Protein AF-A0A2V9TE14-F1 (afdb_monomer_lite)

Secondary structure (DSSP, 8-state):
-HHHHHHHHHHHHHHHHHHHHHHHHHHHHHHHHHHHHHHHHHHHHHHS-HHHHHHS-HHHHHHHHHHHHHHHHTTSTTS-------S----SS----SSTT-S--EEEEEEEEETTEEEEEEEEHHHHHHHTT-TT--EE-EEEEEESSTTSS-EEEEEPP--S-TT-EEEEEEEEEESSSS-EEEEEEEEEE-TT--EEEEEEEEEESSSSS--PPPEEEEEEETTTEEEEEEEEEE-SSSTT-EEEEEEEEE-SSTTT-EETTEEPPEEEEEEEEESSTTS--PPPEEEEEEE-BTTTB--EEEEEEEEE-TT--EEEEEEEE--SSSSP-EEEEEEEESSTTS--PPPEEEEEE---TTSSEEGGGEE---PPEEEE-TT--EEEE---GGG-EE-TT-SS-EE--------------------PPPP-PPP--

Structure (mmCIF, N/CA/C/O backbone):
data_AF-A0A2V9TE14-F1
#
_entry.id   AF-A0A2V9TE14-F1
#
loop_
_atom_site.group_PDB
_atom_site.id
_atom_site.type_symbol
_atom_site.label_atom_id
_atom_site.label_alt_id
_atom_site.label_comp_id
_atom_site.label_asym_id
_atom_site.label_entity_id
_atom_site.label_seq_id
_atom_site.pdbx_PDB_ins_code
_atom_site.Cartn_x
_atom_site.Cartn_y
_atom_site.Cartn_z
_atom_site.occupancy
_atom_site.B_iso_or_equiv
_atom_site.auth_seq_id
_atom_site.auth_comp_id
_atom_site.auth_asym_id
_atom_site.auth_atom_id
_atom_site.pdbx_PDB_model_num
ATOM 1 N N . MET A 1 1 ? -5.962 31.271 58.351 1.00 43.97 1 MET A N 1
ATOM 2 C CA . MET A 1 1 ? -6.578 30.796 57.087 1.00 43.97 1 MET A CA 1
ATOM 3 C C . MET A 1 1 ? -6.095 31.520 55.819 1.00 43.97 1 MET A C 1
ATOM 5 O O . MET A 1 1 ? -6.274 30.966 54.747 1.00 43.97 1 MET A O 1
ATOM 9 N N . ARG A 1 2 ? -5.430 32.690 55.884 1.00 36.91 2 ARG A N 1
ATOM 10 C CA . ARG A 1 2 ? -4.921 33.396 54.683 1.00 36.91 2 ARG A CA 1
ATOM 11 C C . ARG A 1 2 ? -3.627 32.828 54.061 1.00 36.91 2 ARG A C 1
ATOM 13 O O . ARG A 1 2 ? -3.418 33.025 52.873 1.00 36.91 2 ARG A O 1
ATOM 20 N N . ASN A 1 3 ? -2.819 32.061 54.801 1.00 39.34 3 ASN A N 1
ATOM 21 C CA . ASN A 1 3 ? -1.545 31.522 54.286 1.00 39.34 3 ASN A CA 1
ATOM 22 C C . ASN A 1 3 ? -1.661 30.143 53.605 1.00 39.34 3 ASN A C 1
ATOM 24 O O . ASN A 1 3 ? -0.740 29.738 52.909 1.00 39.34 3 ASN A O 1
ATOM 28 N N . ALA A 1 4 ? -2.789 29.438 53.754 1.00 37.16 4 ALA A N 1
ATOM 29 C CA . ALA A 1 4 ? -3.014 28.142 53.099 1.00 37.16 4 ALA A CA 1
ATOM 30 C C . ALA A 1 4 ? -3.550 28.289 51.660 1.00 37.16 4 ALA A C 1
ATOM 32 O O . ALA A 1 4 ? -3.263 27.456 50.808 1.00 37.16 4 ALA A O 1
ATOM 33 N N . LEU A 1 5 ? -4.273 29.378 51.361 1.00 33.56 5 LEU A N 1
ATOM 34 C CA . LEU A 1 5 ? -4.827 29.638 50.025 1.00 33.56 5 LEU A CA 1
ATOM 35 C C . LEU A 1 5 ? -3.753 30.070 49.007 1.00 33.56 5 LEU A C 1
ATOM 37 O O . LEU A 1 5 ? -3.835 29.711 47.837 1.00 33.56 5 LEU A O 1
ATOM 41 N N . ALA A 1 6 ? -2.720 30.797 49.450 1.00 34.22 6 ALA A N 1
ATOM 42 C CA . ALA A 1 6 ? -1.636 31.267 48.581 1.00 34.22 6 ALA A CA 1
ATOM 43 C C . ALA A 1 6 ? -0.726 30.124 48.084 1.00 34.22 6 ALA A C 1
ATOM 45 O O . ALA A 1 6 ? -0.287 30.149 46.937 1.00 34.22 6 ALA A O 1
ATOM 46 N N . GLY A 1 7 ? -0.494 29.094 48.909 1.00 31.59 7 GLY A N 1
ATOM 47 C CA . GLY A 1 7 ? 0.289 27.912 48.521 1.00 31.59 7 GLY A CA 1
ATOM 48 C C . GLY A 1 7 ? -0.422 27.014 47.503 1.00 31.59 7 GLY A C 1
ATOM 49 O O . GLY A 1 7 ? 0.222 26.456 46.619 1.00 31.59 7 GLY A O 1
ATOM 50 N N . ILE A 1 8 ? -1.755 26.933 47.571 1.00 39.91 8 ILE A N 1
ATOM 51 C CA . ILE A 1 8 ? -2.569 26.155 46.625 1.00 39.91 8 ILE A CA 1
ATOM 52 C C . ILE A 1 8 ? -2.616 26.857 45.258 1.00 39.91 8 ILE A C 1
ATOM 54 O O . ILE A 1 8 ? -2.401 26.216 44.234 1.00 39.91 8 ILE A O 1
ATOM 58 N N . ILE A 1 9 ? -2.798 28.182 45.229 1.00 38.16 9 ILE A N 1
ATOM 59 C CA . ILE A 1 9 ? -2.829 28.966 43.981 1.00 38.16 9 ILE A CA 1
ATOM 60 C C . ILE A 1 9 ? -1.453 28.986 43.288 1.00 38.16 9 ILE A C 1
ATOM 62 O O . ILE A 1 9 ? -1.385 28.829 42.070 1.00 38.16 9 ILE A O 1
ATOM 66 N N . ALA A 1 10 ? -0.354 29.103 44.045 1.00 37.22 10 ALA A N 1
ATOM 67 C CA . ALA A 1 10 ? 1.001 29.020 43.493 1.00 37.22 10 ALA A CA 1
ATOM 68 C C . ALA A 1 10 ? 1.321 27.621 42.933 1.00 37.22 10 ALA A C 1
ATOM 70 O O . ALA A 1 10 ? 1.924 27.520 41.867 1.00 37.22 10 ALA A O 1
ATOM 71 N N . GLY A 1 11 ? 0.862 26.551 43.595 1.00 31.67 11 GLY A N 1
ATOM 72 C CA . GLY A 1 11 ? 0.981 25.179 43.095 1.00 31.67 11 GLY A CA 1
ATOM 73 C C . GLY A 1 11 ? 0.254 24.974 41.763 1.00 31.67 11 GLY A C 1
ATOM 74 O O . GLY A 1 11 ? 0.860 24.496 40.809 1.00 31.67 11 GLY A O 1
ATOM 75 N N . PHE A 1 12 ? -1.007 25.407 41.649 1.00 39.41 12 PHE A N 1
ATOM 76 C CA . PHE A 1 12 ? -1.775 25.302 40.399 1.00 39.41 12 PHE A CA 1
ATOM 77 C C . PHE A 1 12 ? -1.180 26.130 39.249 1.00 39.41 12 PHE A C 1
ATOM 79 O O . PHE A 1 12 ? -1.161 25.656 38.115 1.00 39.41 12 PHE A O 1
ATOM 86 N N . LEU A 1 13 ? -0.648 27.326 39.525 1.00 37.34 13 LEU A N 1
ATOM 87 C CA . LEU A 1 13 ? 0.043 28.144 38.520 1.00 37.34 13 LEU A CA 1
ATOM 88 C C . LEU A 1 13 ? 1.364 27.509 38.062 1.00 37.34 13 LEU A C 1
ATOM 90 O O . LEU A 1 13 ? 1.644 27.514 36.868 1.00 37.34 13 LEU A O 1
ATOM 94 N N . LEU A 1 14 ? 2.145 26.908 38.966 1.00 36.56 14 LEU A N 1
ATOM 95 C CA . LEU A 1 14 ? 3.364 26.178 38.600 1.00 36.56 14 LEU A CA 1
ATOM 96 C C . LEU A 1 14 ? 3.067 24.906 37.797 1.00 36.56 14 LEU A C 1
ATOM 98 O O . LEU A 1 14 ? 3.766 24.648 36.823 1.00 36.56 14 LEU A O 1
ATOM 102 N N . PHE A 1 15 ? 2.024 24.145 38.144 1.00 38.50 15 PHE A N 1
ATOM 103 C CA . PHE A 1 15 ? 1.602 22.974 37.364 1.00 38.50 15 PHE A CA 1
ATOM 104 C C . PHE A 1 15 ? 1.033 23.358 35.996 1.00 38.50 15 PHE A C 1
ATOM 106 O O . PHE A 1 15 ? 1.325 22.686 35.009 1.00 38.50 15 PHE A O 1
ATOM 113 N N . ALA A 1 16 ? 0.277 24.456 35.907 1.00 39.56 16 ALA A N 1
ATOM 114 C CA . ALA A 1 16 ? -0.200 24.973 34.631 1.00 39.56 16 ALA A CA 1
ATOM 115 C C . ALA A 1 16 ? 0.974 25.432 33.756 1.00 39.56 16 ALA A C 1
ATOM 117 O O . ALA A 1 16 ? 1.080 24.996 32.614 1.00 39.56 16 ALA A O 1
ATOM 118 N N . VAL A 1 17 ? 1.902 26.232 34.287 1.00 42.72 17 VAL A N 1
ATOM 119 C CA . VAL A 1 17 ? 3.081 26.700 33.540 1.00 42.72 17 VAL A CA 1
ATOM 120 C C . VAL A 1 17 ? 3.991 25.532 33.147 1.00 42.72 17 VAL A C 1
ATOM 122 O O . VAL A 1 17 ? 4.408 25.464 31.996 1.00 42.72 17 VAL A O 1
ATOM 125 N N . ALA A 1 18 ? 4.237 24.568 34.037 1.00 38.56 18 ALA A N 1
ATOM 126 C CA . ALA A 1 18 ? 5.004 23.363 33.718 1.00 38.56 18 ALA A CA 1
ATOM 127 C C . ALA A 1 18 ? 4.311 22.494 32.655 1.00 38.56 18 ALA A C 1
ATOM 129 O O . ALA A 1 18 ? 4.979 22.003 31.751 1.00 38.56 18 ALA A O 1
ATOM 130 N N . GLY A 1 19 ? 2.981 22.357 32.708 1.00 44.44 19 GLY A N 1
ATOM 131 C CA . GLY A 1 19 ? 2.198 21.650 31.693 1.00 44.44 19 GLY A CA 1
ATOM 132 C C . GLY A 1 19 ? 2.246 22.329 30.321 1.00 44.44 19 GLY A C 1
ATOM 133 O O . GLY A 1 19 ? 2.422 21.654 29.312 1.00 44.44 19 GLY A O 1
ATOM 134 N N . HIS A 1 20 ? 2.177 23.663 30.267 1.00 51.47 20 HIS A N 1
ATOM 135 C CA . HIS A 1 20 ? 2.296 24.420 29.013 1.00 51.47 20 HIS A CA 1
ATOM 136 C C . HIS A 1 20 ? 3.729 24.393 28.456 1.00 51.47 20 HIS A C 1
ATOM 138 O O . HIS A 1 20 ? 3.915 24.311 27.244 1.00 51.47 20 HIS A O 1
ATOM 144 N N . LEU A 1 21 ? 4.744 24.416 29.327 1.00 52.22 21 LEU A N 1
ATOM 145 C CA . LEU A 1 21 ? 6.147 24.265 28.933 1.00 52.22 21 LEU A CA 1
ATOM 146 C C . LEU A 1 21 ? 6.445 22.848 28.420 1.00 52.22 21 LEU A C 1
ATOM 148 O O . LEU A 1 21 ? 7.132 22.714 27.411 1.00 52.22 21 LEU A O 1
ATOM 152 N N . ALA A 1 22 ? 5.894 21.809 29.057 1.00 54.41 22 ALA A N 1
ATOM 153 C CA . ALA A 1 22 ? 6.039 20.419 28.625 1.00 54.41 22 ALA A CA 1
ATOM 154 C C . ALA A 1 22 ? 5.353 20.165 27.271 1.00 54.41 22 ALA A C 1
ATOM 156 O O . ALA A 1 22 ? 5.969 19.595 26.375 1.00 54.41 22 ALA A O 1
ATOM 157 N N . LEU A 1 23 ? 4.127 20.671 27.076 1.00 58.22 23 LEU A N 1
ATOM 158 C CA . LEU A 1 23 ? 3.434 20.619 25.781 1.00 58.22 23 LEU A CA 1
ATOM 159 C C . LEU A 1 23 ? 4.199 21.380 24.684 1.00 58.22 23 LEU A C 1
ATOM 161 O O . LEU A 1 23 ? 4.276 20.916 23.548 1.00 58.22 23 LEU A O 1
ATOM 165 N N . GLY A 1 24 ? 4.802 22.525 25.020 1.00 59.66 24 GLY A N 1
ATOM 166 C CA . GLY A 1 24 ? 5.641 23.291 24.095 1.00 59.66 24 GLY A CA 1
ATOM 167 C C . GLY A 1 24 ? 6.922 22.555 23.686 1.00 59.66 24 GLY A C 1
ATOM 168 O O . GLY A 1 24 ? 7.303 22.594 22.515 1.00 59.66 24 GLY A O 1
ATOM 169 N N . GLN A 1 25 ? 7.566 21.850 24.621 1.00 62.44 25 GLN A N 1
ATOM 170 C CA . GLN A 1 25 ? 8.758 21.042 24.348 1.00 62.44 25 GLN A CA 1
ATOM 171 C C . GLN A 1 25 ? 8.443 19.835 23.455 1.00 62.44 25 GLN A C 1
ATOM 173 O O . GLN A 1 25 ? 9.158 19.612 22.477 1.00 62.44 25 GLN A O 1
ATOM 178 N N . ASP A 1 26 ? 7.357 19.112 23.731 1.00 69.25 26 ASP A N 1
ATOM 179 C CA . ASP A 1 26 ? 6.931 17.958 22.929 1.00 69.25 26 ASP A CA 1
ATOM 180 C C . ASP A 1 26 ? 6.532 18.369 21.504 1.00 69.25 26 ASP A C 1
ATOM 182 O O . ASP A 1 26 ? 6.951 17.749 20.524 1.00 69.25 26 ASP A O 1
ATOM 186 N N . ALA A 1 27 ? 5.793 19.477 21.363 1.00 71.50 27 ALA A N 1
ATOM 187 C CA . ALA A 1 27 ? 5.427 20.021 20.057 1.00 71.50 27 ALA A CA 1
ATOM 188 C C . ALA A 1 27 ? 6.661 20.448 19.245 1.00 71.50 27 ALA A C 1
ATOM 190 O O . ALA A 1 27 ? 6.724 20.214 18.035 1.00 71.50 27 ALA A O 1
ATOM 191 N N . GLN A 1 28 ? 7.667 21.040 19.898 1.00 76.19 28 GLN A N 1
ATOM 192 C CA . GLN A 1 28 ? 8.920 21.416 19.247 1.00 76.19 28 GLN A CA 1
ATOM 193 C C . GLN A 1 28 ? 9.726 20.185 18.806 1.00 76.19 28 GLN A C 1
ATOM 195 O O . GLN A 1 28 ? 10.248 20.174 17.689 1.00 76.19 28 GLN A O 1
ATOM 200 N N . GLN A 1 29 ? 9.795 19.144 19.643 1.00 77.19 29 GLN A N 1
ATOM 201 C CA . GLN A 1 29 ? 10.453 17.881 19.300 1.00 77.19 29 GLN A CA 1
ATOM 202 C C . GLN A 1 29 ? 9.769 17.205 18.109 1.00 77.19 29 GLN A C 1
ATOM 204 O O . GLN A 1 29 ? 10.439 16.899 17.121 1.00 77.19 29 GLN A O 1
ATOM 209 N N . LYS A 1 30 ? 8.435 17.074 18.149 1.00 80.69 30 LYS A N 1
ATOM 210 C CA . LYS A 1 30 ? 7.619 16.546 17.044 1.00 80.69 30 LYS A CA 1
ATOM 211 C C . LYS A 1 30 ? 7.857 17.339 15.755 1.00 80.69 30 LYS A C 1
ATOM 213 O O . LYS A 1 30 ? 8.158 16.762 14.711 1.00 80.69 30 LYS A O 1
ATOM 218 N N . ARG A 1 31 ? 7.830 18.675 15.825 1.00 82.00 31 ARG A N 1
ATOM 219 C CA . ARG A 1 31 ? 8.099 19.549 14.672 1.00 82.00 31 ARG A CA 1
ATOM 220 C C . ARG A 1 31 ? 9.490 19.325 14.084 1.00 82.00 31 ARG A C 1
ATOM 222 O O . ARG A 1 31 ? 9.621 19.218 12.864 1.00 82.00 31 ARG A O 1
ATOM 229 N N . GLN A 1 32 ? 10.531 19.277 14.913 1.00 82.12 32 GLN A N 1
ATOM 230 C CA . GLN A 1 32 ? 11.911 19.108 14.447 1.00 82.12 32 GLN A CA 1
ATOM 231 C C . GLN A 1 32 ? 12.130 17.735 13.793 1.00 82.12 32 GLN A C 1
ATOM 233 O O . GLN A 1 32 ? 12.749 17.651 12.726 1.00 82.12 32 GLN A O 1
ATOM 238 N N . ALA A 1 33 ? 11.570 16.689 14.403 1.00 78.19 33 ALA A N 1
ATOM 239 C CA . ALA A 1 33 ? 11.529 15.335 13.867 1.00 78.19 33 ALA A CA 1
ATOM 240 C C . ALA A 1 33 ? 10.935 15.301 12.449 1.00 78.19 33 ALA A C 1
ATOM 242 O O . ALA A 1 33 ? 11.602 14.902 11.490 1.00 78.19 33 ALA A O 1
ATOM 243 N N . ILE A 1 34 ? 9.713 15.816 12.297 1.00 83.25 34 ILE A N 1
ATOM 244 C CA . ILE A 1 34 ? 8.997 15.821 11.017 1.00 83.25 34 ILE A CA 1
ATOM 245 C C . ILE A 1 34 ? 9.708 16.706 9.981 1.00 83.25 34 ILE A C 1
ATOM 247 O O . ILE A 1 34 ? 9.810 16.327 8.816 1.00 83.25 34 ILE A O 1
ATOM 251 N N . THR A 1 35 ? 10.277 17.845 10.395 1.00 86.69 35 THR A N 1
ATOM 252 C CA . THR A 1 35 ? 11.024 18.747 9.495 1.00 86.69 35 THR A CA 1
ATOM 253 C C . THR A 1 35 ? 12.179 18.039 8.803 1.00 86.69 35 THR A C 1
ATOM 255 O O . THR A 1 35 ? 12.324 18.121 7.584 1.00 86.69 35 THR A O 1
ATOM 258 N N . THR A 1 36 ? 12.999 17.331 9.581 1.00 81.31 36 THR A N 1
ATOM 259 C CA . THR A 1 36 ? 14.173 16.623 9.054 1.00 81.31 36 THR A CA 1
ATOM 260 C C . THR A 1 36 ? 13.747 15.551 8.055 1.00 81.31 36 THR A C 1
ATOM 262 O O . THR A 1 36 ? 14.332 15.418 6.979 1.00 81.31 36 THR A O 1
ATOM 265 N N . ARG A 1 37 ? 12.672 14.829 8.383 1.00 81.69 37 ARG A N 1
ATOM 266 C CA . ARG A 1 37 ? 12.098 13.786 7.536 1.00 81.69 37 ARG A CA 1
ATOM 267 C C . ARG A 1 37 ? 11.602 14.333 6.198 1.00 81.69 37 ARG A C 1
ATOM 269 O O . ARG A 1 37 ? 11.972 13.820 5.144 1.00 81.69 37 ARG A O 1
ATOM 276 N N . LEU A 1 38 ? 10.773 15.371 6.236 1.00 88.81 38 LEU A N 1
ATOM 277 C CA . LEU A 1 38 ? 10.131 15.918 5.045 1.00 88.81 38 LEU A CA 1
ATOM 278 C C . LEU A 1 38 ? 11.142 16.534 4.069 1.00 88.81 38 LEU A C 1
ATOM 280 O O . LEU A 1 38 ? 10.963 16.423 2.859 1.00 88.81 38 LEU A O 1
ATOM 284 N N . ALA A 1 39 ? 12.259 17.077 4.560 1.00 86.81 39 ALA A N 1
ATOM 285 C CA . ALA A 1 39 ? 13.354 17.521 3.696 1.00 86.81 39 ALA A CA 1
ATOM 286 C C . ALA A 1 39 ? 13.983 16.364 2.887 1.00 86.81 39 ALA A C 1
ATOM 288 O O . ALA A 1 39 ? 14.303 16.516 1.701 1.00 86.81 39 ALA A O 1
ATOM 289 N N . LEU A 1 40 ? 14.136 15.189 3.505 1.00 83.25 40 LEU A N 1
ATOM 290 C CA . LEU A 1 40 ? 14.655 13.995 2.833 1.00 83.25 40 LEU A CA 1
ATOM 291 C C . LEU A 1 40 ? 13.634 13.409 1.853 1.00 83.25 40 LEU A C 1
ATOM 293 O O . LEU A 1 40 ? 14.006 13.094 0.723 1.00 83.25 40 LEU A O 1
ATOM 297 N N . ALA A 1 41 ? 12.359 13.342 2.247 1.00 87.44 41 ALA A N 1
ATOM 298 C CA . ALA A 1 41 ? 11.271 12.914 1.368 1.00 87.44 41 ALA A CA 1
ATOM 299 C C . ALA A 1 41 ? 11.188 13.795 0.114 1.00 87.44 41 ALA A C 1
ATOM 301 O O . ALA A 1 41 ? 11.182 13.288 -1.008 1.00 87.44 41 ALA A O 1
ATOM 302 N N . LYS A 1 42 ? 11.246 15.123 0.286 1.00 89.44 42 LYS A N 1
ATOM 303 C CA . LYS A 1 42 ? 11.303 16.069 -0.832 1.00 89.44 42 LYS A CA 1
ATOM 304 C C . LYS A 1 42 ? 12.471 15.770 -1.777 1.00 89.44 42 LYS A C 1
ATOM 306 O O . LYS A 1 42 ? 12.281 15.718 -2.989 1.00 89.44 42 LYS A O 1
ATOM 311 N N . THR A 1 43 ? 13.659 15.518 -1.229 1.00 86.69 43 THR A N 1
ATOM 312 C CA . THR A 1 43 ? 14.850 15.189 -2.029 1.00 86.69 43 THR A CA 1
ATOM 313 C C . THR A 1 43 ? 14.663 13.906 -2.844 1.00 86.69 43 THR A C 1
ATOM 315 O O . THR A 1 43 ? 15.119 13.835 -3.986 1.00 86.69 43 THR A O 1
ATOM 318 N N . PHE A 1 44 ? 14.008 12.889 -2.277 1.00 86.94 44 PHE A N 1
ATOM 319 C CA . PHE A 1 44 ? 13.678 11.663 -3.001 1.00 86.94 44 PHE A CA 1
ATOM 320 C C . PHE A 1 44 ? 12.691 11.942 -4.145 1.00 86.94 44 PHE A C 1
ATOM 322 O O . PHE A 1 44 ? 12.984 11.612 -5.298 1.00 86.94 44 PHE A O 1
ATOM 329 N N . PHE A 1 45 ? 11.569 12.615 -3.860 1.00 89.69 45 PHE A N 1
ATOM 330 C CA . PHE A 1 45 ? 10.555 12.925 -4.873 1.00 89.69 45 PHE A CA 1
ATOM 331 C C . PHE A 1 45 ? 11.111 13.777 -6.015 1.00 89.69 45 PHE A C 1
ATOM 333 O O . PHE A 1 45 ? 10.797 13.511 -7.174 1.00 89.69 45 PHE A O 1
ATOM 340 N N . ASP A 1 46 ? 11.986 14.742 -5.719 1.00 88.69 46 ASP A N 1
ATOM 341 C CA . ASP A 1 46 ? 12.623 15.594 -6.728 1.00 88.69 46 ASP A CA 1
ATOM 342 C C . ASP A 1 46 ? 13.473 14.787 -7.730 1.00 88.69 46 ASP A C 1
ATOM 344 O O . ASP A 1 46 ? 13.565 15.171 -8.899 1.00 88.69 46 ASP A O 1
ATOM 348 N N . ARG A 1 47 ? 14.045 13.649 -7.304 1.00 85.56 47 ARG A N 1
ATOM 349 C CA . ARG A 1 47 ? 14.833 12.734 -8.154 1.00 85.56 47 ARG A CA 1
ATOM 350 C C . ARG A 1 47 ? 13.982 11.728 -8.919 1.00 85.56 47 ARG A C 1
ATOM 352 O O . ARG A 1 47 ? 14.435 11.218 -9.941 1.00 85.56 47 ARG A O 1
ATOM 359 N N . MET A 1 48 ? 12.778 11.429 -8.4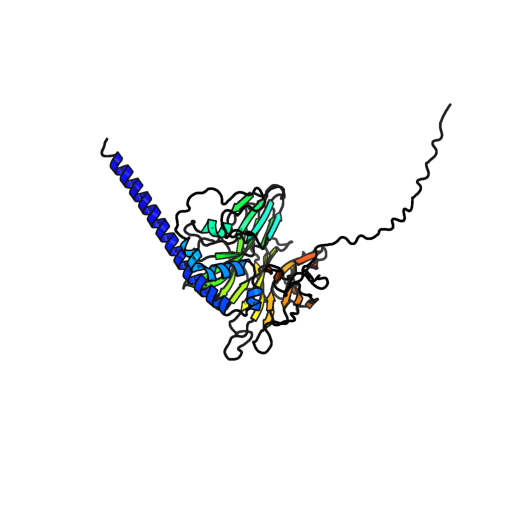35 1.00 86.06 48 MET A N 1
ATOM 360 C CA . MET A 1 48 ? 11.869 10.517 -9.120 1.00 86.06 48 MET A CA 1
ATOM 361 C C . MET A 1 48 ? 11.494 11.094 -10.494 1.00 86.06 48 MET A C 1
ATOM 363 O O . MET A 1 48 ? 11.144 12.282 -10.573 1.00 86.06 48 MET A O 1
ATOM 367 N N . PRO A 1 49 ? 11.525 10.287 -11.571 1.00 83.38 49 PRO A N 1
ATOM 368 C CA . PRO A 1 49 ? 11.099 10.737 -12.886 1.00 83.38 49 PRO A CA 1
ATOM 369 C C . PRO A 1 49 ? 9.680 11.326 -12.860 1.00 83.38 49 PRO A C 1
ATOM 371 O O . PRO A 1 49 ? 8.815 10.762 -12.186 1.00 83.38 49 PRO A O 1
ATOM 374 N N . PRO A 1 50 ? 9.391 12.411 -13.607 1.00 83.06 50 PRO A N 1
ATOM 375 C CA . PRO A 1 50 ? 8.111 13.119 -13.509 1.00 83.06 50 PRO A CA 1
ATOM 376 C C . PRO A 1 50 ? 6.869 12.232 -13.662 1.00 83.06 50 PRO A C 1
ATOM 378 O O . PRO A 1 50 ? 5.881 12.441 -12.968 1.00 83.06 50 PRO A O 1
ATOM 381 N N . LEU A 1 51 ? 6.921 11.222 -14.531 1.00 77.81 51 LEU A N 1
ATOM 382 C CA . LEU A 1 51 ? 5.790 10.321 -14.764 1.00 77.81 51 LEU A CA 1
ATOM 383 C C . LEU A 1 51 ? 5.606 9.285 -13.662 1.00 77.81 51 LEU A C 1
ATOM 385 O O . LEU A 1 51 ? 4.481 9.059 -13.237 1.00 77.81 51 LEU A O 1
ATOM 389 N N . GLN A 1 52 ? 6.695 8.721 -13.137 1.00 81.06 52 GLN A N 1
ATOM 390 C CA . GLN A 1 52 ? 6.619 7.872 -11.943 1.00 81.06 52 GLN A CA 1
ATOM 391 C C . GLN A 1 52 ? 6.107 8.679 -10.744 1.00 81.06 52 GLN A C 1
ATOM 393 O O . GLN A 1 52 ? 5.294 8.191 -9.971 1.00 81.06 52 GLN A O 1
ATOM 398 N N . ARG A 1 53 ? 6.493 9.958 -10.647 1.00 86.44 53 ARG A N 1
ATOM 399 C CA . ARG A 1 53 ? 5.979 10.867 -9.620 1.00 86.44 53 ARG A CA 1
ATOM 400 C C . ARG A 1 53 ? 4.491 11.148 -9.782 1.00 86.44 53 ARG A C 1
ATOM 402 O O . ARG A 1 53 ? 3.801 11.229 -8.776 1.00 86.44 53 ARG A O 1
ATOM 409 N N . LYS A 1 54 ? 3.985 11.290 -11.013 1.00 82.44 54 LYS A N 1
ATOM 410 C CA . LYS A 1 54 ? 2.538 11.379 -11.272 1.00 82.44 54 LYS A CA 1
ATOM 411 C C . LYS A 1 54 ? 1.811 10.093 -10.874 1.00 82.44 54 LYS A C 1
ATOM 413 O O . LYS A 1 54 ? 0.702 10.187 -10.366 1.00 82.44 54 LYS A O 1
ATOM 418 N N . ALA A 1 55 ? 2.450 8.935 -11.059 1.00 82.88 55 ALA A N 1
ATOM 419 C CA . ALA A 1 55 ? 1.893 7.614 -10.768 1.00 82.88 55 ALA A CA 1
ATOM 420 C C . ALA A 1 55 ? 1.636 7.338 -9.274 1.00 82.88 55 ALA A C 1
ATOM 422 O O . ALA A 1 55 ? 0.857 6.457 -8.922 1.00 82.88 55 ALA A O 1
ATOM 423 N N . LEU A 1 56 ? 2.268 8.098 -8.380 1.00 89.00 56 LEU A N 1
ATOM 424 C CA . LEU A 1 56 ? 2.112 7.923 -6.938 1.00 89.00 56 LEU A CA 1
ATOM 425 C C . LEU A 1 56 ? 0.645 8.009 -6.476 1.00 89.00 56 LEU A C 1
ATOM 427 O O . LEU A 1 56 ? -0.161 8.790 -7.005 1.00 89.00 56 LEU A O 1
ATOM 431 N N . SER A 1 57 ? 0.318 7.211 -5.458 1.00 89.50 57 SER A N 1
ATOM 432 C CA . SER A 1 57 ? -0.974 7.226 -4.759 1.00 89.50 57 SER A CA 1
ATOM 433 C C . SER A 1 57 ? -1.383 8.592 -4.204 1.00 89.50 57 SER A C 1
ATOM 435 O O . SER A 1 57 ? -0.548 9.484 -4.094 1.00 89.50 57 SER A O 1
ATOM 437 N N . ALA A 1 58 ? -2.657 8.794 -3.831 1.00 86.31 58 ALA A N 1
ATOM 438 C CA . ALA A 1 58 ? -3.023 10.059 -3.192 1.00 86.31 58 ALA A CA 1
ATOM 439 C C . ALA A 1 58 ? -2.389 10.160 -1.807 1.00 86.31 58 ALA A C 1
ATOM 441 O O . ALA A 1 58 ? -1.980 11.265 -1.460 1.00 86.31 58 ALA A O 1
ATOM 442 N N . GLY A 1 59 ? -2.206 9.056 -1.074 1.00 87.75 59 GLY A N 1
ATOM 443 C CA . GLY A 1 59 ? -1.437 9.072 0.169 1.00 87.75 59 GLY A CA 1
ATOM 444 C C . GLY A 1 59 ? -0.006 9.577 -0.041 1.00 87.75 59 GLY A C 1
ATOM 445 O O . GLY A 1 59 ? 0.443 10.541 0.587 1.00 87.75 59 GLY A O 1
ATOM 446 N N . ALA A 1 60 ? 0.697 9.019 -1.026 1.00 90.94 60 ALA A N 1
ATOM 447 C CA . ALA A 1 60 ? 2.046 9.447 -1.386 1.00 90.94 60 ALA A CA 1
ATOM 448 C C . ALA A 1 60 ? 2.101 10.885 -1.932 1.00 90.94 60 ALA A C 1
ATOM 450 O O . ALA A 1 60 ? 3.022 11.636 -1.599 1.00 90.94 60 ALA A O 1
ATOM 451 N N . GLN A 1 61 ? 1.116 11.309 -2.733 1.00 87.81 61 GLN A N 1
ATOM 452 C CA . GLN A 1 61 ? 1.016 12.698 -3.199 1.00 87.81 61 GLN A CA 1
ATOM 453 C C . GLN A 1 61 ? 0.742 13.658 -2.037 1.00 87.81 61 GLN A C 1
ATOM 455 O O . GLN A 1 61 ? 1.323 14.739 -2.008 1.00 87.81 61 GLN A O 1
ATOM 460 N N . ASN A 1 62 ? -0.081 13.277 -1.057 1.00 85.06 62 ASN A N 1
ATOM 461 C CA . ASN A 1 62 ? -0.327 14.068 0.150 1.00 85.06 62 ASN A CA 1
ATOM 462 C C . ASN A 1 62 ? 0.952 14.216 0.972 1.00 85.06 62 ASN A C 1
ATOM 464 O O . ASN A 1 62 ? 1.308 15.330 1.356 1.00 85.06 62 ASN A O 1
ATOM 468 N N . PHE A 1 63 ? 1.694 13.124 1.170 1.00 89.50 63 PHE A N 1
ATOM 469 C CA . PHE A 1 63 ? 2.985 13.156 1.851 1.00 89.50 63 PHE A CA 1
ATOM 470 C C . PHE A 1 63 ? 4.008 14.034 1.114 1.00 89.50 63 PHE A C 1
ATOM 472 O O . PHE A 1 63 ? 4.696 14.852 1.732 1.00 89.50 63 PHE A O 1
ATOM 479 N N . ARG A 1 64 ? 4.063 13.941 -0.219 1.00 90.19 64 ARG A N 1
ATOM 480 C CA . ARG A 1 64 ? 4.884 14.823 -1.057 1.00 90.19 64 ARG A CA 1
ATOM 481 C C . ARG A 1 64 ? 4.466 16.288 -0.920 1.00 90.19 64 ARG A C 1
ATOM 483 O O . ARG A 1 64 ? 5.323 17.140 -0.701 1.00 90.19 64 ARG A O 1
ATOM 490 N N . ASN A 1 65 ? 3.175 16.587 -1.033 1.00 86.75 65 ASN A N 1
ATOM 491 C CA . ASN A 1 65 ? 2.648 17.945 -0.910 1.00 86.75 65 ASN A CA 1
ATOM 492 C C . ASN A 1 65 ? 2.946 18.520 0.480 1.00 86.75 65 ASN A C 1
ATOM 494 O O . ASN A 1 65 ? 3.361 19.673 0.592 1.00 86.75 65 ASN A O 1
ATOM 498 N N . LEU A 1 66 ? 2.814 17.711 1.534 1.00 85.81 66 LEU A N 1
ATOM 499 C CA . LEU A 1 66 ? 3.224 18.090 2.881 1.00 85.81 66 LEU A CA 1
ATOM 500 C C . LEU A 1 66 ? 4.721 18.416 2.927 1.00 85.81 66 LEU A C 1
ATOM 502 O O . LEU A 1 66 ? 5.100 19.428 3.510 1.00 85.81 66 LEU A O 1
ATOM 506 N N . ALA A 1 67 ? 5.567 17.598 2.297 1.00 89.38 67 ALA A N 1
ATOM 507 C CA . ALA A 1 67 ? 7.007 17.824 2.263 1.00 89.38 67 ALA A CA 1
ATOM 508 C C . ALA A 1 67 ? 7.393 19.117 1.531 1.00 89.38 67 ALA A C 1
ATOM 510 O O . ALA A 1 67 ? 8.280 19.846 1.977 1.00 89.38 67 ALA A O 1
ATOM 511 N N . GLU A 1 68 ? 6.710 19.424 0.429 1.00 89.25 68 GLU A N 1
ATOM 512 C CA . GLU A 1 68 ? 6.922 20.641 -0.359 1.00 89.25 68 GLU A CA 1
ATOM 513 C C . GLU A 1 68 ? 6.472 21.908 0.381 1.00 89.25 68 GLU A C 1
ATOM 515 O O . GLU A 1 68 ? 7.122 22.944 0.255 1.00 89.25 68 GLU A O 1
ATOM 520 N N . ASN A 1 69 ? 5.422 21.811 1.201 1.00 85.56 69 ASN A N 1
ATOM 521 C CA . ASN A 1 69 ? 4.799 22.955 1.875 1.00 85.56 69 ASN A CA 1
ATOM 522 C C . ASN A 1 69 ? 5.057 22.982 3.395 1.00 85.56 69 ASN A C 1
ATOM 524 O O . ASN A 1 69 ? 4.443 23.757 4.133 1.00 85.56 69 ASN A O 1
ATOM 528 N N . TRP A 1 70 ? 5.985 22.158 3.894 1.00 86.25 70 TRP A N 1
ATOM 529 C CA . TRP A 1 70 ? 6.208 21.978 5.331 1.00 86.25 70 TRP A CA 1
ATOM 530 C C . TRP A 1 70 ? 6.611 23.259 6.064 1.00 86.25 70 TRP A C 1
ATOM 532 O O . TRP A 1 70 ? 6.275 23.435 7.234 1.00 86.25 70 TRP A O 1
ATOM 542 N N . ALA A 1 71 ? 7.321 24.169 5.393 1.00 83.38 71 ALA A N 1
ATOM 543 C CA . ALA A 1 71 ? 7.718 25.441 5.992 1.00 83.38 71 ALA A CA 1
ATOM 544 C C . ALA A 1 71 ? 6.503 26.244 6.493 1.00 83.38 71 ALA A C 1
ATOM 546 O O . ALA A 1 71 ? 6.587 26.877 7.543 1.00 83.38 71 ALA A O 1
ATOM 547 N N . GLU A 1 72 ? 5.377 26.166 5.781 1.00 79.94 72 GLU A N 1
ATOM 548 C CA . GLU A 1 72 ? 4.124 26.834 6.134 1.00 79.94 72 GLU A CA 1
ATOM 549 C C . GLU A 1 72 ? 3.296 25.988 7.106 1.00 79.94 72 GLU A C 1
ATOM 551 O O . GLU A 1 72 ? 2.934 26.459 8.187 1.00 79.94 72 GLU A O 1
ATOM 556 N N . VAL A 1 73 ? 3.069 24.713 6.772 1.00 78.00 73 VAL A N 1
ATOM 557 C CA . VAL A 1 73 ? 2.241 23.793 7.575 1.00 78.00 73 VAL A CA 1
ATOM 558 C C . VAL A 1 73 ? 2.846 23.561 8.960 1.00 78.00 73 VAL A C 1
ATOM 560 O O . VAL A 1 73 ? 2.154 23.617 9.976 1.00 78.00 73 VAL A O 1
ATOM 563 N N . GLY A 1 74 ? 4.161 23.371 9.035 1.00 73.19 74 GLY A N 1
ATOM 564 C CA . GLY A 1 74 ? 4.876 23.108 10.276 1.00 73.19 74 GLY A CA 1
ATOM 565 C C . GLY A 1 74 ? 4.859 24.280 11.260 1.00 73.19 74 GLY A C 1
ATOM 566 O O . GLY A 1 74 ? 5.182 24.073 12.426 1.00 73.19 74 GLY A O 1
ATOM 567 N N . MET A 1 75 ? 4.494 25.502 10.845 1.00 71.62 75 MET A N 1
ATOM 568 C CA . MET A 1 75 ? 4.267 26.624 11.773 1.00 71.62 75 MET A CA 1
ATOM 569 C C . MET A 1 75 ? 2.952 26.504 12.555 1.00 71.62 75 MET A C 1
ATOM 571 O O . MET A 1 75 ? 2.769 27.207 13.549 1.00 71.62 75 MET A O 1
ATOM 575 N N . LEU A 1 76 ? 2.032 25.639 12.120 1.00 67.88 76 LEU A N 1
ATOM 576 C CA . LEU A 1 76 ? 0.781 25.377 12.832 1.00 67.88 76 LEU A CA 1
ATOM 577 C C . LEU A 1 76 ? 1.001 24.490 14.069 1.00 67.88 76 LEU A C 1
ATOM 579 O O . LEU A 1 76 ? 0.237 24.589 15.028 1.00 67.88 76 LEU A O 1
ATOM 583 N N . LEU A 1 77 ? 2.069 23.682 14.088 1.00 68.44 77 LEU A N 1
ATOM 584 C CA . LEU A 1 77 ? 2.449 22.872 15.247 1.00 68.44 77 LEU A CA 1
ATOM 585 C C . LEU A 1 77 ? 2.779 23.754 16.461 1.00 68.44 77 LEU A C 1
ATOM 587 O O . LEU A 1 77 ? 3.653 24.618 16.397 1.00 68.44 77 LEU A O 1
ATOM 591 N N . GLY A 1 78 ? 2.099 23.501 17.583 1.00 54.84 78 GLY A N 1
ATOM 592 C CA . GLY A 1 78 ? 2.310 24.214 18.848 1.00 54.84 78 GLY A CA 1
ATOM 593 C C . GLY A 1 78 ? 1.499 25.504 19.013 1.00 54.84 78 GLY A C 1
ATOM 594 O O . GLY A 1 78 ? 1.601 26.149 20.057 1.00 54.84 78 GLY A O 1
ATOM 595 N N . ARG A 1 79 ? 0.659 25.885 18.036 1.00 56.69 79 ARG A N 1
ATOM 596 C CA . ARG A 1 79 ? -0.369 26.909 18.276 1.00 56.69 79 ARG A CA 1
ATOM 597 C C . ARG A 1 79 ? -1.474 26.271 19.128 1.00 56.69 79 ARG A C 1
ATOM 599 O O . ARG A 1 79 ? -1.938 25.191 18.762 1.00 56.69 79 ARG A O 1
ATOM 606 N N . PRO A 1 80 ? -1.907 26.888 20.246 1.00 45.16 80 PRO A N 1
ATOM 607 C CA . PRO A 1 80 ? -3.077 26.400 20.961 1.00 45.16 80 PRO A CA 1
ATOM 608 C C . PRO A 1 80 ? -4.238 26.396 19.973 1.00 45.16 80 PRO A C 1
ATOM 610 O O . PRO A 1 80 ? -4.510 27.420 19.342 1.00 45.16 80 PRO A O 1
ATOM 613 N N . ALA A 1 81 ? -4.881 25.241 19.802 1.00 45.78 81 ALA A N 1
ATOM 614 C CA . ALA A 1 81 ? -6.109 25.164 19.037 1.00 45.78 81 ALA A CA 1
ATOM 615 C C . ALA A 1 81 ? -7.076 26.170 19.669 1.00 45.78 81 ALA A C 1
ATOM 617 O O . ALA A 1 81 ? -7.500 25.993 20.813 1.00 45.78 81 ALA A O 1
ATOM 618 N N . SER A 1 82 ? -7.380 27.275 18.980 1.00 38.59 82 SER A N 1
ATOM 619 C CA . SER A 1 82 ? -8.536 28.075 19.358 1.00 38.59 82 SER A CA 1
ATOM 620 C C . SER A 1 82 ? -9.722 27.144 19.202 1.00 38.59 82 SER A C 1
ATOM 622 O O . SER A 1 82 ? -10.096 26.798 18.085 1.00 38.59 82 SER A O 1
ATOM 624 N N . ALA A 1 83 ? -10.221 26.675 20.344 1.00 36.56 83 ALA A N 1
ATOM 625 C CA . ALA A 1 83 ? -11.348 25.780 20.460 1.00 36.56 83 ALA A CA 1
ATOM 626 C C . ALA A 1 83 ? -12.547 26.393 19.732 1.00 36.56 83 ALA A C 1
ATOM 628 O O . ALA A 1 83 ? -13.302 27.192 20.279 1.00 36.56 83 ALA A O 1
ATOM 629 N N . THR A 1 84 ? -12.706 26.012 18.474 1.00 32.12 84 THR A N 1
ATOM 630 C CA . THR A 1 84 ? -14.011 25.925 17.849 1.00 32.12 84 THR A CA 1
ATOM 631 C C . THR A 1 84 ? -14.237 24.435 17.679 1.00 32.12 84 THR A C 1
ATOM 633 O O . THR A 1 84 ? -13.559 23.764 16.908 1.00 32.12 84 THR A O 1
ATOM 636 N N . ASN A 1 85 ? -15.116 23.907 18.526 1.00 32.22 85 ASN A N 1
ATOM 637 C CA . ASN A 1 85 ? -15.642 22.550 18.455 1.00 32.22 85 ASN A CA 1
ATOM 638 C C . ASN A 1 85 ? -16.458 22.400 17.160 1.00 32.22 85 ASN A C 1
ATOM 640 O O . ASN A 1 85 ? -17.685 22.439 17.199 1.00 32.22 85 ASN A O 1
ATOM 644 N N . ALA A 1 86 ? -15.780 22.327 16.018 1.00 31.41 86 ALA A N 1
ATOM 645 C CA . ALA A 1 86 ? -16.385 22.119 14.708 1.00 31.41 86 ALA A CA 1
ATOM 646 C C . ALA A 1 86 ? -15.333 21.590 13.719 1.00 31.41 86 ALA A C 1
ATOM 648 O O . ALA A 1 86 ? -15.064 22.221 12.704 1.00 31.41 86 ALA A O 1
ATOM 649 N N . PHE A 1 87 ? -14.701 20.462 14.039 1.00 35.75 87 PHE A N 1
ATOM 650 C CA . PHE A 1 87 ? -13.918 19.701 13.054 1.00 35.75 87 PHE A CA 1
ATOM 651 C C . PHE A 1 87 ? -14.280 18.214 13.026 1.00 35.75 87 PHE A C 1
ATOM 653 O O . PHE A 1 87 ? -13.581 17.422 12.416 1.00 35.75 87 PHE A O 1
ATOM 660 N N . SER A 1 88 ? -15.383 17.830 13.669 1.00 35.69 88 SER A N 1
ATOM 661 C CA . SER A 1 88 ? -15.774 16.427 13.774 1.00 35.69 88 SER A CA 1
ATOM 662 C C . SER A 1 88 ? -17.256 16.329 14.137 1.00 35.69 88 SER A C 1
ATOM 664 O O . SER A 1 88 ? -17.606 16.498 15.301 1.00 35.69 88 SER A O 1
ATOM 666 N N . ASP A 1 89 ? -18.126 16.120 13.141 1.00 32.72 89 ASP A N 1
ATOM 667 C CA . ASP A 1 89 ? -19.270 15.190 13.235 1.00 32.72 89 ASP A CA 1
ATOM 668 C C . ASP A 1 89 ? -19.937 14.991 11.849 1.00 32.72 89 ASP A C 1
ATOM 670 O O . ASP A 1 89 ? -20.347 15.970 11.214 1.00 32.72 89 ASP A O 1
ATOM 674 N N . PRO A 1 90 ? -20.091 13.745 11.364 1.00 34.94 90 PRO A N 1
ATOM 675 C CA . PRO A 1 90 ? -20.830 13.430 10.149 1.00 34.94 90 PRO A CA 1
ATOM 676 C C . PRO A 1 90 ? -22.353 13.460 10.347 1.00 34.94 90 PRO A C 1
ATOM 678 O O . PRO A 1 90 ? -22.984 12.503 10.792 1.00 34.94 90 PRO A O 1
ATOM 681 N N . LEU A 1 91 ? -22.977 14.498 9.801 1.00 35.16 91 LEU A N 1
ATOM 682 C CA . LEU A 1 91 ? -24.237 14.339 9.076 1.00 35.16 91 LEU A CA 1
ATOM 683 C C . LEU A 1 91 ? -23.957 14.761 7.627 1.00 35.16 91 LEU A C 1
ATOM 685 O O . LEU A 1 91 ? -24.119 15.925 7.283 1.00 35.16 91 LEU A O 1
ATOM 689 N N . LEU A 1 92 ? -23.443 13.834 6.806 1.00 37.88 92 LEU A N 1
ATOM 690 C CA . LEU A 1 92 ? -23.077 14.049 5.388 1.00 37.88 92 LEU A CA 1
ATOM 691 C C . LEU A 1 92 ? -24.122 14.918 4.643 1.00 37.88 92 LEU A C 1
ATOM 693 O O . LEU A 1 92 ? -25.317 14.657 4.817 1.00 37.88 92 LEU A O 1
ATOM 697 N N . PRO A 1 93 ? -23.736 15.885 3.778 1.00 42.25 93 PRO A N 1
ATOM 698 C CA . PRO A 1 93 ? -22.542 15.898 2.924 1.00 42.25 93 PRO A CA 1
ATOM 699 C C . PRO A 1 93 ? -21.577 17.078 3.167 1.00 42.25 93 PRO A C 1
ATOM 701 O O . PRO A 1 93 ? -22.010 18.217 3.279 1.00 42.25 93 PRO A O 1
ATOM 704 N N . ASP A 1 94 ? -20.273 16.787 3.136 1.00 46.19 94 ASP A N 1
ATOM 705 C CA . ASP A 1 94 ? -19.189 17.668 2.652 1.00 46.19 94 ASP A CA 1
ATOM 706 C C . ASP A 1 94 ? -19.282 19.159 3.062 1.00 46.19 94 ASP A C 1
ATOM 708 O O . ASP A 1 94 ? -19.437 20.048 2.223 1.00 46.19 94 ASP A O 1
ATOM 712 N N . THR A 1 95 ? -19.184 19.444 4.366 1.00 41.66 95 THR A N 1
ATOM 713 C CA . THR A 1 95 ? -19.028 20.817 4.889 1.00 41.66 95 THR A CA 1
ATOM 714 C C . THR A 1 95 ? -17.695 21.038 5.599 1.00 41.66 95 THR A C 1
ATOM 716 O O . THR A 1 95 ? -17.626 21.828 6.541 1.00 41.66 95 THR A O 1
ATOM 719 N N . ASP A 1 96 ? -16.606 20.438 5.110 1.00 45.69 96 ASP A N 1
ATOM 720 C CA . ASP A 1 96 ? -15.226 20.781 5.510 1.00 45.69 96 ASP A CA 1
ATOM 721 C C . ASP A 1 96 ? -14.787 22.162 4.974 1.00 45.69 96 ASP A C 1
ATOM 723 O O . ASP A 1 96 ? -13.657 22.388 4.542 1.00 45.69 96 ASP A O 1
ATOM 727 N N . SER A 1 97 ? -15.711 23.124 4.986 1.00 42.19 97 SER A N 1
ATOM 728 C CA . SER A 1 97 ? -15.605 24.442 4.375 1.00 42.19 97 SER A CA 1
ATOM 729 C C . SER A 1 97 ? -15.628 25.553 5.425 1.00 42.19 97 SER A C 1
ATOM 731 O O . SER A 1 97 ? -16.450 26.470 5.367 1.00 42.19 97 SER A O 1
ATOM 733 N N . SER A 1 98 ? -14.709 25.507 6.387 1.00 43.00 98 SER A N 1
ATOM 734 C CA . SER A 1 98 ? -14.309 26.720 7.120 1.00 43.00 98 SER A CA 1
ATOM 735 C C . SER A 1 98 ? -12.892 27.185 6.769 1.00 43.00 98 SER A C 1
ATOM 737 O O . SER A 1 98 ? -12.507 28.301 7.115 1.00 43.00 98 SER A O 1
ATOM 739 N N . SER A 1 99 ? -12.138 26.381 6.011 1.00 41.44 99 SER A N 1
ATOM 740 C CA . SER A 1 99 ? -10.832 26.752 5.473 1.00 41.44 99 SER A CA 1
ATOM 741 C C . SER A 1 99 ? -10.907 26.934 3.962 1.00 41.44 99 SER A C 1
ATOM 743 O O . SER A 1 99 ? -11.435 26.084 3.252 1.00 41.44 99 SER A O 1
ATOM 745 N N . VAL A 1 100 ? -10.292 28.000 3.446 1.00 37.69 100 VAL A N 1
ATOM 746 C CA . VAL A 1 100 ? -10.044 28.188 2.002 1.00 37.69 100 VAL A CA 1
ATOM 747 C C . VAL A 1 100 ? -9.097 27.126 1.411 1.00 37.69 100 VAL A C 1
ATOM 749 O O . VAL A 1 100 ? -8.843 27.134 0.211 1.00 37.69 100 VAL A O 1
ATOM 752 N N . LEU A 1 101 ? -8.582 26.218 2.250 1.00 38.84 101 LEU A N 1
ATOM 753 C CA . LEU A 1 101 ? -7.815 25.027 1.878 1.00 38.84 101 LEU A CA 1
ATOM 754 C C . LEU A 1 101 ? -8.669 23.738 1.848 1.00 38.84 101 LEU A C 1
ATOM 756 O O . LEU A 1 101 ? -8.138 22.683 1.520 1.00 38.84 101 LEU A O 1
ATOM 760 N N . GLY A 1 102 ? -9.957 23.796 2.214 1.00 37.31 102 GLY A N 1
ATOM 761 C CA . GLY A 1 102 ? -10.846 22.635 2.320 1.00 37.31 102 GLY A CA 1
ATOM 762 C C . GLY A 1 102 ? -11.558 22.310 1.005 1.00 37.31 102 GLY A C 1
ATOM 763 O O . GLY A 1 102 ? -12.473 23.016 0.587 1.00 37.31 102 GLY A O 1
ATOM 764 N N . GLY A 1 103 ? -11.140 21.227 0.355 1.00 41.69 103 GLY A N 1
ATOM 765 C CA . GLY A 1 103 ? -11.858 20.558 -0.727 1.00 41.69 103 GLY A CA 1
ATOM 766 C C . GLY A 1 103 ? -11.574 19.061 -0.645 1.00 41.69 103 GLY A C 1
ATOM 767 O O . GLY A 1 103 ? -10.473 18.704 -0.246 1.00 41.69 103 GLY A O 1
ATOM 768 N N . ARG A 1 104 ? -12.559 18.207 -0.981 1.00 51.41 104 ARG A N 1
ATOM 769 C CA . ARG A 1 104 ? -12.461 16.727 -1.028 1.00 51.41 104 ARG A CA 1
ATOM 770 C C . ARG A 1 104 ? -11.467 16.172 0.007 1.00 51.41 104 ARG A C 1
ATOM 772 O O . ARG A 1 104 ? -10.387 15.715 -0.353 1.00 51.41 104 ARG A O 1
ATOM 779 N N . VAL A 1 105 ? -11.845 16.215 1.282 1.00 57.19 105 VAL A N 1
ATOM 780 C CA . VAL A 1 105 ? -10.989 15.781 2.404 1.00 57.19 105 VAL A CA 1
ATOM 781 C C . VAL A 1 105 ? -10.695 14.277 2.416 1.00 57.19 105 VAL A C 1
ATOM 783 O O . VAL A 1 105 ? -9.756 13.861 3.089 1.00 57.19 105 VAL A O 1
ATOM 786 N N . HIS A 1 106 ? -11.458 13.489 1.643 1.00 71.81 106 HIS A N 1
ATOM 787 C CA . HIS A 1 106 ? -11.358 12.037 1.580 1.00 71.81 106 HIS A CA 1
ATOM 788 C C . HIS A 1 106 ? -10.971 11.515 0.192 1.00 71.81 106 HIS A C 1
ATOM 790 O O . HIS A 1 106 ? -11.543 11.917 -0.828 1.00 71.81 106 HIS A O 1
ATOM 796 N N . SER A 1 107 ? -10.038 10.565 0.141 1.00 82.31 107 SER A N 1
ATOM 797 C CA . SER A 1 107 ? -9.711 9.807 -1.076 1.00 82.31 107 SER A CA 1
ATOM 798 C C . SER A 1 107 ? -9.261 8.384 -0.746 1.00 82.31 107 SER A C 1
ATOM 800 O O . SER A 1 107 ? -8.961 8.094 0.404 1.00 82.31 107 SER A O 1
ATOM 802 N N . GLU A 1 108 ? -9.235 7.505 -1.755 1.00 85.50 108 GLU A N 1
ATOM 803 C CA . GLU A 1 108 ? -8.703 6.133 -1.643 1.00 85.50 108 GLU A CA 1
ATOM 804 C C . GLU A 1 108 ? -9.259 5.375 -0.433 1.00 85.50 108 GLU A C 1
ATOM 806 O O . GLU A 1 108 ? -8.549 5.036 0.506 1.00 85.50 108 GLU A O 1
ATOM 811 N N . SER A 1 109 ? -10.573 5.151 -0.454 1.00 89.62 109 SER A N 1
ATOM 812 C CA . SER A 1 109 ? -11.268 4.475 0.633 1.00 89.62 109 SER A CA 1
ATOM 813 C C . SER A 1 109 ? -11.140 2.952 0.557 1.00 89.62 109 SER A C 1
ATOM 815 O O . SER A 1 109 ? -11.422 2.364 -0.492 1.00 89.62 109 SER A O 1
ATOM 817 N N . GLY A 1 110 ? -10.850 2.318 1.688 1.00 92.75 110 GLY A N 1
ATOM 818 C CA . GLY A 1 110 ? -10.978 0.882 1.916 1.00 92.75 110 GLY A CA 1
ATOM 819 C C . GLY A 1 110 ? -12.273 0.558 2.661 1.00 92.75 110 GLY A C 1
ATOM 820 O O . GLY A 1 110 ? -12.816 1.380 3.395 1.00 92.75 110 GLY A O 1
ATOM 821 N N . THR A 1 111 ? -12.833 -0.638 2.470 1.00 95.62 111 THR A N 1
ATOM 822 C CA . THR A 1 111 ? -14.022 -1.067 3.223 1.00 95.62 111 THR A CA 1
ATOM 823 C C . THR A 1 111 ? -13.970 -2.552 3.529 1.00 95.62 111 THR A C 1
ATOM 825 O O . THR A 1 111 ? -13.757 -3.373 2.641 1.00 95.62 111 THR A O 1
ATOM 828 N N . ALA A 1 112 ? -14.248 -2.896 4.784 1.00 97.31 112 ALA A N 1
ATOM 829 C CA . ALA A 1 112 ? -14.418 -4.266 5.237 1.00 97.31 112 ALA A CA 1
ATOM 830 C C . ALA A 1 112 ? -15.765 -4.434 5.937 1.00 97.31 112 ALA A C 1
ATOM 832 O O . ALA A 1 112 ? -16.174 -3.592 6.737 1.00 97.31 112 ALA A O 1
ATOM 833 N N . TRP A 1 113 ? -16.437 -5.554 5.678 1.00 97.25 113 TRP A N 1
ATOM 834 C CA . TRP A 1 113 ? -17.731 -5.880 6.269 1.00 97.25 113 TRP A CA 1
ATOM 835 C C . TRP A 1 113 ? -17.702 -7.287 6.857 1.00 97.25 113 TRP A C 1
ATOM 837 O O . TRP A 1 113 ? -17.613 -8.267 6.119 1.00 97.25 113 TRP A O 1
ATOM 847 N N . CYS A 1 114 ? -17.876 -7.399 8.179 1.00 97.50 114 CYS A N 1
ATOM 848 C CA . CYS A 1 114 ? -18.045 -8.685 8.856 1.00 97.50 114 CYS A CA 1
ATOM 849 C C . CYS A 1 114 ? -19.171 -8.643 9.902 1.00 97.50 114 CYS A C 1
ATOM 851 O O . CYS A 1 114 ? -19.117 -7.905 10.888 1.00 97.50 114 CYS A O 1
ATOM 853 N N . GLY A 1 115 ? -20.182 -9.500 9.729 1.00 96.06 115 GLY A N 1
ATOM 854 C CA . GLY A 1 115 ? -21.363 -9.529 10.597 1.00 96.06 115 GLY A CA 1
ATOM 855 C C . GLY A 1 115 ? -22.191 -8.249 10.461 1.00 96.06 115 GLY A C 1
ATOM 856 O O . GLY A 1 115 ? -22.521 -7.842 9.349 1.00 96.06 115 GLY A O 1
ATOM 857 N N . SER A 1 116 ? -22.526 -7.610 11.584 1.00 96.38 116 SER A N 1
ATOM 858 C CA . SER A 1 116 ? -23.184 -6.295 11.596 1.00 96.38 116 SER A CA 1
ATOM 859 C C . SER A 1 116 ? -22.201 -5.121 11.542 1.00 96.38 116 SER A C 1
ATOM 861 O O . SER A 1 116 ? -22.643 -3.976 11.449 1.00 96.38 116 SER A O 1
ATOM 863 N N . ASN A 1 117 ? -20.892 -5.390 11.619 1.00 98.12 117 ASN A N 1
ATOM 864 C CA . ASN A 1 117 ? -19.862 -4.363 11.662 1.00 98.12 117 ASN A CA 1
ATOM 865 C C . ASN A 1 117 ? -19.317 -4.073 10.260 1.00 98.12 117 ASN A C 1
ATOM 867 O O . ASN A 1 117 ? -18.965 -4.995 9.518 1.00 98.12 117 ASN A O 1
ATOM 871 N N . VAL A 1 118 ? -19.201 -2.788 9.935 1.00 97.81 118 VAL A N 1
ATOM 872 C CA . VAL A 1 118 ? -18.543 -2.291 8.719 1.00 97.81 118 VAL A CA 1
ATOM 873 C C . VAL A 1 118 ? -17.497 -1.270 9.137 1.00 97.81 118 VAL A C 1
ATOM 875 O O . VAL A 1 118 ? -17.803 -0.389 9.939 1.00 97.81 118 VAL A O 1
ATOM 878 N N . VAL A 1 119 ? -16.283 -1.385 8.608 1.00 97.56 119 VAL A N 1
ATOM 879 C CA . VAL A 1 119 ? -15.212 -0.397 8.783 1.00 97.56 119 VAL A CA 1
ATOM 880 C C . VAL A 1 119 ? -14.864 0.176 7.424 1.00 97.56 119 VAL A C 1
ATOM 882 O O . VAL A 1 119 ? -14.678 -0.581 6.470 1.00 97.56 119 VAL A O 1
ATOM 885 N N . VAL A 1 120 ? -14.774 1.499 7.361 1.00 96.38 120 VAL A N 1
ATOM 886 C CA . VAL A 1 120 ? -14.309 2.247 6.196 1.00 96.38 120 VAL A CA 1
ATOM 887 C C . VAL A 1 120 ? -13.090 3.046 6.629 1.00 96.38 120 VAL A C 1
ATOM 889 O O . VAL A 1 120 ? -13.195 3.796 7.593 1.00 96.38 120 VAL A O 1
ATOM 892 N N . GLY A 1 121 ? -11.962 2.882 5.949 1.00 94.12 121 GLY A N 1
ATOM 893 C CA . GLY A 1 121 ? -10.791 3.750 6.075 1.00 94.12 121 GLY A CA 1
ATOM 894 C C . GLY A 1 121 ? -10.677 4.640 4.842 1.00 94.12 121 GLY A C 1
ATOM 895 O O . GLY A 1 121 ? -11.114 4.242 3.762 1.00 94.12 121 GLY A O 1
ATOM 896 N N . ALA A 1 122 ? -10.116 5.837 4.974 1.00 92.94 122 ALA A N 1
ATOM 897 C CA . ALA A 1 122 ? -9.788 6.697 3.834 1.00 92.94 122 ALA A CA 1
ATOM 898 C C . ALA A 1 122 ? -8.563 7.565 4.135 1.00 92.94 122 ALA A C 1
ATOM 900 O O . ALA A 1 122 ? -8.258 7.832 5.300 1.00 92.94 122 ALA A O 1
ATOM 901 N N . ASN A 1 123 ? -7.902 8.051 3.080 1.00 90.50 123 ASN A N 1
ATOM 902 C CA . ASN A 1 123 ? -7.040 9.218 3.223 1.00 90.50 123 ASN A CA 1
ATOM 903 C C . ASN A 1 123 ? -7.908 10.353 3.756 1.00 90.50 123 ASN A C 1
ATOM 905 O O . ASN A 1 123 ? -8.866 10.714 3.082 1.00 90.50 123 ASN A O 1
ATOM 909 N N . ASP A 1 124 ? -7.575 10.904 4.910 1.00 85.56 124 ASP A N 1
ATOM 910 C CA . ASP A 1 124 ? -8.287 11.972 5.587 1.00 85.56 124 ASP A CA 1
ATOM 911 C C . ASP A 1 124 ? -7.297 13.047 6.053 1.00 85.56 124 ASP A C 1
ATOM 913 O O . ASP A 1 124 ? -6.477 12.859 6.956 1.00 85.56 124 ASP A O 1
ATOM 917 N N . SER A 1 125 ? -7.372 14.214 5.417 1.00 76.88 125 SER A N 1
ATOM 918 C CA . SER A 1 125 ? -6.568 15.371 5.824 1.00 76.88 125 SER A CA 1
ATOM 919 C C . SER A 1 125 ? -6.990 15.963 7.179 1.00 76.88 125 SER A C 1
ATOM 921 O O . SER A 1 125 ? -6.171 16.615 7.828 1.00 76.88 125 SER A O 1
ATOM 923 N N . GLY A 1 126 ? -8.227 15.718 7.629 1.00 75.75 126 GLY A N 1
ATOM 924 C CA . GLY A 1 126 ? -8.715 16.090 8.957 1.00 75.75 126 GLY A CA 1
ATOM 925 C C . GLY A 1 126 ? -7.967 15.339 10.055 1.00 75.75 126 GLY A C 1
ATOM 926 O O . GLY A 1 126 ? -7.400 15.970 10.948 1.00 75.75 126 GLY A O 1
ATOM 927 N N . SER A 1 127 ? -7.826 14.019 9.910 1.00 85.31 127 SER A N 1
ATOM 928 C CA . SER A 1 127 ? -7.014 13.157 10.784 1.00 85.31 127 SER A CA 1
ATOM 929 C C . SER A 1 127 ? -5.586 13.675 10.985 1.00 85.31 127 SER A C 1
ATOM 931 O O . SER A 1 127 ? -5.040 13.627 12.094 1.00 85.31 127 SER A O 1
ATOM 933 N N . PHE A 1 128 ? -4.983 14.265 9.948 1.00 82.94 128 PHE A N 1
ATOM 934 C CA . PHE A 1 128 ? -3.656 14.865 10.080 1.00 82.94 128 PHE A CA 1
ATOM 935 C C . PHE A 1 128 ? -3.680 16.019 11.079 1.00 82.94 128 PHE A C 1
ATOM 937 O O . PHE A 1 128 ? -2.842 16.072 11.979 1.00 82.94 128 PHE A O 1
ATOM 944 N N . ILE A 1 129 ? -4.669 16.906 10.966 1.00 78.44 129 ILE A N 1
ATOM 945 C CA . ILE A 1 129 ? -4.859 18.035 11.878 1.00 78.44 129 ILE A CA 1
ATOM 946 C C . ILE A 1 129 ? -5.171 17.553 13.300 1.00 78.44 129 ILE A C 1
ATOM 948 O O . ILE A 1 129 ? -4.599 18.084 14.254 1.00 78.44 129 ILE A O 1
ATOM 952 N N . GLU A 1 130 ? -6.002 16.520 13.452 1.00 80.69 130 GLU A N 1
ATOM 953 C CA . GLU A 1 130 ? -6.348 15.934 14.754 1.00 80.69 130 GLU A CA 1
ATOM 954 C C . GLU A 1 130 ? -5.137 15.346 15.488 1.00 80.69 130 GLU A C 1
ATOM 956 O O . GLU A 1 130 ? -5.064 15.412 16.716 1.00 80.69 130 GLU A O 1
ATOM 961 N N . THR A 1 131 ? -4.148 14.823 14.754 1.00 84.12 131 THR A N 1
ATOM 962 C CA . THR A 1 131 ? -2.910 14.295 15.351 1.00 84.12 131 THR A CA 1
ATOM 963 C C . THR A 1 131 ? -1.884 15.373 15.718 1.00 84.12 131 THR A C 1
ATOM 965 O O . THR A 1 131 ? -0.988 15.104 16.526 1.00 84.12 131 THR A O 1
ATOM 968 N N . LEU A 1 132 ? -1.983 16.603 15.192 1.00 78.31 132 LEU A N 1
ATOM 969 C CA . LEU A 1 132 ? -1.041 17.694 15.499 1.00 78.31 132 LEU A CA 1
ATOM 970 C C . LEU A 1 132 ? -0.938 18.027 17.001 1.00 78.31 132 LEU A C 1
ATOM 972 O O . LEU A 1 132 ? 0.194 18.109 17.487 1.00 78.31 132 LEU A O 1
ATOM 976 N N . PRO A 1 133 ? -2.042 18.216 17.756 1.00 75.88 133 PRO A N 1
ATOM 977 C CA . PRO A 1 133 ? -1.972 18.568 19.176 1.00 75.88 133 PRO A CA 1
ATOM 978 C C . PRO A 1 133 ? -1.656 17.384 20.104 1.00 75.88 133 PRO A C 1
ATOM 980 O O . PRO A 1 133 ? -1.451 17.600 21.297 1.00 75.88 133 PRO A O 1
ATOM 983 N N . VAL A 1 134 ? -1.631 16.144 19.601 1.00 82.12 134 VAL A N 1
ATOM 984 C CA . VAL A 1 134 ? -1.439 14.949 20.436 1.00 82.12 134 VAL A CA 1
ATOM 985 C C . VAL A 1 134 ? 0.055 14.667 20.633 1.00 82.12 134 VAL A C 1
ATOM 987 O O . VAL A 1 134 ? 0.796 14.391 19.681 1.00 82.12 134 VAL A O 1
ATOM 990 N N . SER A 1 135 ? 0.491 14.739 21.891 1.00 82.94 135 SER A N 1
ATOM 991 C CA . SER A 1 135 ? 1.862 14.467 22.336 1.00 82.94 135 SER A CA 1
ATOM 992 C C . SER A 1 135 ? 2.192 12.971 22.315 1.00 82.94 135 SER A C 1
ATOM 994 O O . SER A 1 135 ? 1.318 12.133 22.539 1.00 82.94 135 SER A O 1
ATOM 996 N N . GLY A 1 136 ? 3.463 12.627 22.090 1.00 84.88 136 GLY A N 1
ATOM 997 C CA . GLY A 1 136 ? 3.945 11.240 22.150 1.00 84.88 136 GLY A CA 1
ATOM 998 C C . GLY A 1 136 ? 3.466 10.290 21.039 1.00 84.88 136 GLY A C 1
ATOM 999 O O . GLY A 1 136 ? 3.695 9.087 21.150 1.00 84.88 136 GLY A O 1
ATOM 1000 N N . ILE A 1 137 ? 2.821 10.792 19.979 1.00 89.88 137 ILE A N 1
ATOM 1001 C CA . ILE A 1 137 ? 2.416 9.996 18.806 1.00 89.88 137 ILE A CA 1
ATOM 1002 C C . ILE A 1 137 ? 2.913 10.611 17.493 1.00 89.88 137 ILE A C 1
ATOM 1004 O O . ILE A 1 137 ? 3.252 11.799 17.438 1.00 89.88 137 ILE A O 1
ATOM 1008 N N . GLY A 1 138 ? 2.917 9.802 16.432 1.00 91.00 138 GLY A N 1
ATOM 1009 C CA . GLY A 1 138 ? 3.159 10.250 15.059 1.00 91.00 138 GLY A CA 1
ATOM 1010 C C . GLY A 1 138 ? 2.042 11.135 14.482 1.00 91.00 138 GLY A C 1
ATOM 1011 O O . GLY A 1 138 ? 1.248 11.744 15.205 1.00 91.00 138 GLY A O 1
ATOM 1012 N N . LEU A 1 139 ? 1.991 11.212 13.156 1.00 90.56 139 LEU A N 1
ATOM 1013 C CA . LEU A 1 139 ? 0.930 11.864 12.387 1.00 90.56 139 LEU A CA 1
ATOM 1014 C C . LEU A 1 139 ? 0.179 10.835 11.547 1.00 90.56 139 LEU A C 1
ATOM 1016 O O . LEU A 1 139 ? 0.766 9.837 11.131 1.00 90.56 139 LEU A O 1
ATOM 1020 N N . SER A 1 140 ? -1.096 11.087 11.275 1.00 93.06 140 SER A N 1
ATOM 1021 C CA . SER A 1 140 ? -1.904 10.197 10.445 1.00 93.06 140 SER A CA 1
ATOM 1022 C C . SER A 1 140 ? -2.702 10.969 9.412 1.00 93.06 140 SER A C 1
ATOM 1024 O O . SER A 1 140 ? -3.473 11.844 9.774 1.00 93.06 140 SER A O 1
ATOM 1026 N N . PHE A 1 141 ? -2.538 10.618 8.142 1.00 91.56 141 PHE A N 1
ATOM 1027 C CA . PHE A 1 141 ? -3.448 10.976 7.057 1.00 91.56 141 PHE A CA 1
ATOM 1028 C C . PHE A 1 141 ? -4.534 9.920 6.850 1.00 91.56 141 PHE A C 1
ATOM 1030 O O . PHE A 1 141 ? -5.204 9.951 5.827 1.00 91.56 141 PHE A O 1
ATOM 1037 N N . ASN A 1 142 ? -4.709 8.978 7.774 1.00 93.69 142 ASN A N 1
ATOM 1038 C CA . ASN A 1 142 ? -5.757 7.972 7.688 1.00 93.69 142 ASN A CA 1
ATOM 1039 C C . ASN A 1 142 ? -6.820 8.280 8.732 1.00 93.69 142 ASN A C 1
ATOM 1041 O O . ASN A 1 142 ? -6.500 8.354 9.922 1.00 93.69 142 ASN A O 1
ATOM 1045 N N . GLY A 1 143 ? -8.065 8.382 8.282 1.00 91.62 143 GLY A N 1
ATOM 1046 C CA . GLY A 1 143 ? -9.256 8.418 9.124 1.00 91.62 143 GLY A CA 1
ATOM 1047 C C . GLY A 1 143 ? -10.057 7.134 8.959 1.00 91.62 143 GLY A C 1
ATOM 1048 O O . GLY A 1 143 ? -9.920 6.438 7.944 1.00 91.62 143 GLY A O 1
ATOM 1049 N N . PHE A 1 144 ? -10.890 6.802 9.946 1.00 94.12 144 PHE A N 1
ATOM 1050 C CA . PHE A 1 144 ? -11.770 5.641 9.836 1.00 94.12 144 PHE A CA 1
ATOM 1051 C C . PHE A 1 144 ? -13.154 5.854 10.448 1.00 94.12 144 PHE A C 1
ATOM 1053 O O . PHE A 1 144 ? -13.345 6.537 11.451 1.00 94.12 144 PHE A O 1
ATOM 1060 N N . TRP A 1 145 ? -14.136 5.182 9.853 1.00 93.75 145 TRP A N 1
ATOM 1061 C CA . TRP A 1 145 ? -15.532 5.186 10.269 1.00 93.75 145 TRP A CA 1
ATOM 1062 C C . TRP A 1 145 ? -16.005 3.767 10.520 1.00 93.75 145 TRP A C 1
ATOM 1064 O O . TRP A 1 145 ? -15.581 2.807 9.869 1.00 93.75 145 TRP A O 1
ATOM 1074 N N . ARG A 1 146 ? -16.947 3.636 11.451 1.00 94.50 146 ARG A N 1
ATOM 1075 C CA . ARG A 1 146 ? -17.502 2.344 11.839 1.00 94.50 146 ARG A CA 1
ATOM 1076 C C . ARG A 1 146 ? -19.021 2.361 11.825 1.00 94.50 146 ARG A C 1
ATOM 1078 O O . ARG A 1 146 ? -19.647 3.213 12.446 1.00 94.50 146 ARG A O 1
ATOM 1085 N N . SER A 1 147 ? -19.611 1.348 11.208 1.00 93.88 147 SER A N 1
ATOM 1086 C CA . SER A 1 147 ? -21.010 0.980 11.398 1.00 93.88 147 SER A CA 1
ATOM 1087 C C . SER A 1 147 ? -21.115 -0.259 12.281 1.00 93.88 147 SER A C 1
ATOM 1089 O O . SER A 1 147 ? -20.314 -1.181 12.152 1.00 93.88 147 SER A O 1
ATOM 1091 N N . THR A 1 148 ? -22.127 -0.302 13.148 1.00 96.38 148 THR A N 1
ATOM 1092 C CA . THR A 1 148 ? -22.525 -1.490 13.932 1.00 96.38 148 THR A CA 1
ATOM 1093 C C . THR A 1 148 ? -23.888 -2.045 13.520 1.00 96.38 148 THR A C 1
ATOM 1095 O O . THR A 1 148 ? -24.361 -3.028 14.094 1.00 96.38 148 THR A O 1
ATOM 1098 N N . ASN A 1 149 ? -24.529 -1.411 12.536 1.00 93.12 149 ASN A N 1
ATOM 1099 C CA . ASN A 1 149 ? -25.880 -1.696 12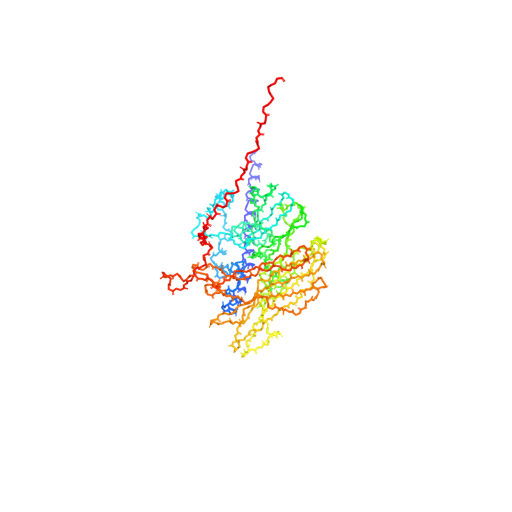.066 1.00 93.12 149 ASN A CA 1
ATOM 1100 C C . ASN A 1 149 ? -25.896 -1.981 10.556 1.00 93.12 149 ASN A C 1
ATOM 1102 O O . ASN A 1 149 ? -26.758 -1.486 9.826 1.00 93.12 149 ASN A O 1
ATOM 1106 N N . ALA A 1 150 ? -24.936 -2.796 10.103 1.00 92.69 150 ALA A N 1
ATOM 1107 C CA . ALA A 1 150 ? -24.860 -3.293 8.730 1.00 92.69 150 ALA A CA 1
ATOM 1108 C C . ALA A 1 150 ? -24.803 -2.169 7.676 1.00 92.69 150 ALA A C 1
ATOM 1110 O O . ALA A 1 150 ? -25.451 -2.244 6.636 1.00 92.69 150 ALA A O 1
ATOM 1111 N N . GLY A 1 151 ? -24.053 -1.101 7.968 1.00 88.00 151 GLY A N 1
ATOM 1112 C CA . GLY A 1 151 ? -23.849 0.024 7.054 1.00 88.00 151 GLY A CA 1
ATOM 1113 C C . GLY A 1 151 ? -25.010 1.019 6.991 1.00 88.00 151 GLY A C 1
ATOM 1114 O O . GLY A 1 151 ? -24.969 1.925 6.165 1.00 88.00 151 GLY A O 1
ATOM 1115 N N . THR A 1 152 ? -26.033 0.887 7.847 1.00 89.19 152 THR A N 1
ATOM 1116 C CA . THR A 1 152 ? -27.174 1.825 7.865 1.00 89.19 152 THR A CA 1
ATOM 1117 C C . THR A 1 152 ? -26.750 3.223 8.326 1.00 89.19 152 THR A C 1
ATOM 1119 O O . THR A 1 152 ? -27.235 4.223 7.806 1.00 89.19 152 THR A O 1
ATOM 1122 N N . SER A 1 153 ? -25.839 3.302 9.297 1.00 83.56 153 SER A N 1
ATOM 1123 C CA . SER A 1 153 ? -25.207 4.547 9.736 1.00 83.56 153 SER A CA 1
ATOM 1124 C C . SER A 1 153 ? -23.760 4.301 10.152 1.00 83.56 153 SER A C 1
ATOM 1126 O O . SER A 1 153 ? -23.413 3.199 10.589 1.00 83.56 153 SER A O 1
ATOM 1128 N N . PHE A 1 154 ? -22.938 5.343 10.063 1.00 87.50 154 PHE A N 1
ATOM 1129 C CA . PHE A 1 154 ? -21.523 5.309 10.417 1.00 87.50 154 PHE A CA 1
ATOM 1130 C C . PHE A 1 154 ? -21.224 6.335 11.507 1.00 87.50 154 PHE A C 1
ATOM 1132 O O . PHE A 1 154 ? -21.774 7.432 11.498 1.00 87.50 154 PHE A O 1
ATOM 1139 N N . SER A 1 155 ? -20.354 5.961 12.438 1.00 85.88 155 SER A N 1
ATOM 1140 C CA . SER A 1 155 ? -19.741 6.868 13.402 1.00 85.88 155 SER A CA 1
ATOM 1141 C C . SER A 1 155 ? -18.307 7.136 12.982 1.00 85.88 155 SER A C 1
ATOM 1143 O O . SER A 1 155 ? -17.572 6.189 12.690 1.00 85.88 155 SER A O 1
ATOM 1145 N N . ASP A 1 156 ? -17.926 8.407 12.988 1.00 84.94 156 ASP A N 1
ATOM 1146 C CA . ASP A 1 156 ? -16.534 8.822 12.865 1.00 84.94 156 ASP A CA 1
ATOM 1147 C C . ASP A 1 156 ? -15.732 8.363 14.083 1.00 84.94 156 ASP A C 1
ATOM 1149 O O . ASP A 1 156 ? -16.208 8.428 15.224 1.00 84.94 156 ASP A O 1
ATOM 1153 N N . LYS A 1 157 ? -14.543 7.824 13.833 1.00 91.00 157 LYS A N 1
ATOM 1154 C CA . LYS A 1 157 ? -13.622 7.352 14.865 1.00 91.00 157 LYS A CA 1
ATOM 1155 C C . LYS A 1 157 ? -12.342 8.189 14.920 1.00 91.00 157 LYS A C 1
ATOM 1157 O O . LYS A 1 157 ? -11.507 7.901 15.778 1.00 91.00 157 LYS A O 1
ATOM 1162 N N . GLY A 1 158 ? -12.242 9.225 14.086 1.00 87.25 158 GLY A N 1
ATOM 1163 C CA . GLY A 1 158 ? -11.089 10.098 13.935 1.00 87.25 158 GLY A CA 1
ATOM 1164 C C . GLY A 1 158 ? -9.937 9.390 13.233 1.00 87.25 158 GLY A C 1
ATOM 1165 O O . GLY A 1 158 ? -10.123 8.486 12.410 1.00 87.25 158 GLY A O 1
ATOM 1166 N N . PHE A 1 159 ? -8.725 9.779 13.610 1.00 91.44 159 PHE A N 1
ATOM 1167 C CA . PHE A 1 159 ? -7.503 9.253 13.019 1.00 91.44 159 PHE A CA 1
ATOM 1168 C C . PHE A 1 159 ? -7.192 7.787 13.372 1.00 91.44 159 PHE A C 1
ATOM 1170 O O . PHE A 1 159 ? -7.302 7.337 14.517 1.00 91.44 159 PHE A O 1
ATOM 1177 N N . MET A 1 160 ? -6.670 7.050 12.390 1.00 96.06 160 MET A N 1
ATOM 1178 C CA . MET A 1 160 ? -5.991 5.770 12.602 1.00 96.06 160 MET A CA 1
ATOM 1179 C C . MET A 1 160 ? -4.729 5.990 13.457 1.00 96.06 160 MET A C 1
ATOM 1181 O O . MET A 1 160 ? -3.929 6.870 13.121 1.00 96.06 160 MET A O 1
ATOM 1185 N N . PRO A 1 161 ? -4.495 5.223 14.542 1.00 96.50 161 PRO A N 1
ATOM 1186 C CA . PRO A 1 161 ? -3.341 5.439 15.412 1.00 96.50 161 PRO A CA 1
ATOM 1187 C C . PRO A 1 161 ? -2.003 5.276 14.670 1.00 96.50 161 PRO A C 1
ATOM 1189 O O . PRO A 1 161 ? -1.696 4.176 14.214 1.00 96.50 161 PRO A O 1
ATOM 1192 N N . PRO A 1 162 ? -1.143 6.313 14.608 1.00 95.31 162 PRO A N 1
ATOM 1193 C CA . PRO A 1 162 ? 0.142 6.238 13.902 1.00 95.31 162 PRO A CA 1
ATOM 1194 C C . PRO A 1 162 ? 1.261 5.576 14.722 1.00 95.31 162 PRO A C 1
ATOM 1196 O O . PRO A 1 162 ? 2.409 5.489 14.281 1.00 95.31 162 PRO A O 1
ATOM 1199 N N . GLY A 1 163 ? 0.950 5.104 15.930 1.00 94.19 163 GLY A N 1
ATOM 1200 C CA . GLY A 1 163 ? 1.918 4.570 16.882 1.00 94.19 163 GLY A CA 1
ATOM 1201 C C . GLY A 1 163 ? 2.577 5.638 17.758 1.00 94.19 163 GLY A C 1
ATOM 1202 O O . GLY A 1 163 ? 2.372 6.840 17.597 1.00 94.19 163 GLY A O 1
ATOM 1203 N N . THR A 1 164 ? 3.384 5.173 18.711 1.00 91.06 164 THR A N 1
ATOM 1204 C CA . THR A 1 164 ? 4.035 6.004 19.743 1.00 91.06 164 THR A CA 1
ATOM 1205 C C . THR A 1 164 ? 5.374 6.598 19.305 1.00 91.06 164 THR A C 1
ATOM 1207 O O . THR A 1 164 ? 6.037 7.286 20.075 1.00 91.06 164 THR A O 1
ATOM 1210 N N . ASN A 1 165 ? 5.826 6.299 18.087 1.00 88.25 165 ASN A N 1
ATOM 1211 C CA . ASN A 1 165 ? 7.008 6.934 17.526 1.00 88.25 165 ASN A CA 1
ATOM 1212 C C . ASN A 1 165 ? 6.586 8.258 16.884 1.00 88.25 165 ASN A C 1
ATOM 1214 O O . ASN A 1 165 ? 5.882 8.269 15.878 1.00 88.25 165 ASN A O 1
ATOM 1218 N N . VAL A 1 166 ? 7.041 9.374 17.453 1.00 86.31 166 VAL A N 1
ATOM 1219 C CA . VAL A 1 166 ? 6.733 10.730 16.964 1.00 86.31 166 VAL A CA 1
ATOM 1220 C C . VAL A 1 166 ? 7.222 10.996 15.535 1.00 86.31 166 VAL A C 1
ATOM 1222 O O . VAL A 1 166 ? 6.752 11.936 14.899 1.00 86.31 166 VAL A O 1
ATOM 1225 N N . ASN A 1 167 ? 8.136 10.167 15.016 1.00 86.75 167 ASN A N 1
ATOM 1226 C CA . ASN A 1 167 ? 8.636 10.247 13.642 1.00 86.75 167 ASN A CA 1
ATOM 1227 C C . ASN A 1 167 ? 7.731 9.535 12.623 1.00 86.75 167 ASN A C 1
ATOM 1229 O O . ASN A 1 167 ? 7.987 9.645 11.419 1.00 86.75 167 ASN A O 1
ATOM 1233 N N . ASN A 1 168 ? 6.724 8.788 13.086 1.00 92.12 168 ASN A N 1
ATOM 1234 C CA . ASN A 1 168 ? 5.810 8.062 12.214 1.00 92.12 168 ASN A CA 1
ATOM 1235 C C . ASN A 1 168 ? 4.851 9.018 11.508 1.00 92.12 168 ASN A C 1
ATOM 1237 O O . ASN A 1 168 ? 4.296 9.930 12.124 1.00 92.12 168 ASN A O 1
ATOM 1241 N N . ILE A 1 169 ? 4.611 8.753 10.230 1.00 93.06 169 ILE A N 1
ATOM 1242 C CA . ILE A 1 169 ? 3.561 9.372 9.432 1.00 93.06 169 ILE A CA 1
ATOM 1243 C C . ILE A 1 169 ? 2.829 8.244 8.701 1.00 93.06 169 ILE A C 1
ATOM 1245 O O . ILE A 1 169 ? 3.385 7.642 7.784 1.00 93.06 169 ILE A O 1
ATOM 1249 N N . LEU A 1 170 ? 1.596 7.934 9.109 1.00 95.44 170 LEU A N 1
ATOM 1250 C CA . LEU A 1 170 ? 0.698 7.143 8.262 1.00 95.44 170 LEU A CA 1
ATOM 1251 C C . LEU A 1 170 ? 0.284 8.043 7.105 1.00 95.44 170 LEU A C 1
ATOM 1253 O O . LEU A 1 170 ? -0.337 9.081 7.324 1.00 95.44 170 LEU A O 1
ATOM 1257 N N . SER A 1 171 ? 0.741 7.710 5.903 1.00 93.00 171 SER A N 1
ATOM 1258 C CA . SER A 1 171 ? 0.676 8.622 4.760 1.00 93.00 171 SER A CA 1
ATOM 1259 C C . SER A 1 171 ? -0.576 8.440 3.911 1.00 93.00 171 SER A C 1
ATOM 1261 O O . SER A 1 171 ? -0.895 9.346 3.146 1.00 93.00 171 SER A O 1
ATOM 1263 N N . GLY A 1 172 ? -1.287 7.320 4.048 1.00 93.19 172 GLY A N 1
ATOM 1264 C CA . GLY A 1 172 ? -2.499 7.049 3.284 1.00 93.19 172 GLY A CA 1
ATOM 1265 C C . GLY A 1 172 ? -2.618 5.616 2.778 1.00 93.19 172 GLY A C 1
ATOM 1266 O O . GLY A 1 172 ? -1.935 4.702 3.244 1.00 93.19 172 GLY A O 1
ATOM 1267 N N . ASP A 1 173 ? -3.485 5.489 1.780 1.00 93.19 173 ASP A N 1
ATOM 1268 C CA . ASP A 1 173 ? -3.889 4.301 1.032 1.00 93.19 173 ASP A CA 1
ATOM 1269 C C . ASP A 1 173 ? -4.494 3.183 1.890 1.00 93.19 173 ASP A C 1
ATOM 1271 O O . ASP A 1 173 ? -4.117 2.019 1.746 1.00 93.19 173 ASP A O 1
ATOM 1275 N N . PRO A 1 174 ? -5.459 3.482 2.779 1.00 96.19 174 PRO A N 1
ATOM 1276 C CA . PRO A 1 174 ? -6.006 2.455 3.639 1.00 96.19 174 PRO A CA 1
ATOM 1277 C C . PRO A 1 174 ? -6.730 1.364 2.848 1.00 96.19 174 PRO A C 1
ATOM 1279 O O . PRO A 1 174 ? -7.691 1.624 2.120 1.00 96.19 174 PRO A O 1
ATOM 1282 N N . VAL A 1 175 ? -6.327 0.109 3.061 1.00 97.69 175 VAL A N 1
ATOM 1283 C CA . VAL A 1 175 ? -7.071 -1.065 2.584 1.00 97.69 175 VAL A CA 1
ATOM 1284 C C . VAL A 1 175 ? -7.563 -1.864 3.776 1.00 97.69 175 VAL A C 1
ATOM 1286 O O . VAL A 1 175 ? -6.785 -2.429 4.545 1.00 97.69 175 VAL A O 1
ATOM 1289 N N . ASN A 1 176 ? -8.884 -1.931 3.937 1.00 98.00 176 ASN A N 1
ATOM 1290 C CA . ASN A 1 176 ? -9.502 -2.643 5.047 1.00 98.00 176 ASN A CA 1
ATOM 1291 C C . ASN A 1 176 ? -9.880 -4.073 4.652 1.00 98.00 176 ASN A C 1
ATOM 1293 O O . ASN A 1 176 ? -10.535 -4.298 3.636 1.00 98.00 176 ASN A O 1
ATOM 1297 N N . VAL A 1 177 ? -9.557 -5.039 5.514 1.00 98.06 177 VAL A N 1
ATOM 1298 C CA . VAL A 1 177 ? -10.092 -6.410 5.442 1.00 98.06 177 VAL A CA 1
ATOM 1299 C C . VAL A 1 177 ? -10.586 -6.851 6.814 1.00 98.06 177 VAL A C 1
ATOM 1301 O O . VAL A 1 177 ? -10.144 -6.347 7.845 1.00 98.06 177 VAL A O 1
ATOM 1304 N N . CYS A 1 178 ? -11.497 -7.816 6.859 1.00 98.19 178 CYS A N 1
ATOM 1305 C CA . CYS A 1 178 ? -11.940 -8.423 8.109 1.00 98.19 178 CYS A CA 1
ATOM 1306 C C . CYS A 1 178 ? -11.996 -9.938 7.969 1.00 98.19 178 CYS A C 1
ATOM 1308 O O . CYS A 1 178 ? -12.200 -10.471 6.880 1.00 98.19 178 CYS A O 1
ATOM 1310 N N . THR A 1 179 ? -11.789 -10.633 9.083 1.00 98.06 179 THR A N 1
ATOM 1311 C CA . THR A 1 179 ? -11.762 -12.104 9.111 1.00 98.06 179 THR A CA 1
ATOM 1312 C C . THR A 1 179 ? -12.884 -12.696 9.956 1.00 98.06 179 THR A C 1
ATOM 1314 O O . THR A 1 179 ? -13.206 -13.873 9.832 1.00 98.06 179 THR A O 1
ATOM 1317 N N . ASN A 1 180 ? -13.500 -11.882 10.813 1.00 97.75 180 ASN A N 1
ATOM 1318 C CA . ASN A 1 180 ? -14.728 -12.172 11.548 1.00 97.75 180 ASN A CA 1
ATOM 1319 C C . ASN A 1 180 ? -15.320 -10.852 12.074 1.00 97.75 180 ASN A C 1
ATOM 1321 O O . ASN A 1 180 ? -14.735 -9.786 11.895 1.00 97.75 180 ASN A O 1
ATOM 1325 N N . SER A 1 181 ? -16.468 -10.907 12.756 1.00 97.38 181 SER A N 1
ATOM 1326 C CA . SER A 1 181 ? -17.170 -9.713 13.253 1.00 97.38 181 SER A CA 1
ATOM 1327 C C . SER A 1 181 ? -16.399 -8.886 14.289 1.00 97.38 181 SER A C 1
ATOM 1329 O O . SER A 1 181 ? -16.820 -7.770 14.586 1.00 97.38 181 SER A O 1
ATOM 1331 N N . LEU A 1 182 ? -15.308 -9.409 14.858 1.00 97.88 182 LEU A N 1
ATOM 1332 C CA . LEU A 1 182 ? -14.461 -8.718 15.835 1.00 97.88 182 LEU A CA 1
ATOM 1333 C C . LEU A 1 182 ? -13.104 -8.296 15.263 1.00 97.88 182 LEU A C 1
ATOM 1335 O O . LEU A 1 182 ? -12.506 -7.348 15.761 1.00 97.88 182 LEU A O 1
ATOM 1339 N N . THR A 1 183 ? -12.604 -8.988 14.240 1.00 98.62 183 THR A N 1
ATOM 1340 C CA . THR A 1 183 ? -11.229 -8.820 13.760 1.00 98.62 183 THR A CA 1
ATOM 1341 C C . THR A 1 183 ? -11.205 -8.096 12.424 1.00 98.62 183 THR A C 1
ATOM 1343 O O . THR A 1 183 ? -11.609 -8.652 11.401 1.00 98.62 183 THR A O 1
ATOM 1346 N N . PHE A 1 184 ? -10.687 -6.870 12.455 1.00 98.75 184 PHE A N 1
ATOM 1347 C CA . PHE A 1 184 ? -10.496 -6.011 11.290 1.00 98.75 184 PHE A CA 1
ATOM 1348 C C . PHE A 1 184 ? -9.025 -5.622 11.177 1.00 98.75 184 PHE A C 1
ATOM 1350 O O . PHE A 1 184 ? -8.307 -5.554 12.175 1.00 98.75 184 PHE A O 1
ATOM 1357 N N . TYR A 1 185 ? -8.599 -5.354 9.956 1.00 98.75 185 TYR A N 1
ATOM 1358 C CA . TYR A 1 185 ? -7.264 -4.906 9.611 1.00 98.75 185 TYR A CA 1
ATOM 1359 C C . TYR A 1 185 ? -7.378 -3.716 8.675 1.00 98.75 185 TYR A C 1
ATOM 1361 O O . TYR A 1 185 ? -8.290 -3.672 7.851 1.00 98.75 185 TYR A O 1
ATOM 1369 N N . GLU A 1 186 ? -6.436 -2.796 8.783 1.00 98.62 186 GLU A N 1
ATOM 1370 C CA . GLU A 1 186 ? -6.201 -1.735 7.812 1.00 98.62 186 GLU A CA 1
ATOM 1371 C C . GLU A 1 186 ? -4.723 -1.763 7.457 1.00 98.62 186 GLU A C 1
ATOM 1373 O O . GLU A 1 186 ? -3.896 -1.717 8.365 1.00 98.62 186 GLU A O 1
ATOM 1378 N N . SER A 1 187 ? -4.384 -1.888 6.179 1.00 98.38 187 SER A N 1
ATOM 1379 C CA . SER A 1 187 ? -3.021 -1.627 5.719 1.00 98.38 187 SER A CA 1
ATOM 1380 C C . SER A 1 187 ? -2.861 -0.155 5.361 1.00 98.38 187 SER A C 1
ATOM 1382 O O . SER A 1 187 ? -3.858 0.514 5.126 1.00 98.38 187 SER A O 1
ATOM 1384 N N . SER A 1 188 ? -1.637 0.363 5.405 1.00 97.69 188 SER A N 1
ATOM 1385 C CA . SER A 1 188 ? -1.346 1.766 5.112 1.00 97.69 188 SER A CA 1
ATOM 1386 C C . SER A 1 188 ? 0.115 1.943 4.735 1.00 97.69 188 SER A C 1
ATOM 1388 O O . SER A 1 188 ? 0.996 1.261 5.283 1.00 97.69 188 SER A O 1
ATOM 1390 N N . LEU A 1 189 ? 0.383 2.967 3.926 1.00 97.69 189 LEU A N 1
ATOM 1391 C CA . LEU A 1 189 ? 1.720 3.533 3.776 1.00 97.69 189 LEU A CA 1
ATOM 1392 C C . LEU A 1 189 ? 2.167 4.104 5.122 1.00 97.69 189 LEU A C 1
ATOM 1394 O O . LEU A 1 189 ? 1.459 4.921 5.722 1.00 97.69 189 LEU A O 1
ATOM 1398 N N . LEU A 1 190 ? 3.331 3.675 5.598 1.00 96.62 190 LEU A N 1
ATOM 1399 C CA . LEU A 1 190 ? 3.945 4.167 6.820 1.00 96.62 190 LEU A CA 1
ATOM 1400 C C . LEU A 1 190 ? 5.314 4.738 6.501 1.00 96.62 190 LEU A C 1
ATOM 1402 O O . LEU A 1 190 ? 6.157 4.149 5.840 1.00 96.62 190 LEU A O 1
ATOM 1406 N N . GLU A 1 191 ? 5.545 5.905 7.055 1.00 93.75 191 GLU A N 1
ATOM 1407 C CA . GLU A 1 191 ? 6.765 6.639 6.878 1.00 93.75 191 GLU A CA 1
ATOM 1408 C C . GLU A 1 191 ? 7.386 6.788 8.280 1.00 93.75 191 GLU A C 1
ATOM 1410 O O . GLU A 1 191 ? 6.850 7.510 9.117 1.00 93.75 191 GLU A O 1
ATOM 1415 N N . SER A 1 192 ? 8.537 6.141 8.553 1.00 92.38 192 SER A N 1
ATOM 1416 C CA . SER A 1 192 ? 9.265 6.209 9.846 1.00 92.38 192 SER A CA 1
ATOM 1417 C C . SER A 1 192 ? 10.776 6.523 9.704 1.00 92.38 192 SER A C 1
ATOM 1419 O O . SER A 1 192 ? 11.218 6.993 8.651 1.00 92.38 192 SER A O 1
ATOM 1421 N N . THR A 1 193 ? 11.557 6.405 10.781 1.00 89.31 193 THR A N 1
ATOM 1422 C CA . THR A 1 193 ? 13.019 6.587 10.767 1.00 89.31 193 THR A CA 1
ATOM 1423 C C . THR A 1 193 ? 13.702 5.470 11.539 1.00 89.31 193 THR A C 1
ATOM 1425 O O . THR A 1 193 ? 13.174 5.018 12.556 1.00 89.31 193 THR A O 1
ATOM 1428 N N . ASP A 1 194 ? 14.910 5.092 11.125 1.00 88.56 194 ASP A N 1
ATOM 1429 C CA . ASP A 1 194 ? 15.743 4.176 11.906 1.00 88.56 194 ASP A CA 1
ATOM 1430 C C . ASP A 1 194 ? 16.317 4.845 13.176 1.00 88.56 194 ASP A C 1
ATOM 1432 O O . ASP A 1 194 ? 16.099 6.030 13.451 1.00 88.56 194 ASP A O 1
ATOM 1436 N N . SER A 1 195 ? 17.083 4.082 13.963 1.00 86.25 195 SER A N 1
ATOM 1437 C CA . SER A 1 195 ? 17.665 4.541 15.232 1.00 86.25 195 SER A CA 1
ATOM 1438 C C . SER A 1 195 ? 18.702 5.662 15.098 1.00 86.25 195 SER A C 1
ATOM 1440 O O . SER A 1 195 ? 19.062 6.268 16.105 1.00 86.25 195 SER A O 1
ATOM 1442 N N . VAL A 1 196 ? 19.219 5.919 13.893 1.00 85.62 196 VAL A N 1
ATOM 1443 C CA . VAL A 1 196 ? 20.187 6.994 13.616 1.00 85.62 196 VAL A CA 1
ATOM 1444 C C . VAL A 1 196 ? 19.579 8.117 12.765 1.00 85.62 196 VAL A C 1
ATOM 1446 O O . VAL A 1 196 ? 20.291 9.033 12.355 1.00 85.62 196 VAL A O 1
ATOM 1449 N N . GLY A 1 197 ? 18.263 8.076 12.526 1.00 82.25 197 GLY A N 1
ATOM 1450 C CA . GLY A 1 197 ? 17.510 9.117 11.832 1.00 82.25 197 GLY A CA 1
ATOM 1451 C C . GLY A 1 197 ? 17.499 9.004 10.305 1.00 82.25 197 GLY A C 1
ATOM 1452 O O . GLY A 1 197 ? 17.133 9.973 9.637 1.00 82.25 197 GLY A O 1
ATOM 1453 N N . ASN A 1 198 ? 17.885 7.865 9.716 1.00 87.38 198 ASN A N 1
ATOM 1454 C CA . ASN A 1 198 ? 17.662 7.664 8.283 1.00 87.38 198 ASN A CA 1
ATOM 1455 C C . ASN A 1 198 ? 16.169 7.464 8.000 1.00 87.38 198 ASN A C 1
ATOM 1457 O O . ASN A 1 198 ? 15.485 6.803 8.782 1.00 87.38 198 ASN A O 1
ATOM 1461 N N . PRO A 1 199 ? 15.663 7.995 6.875 1.00 90.94 199 PRO A N 1
ATOM 1462 C CA . PRO A 1 199 ? 14.267 7.849 6.508 1.00 90.94 199 PRO A CA 1
ATOM 1463 C C . PRO A 1 199 ? 13.996 6.405 6.088 1.00 90.94 199 PRO A C 1
ATOM 1465 O O . PRO A 1 199 ? 14.766 5.809 5.329 1.00 90.94 199 PRO A O 1
ATOM 1468 N N . LEU A 1 200 ? 12.879 5.873 6.563 1.00 94.00 200 LEU A N 1
ATOM 1469 C CA . LEU A 1 200 ? 12.330 4.585 6.169 1.00 94.00 200 LEU A CA 1
ATOM 1470 C C . LEU A 1 200 ? 10.983 4.817 5.490 1.00 94.00 200 LEU A C 1
ATOM 1472 O O . LEU A 1 200 ? 10.182 5.611 5.988 1.00 94.00 200 LEU A O 1
ATOM 1476 N N . THR A 1 201 ? 10.773 4.105 4.386 1.00 96.00 201 THR A N 1
ATOM 1477 C CA . THR A 1 201 ? 9.473 3.950 3.723 1.00 96.00 201 THR A CA 1
ATOM 1478 C C . THR A 1 201 ? 8.992 2.522 3.962 1.00 96.00 201 THR A C 1
ATOM 1480 O O . THR A 1 201 ? 9.767 1.562 3.850 1.00 96.00 201 THR A O 1
ATOM 1483 N N . GLU A 1 202 ? 7.751 2.378 4.398 1.00 97.94 202 GLU A N 1
ATOM 1484 C CA . GLU A 1 202 ? 7.226 1.140 4.958 1.00 97.94 202 GLU A CA 1
ATOM 1485 C C . GLU A 1 202 ? 5.786 0.908 4.504 1.00 97.94 202 GLU A C 1
ATOM 1487 O O . GLU A 1 202 ? 5.026 1.837 4.246 1.00 97.94 202 GLU A O 1
ATOM 1492 N N . ILE A 1 203 ? 5.395 -0.360 4.461 1.00 98.69 203 ILE A N 1
ATOM 1493 C CA . ILE A 1 203 ? 3.987 -0.753 4.458 1.00 98.69 203 ILE A CA 1
ATOM 1494 C C . ILE A 1 203 ? 3.680 -1.271 5.854 1.00 98.69 203 ILE A C 1
ATOM 1496 O O . ILE A 1 203 ? 4.490 -1.998 6.436 1.00 98.69 203 ILE A O 1
ATOM 1500 N N . SER A 1 204 ? 2.526 -0.917 6.404 1.00 98.56 204 SER A N 1
ATOM 1501 C CA . SER A 1 204 ? 2.114 -1.334 7.743 1.00 98.56 204 SER A CA 1
ATOM 1502 C C . SER A 1 204 ? 0.695 -1.879 7.753 1.00 98.56 204 SER A C 1
ATOM 1504 O O . SER A 1 204 ? -0.058 -1.664 6.809 1.00 98.56 204 SER A O 1
ATOM 1506 N N . ILE A 1 205 ? 0.340 -2.590 8.823 1.00 98.44 205 ILE A N 1
ATOM 1507 C CA . ILE A 1 205 ? -1.045 -2.923 9.147 1.00 98.44 205 ILE A CA 1
ATOM 1508 C C . ILE A 1 205 ? -1.389 -2.555 10.588 1.00 98.44 205 ILE A C 1
ATOM 1510 O O . ILE A 1 205 ? -0.632 -2.841 11.515 1.00 98.44 205 ILE A O 1
ATOM 1514 N N . SER A 1 206 ? -2.580 -2.014 10.788 1.00 98.50 206 SER A N 1
ATOM 1515 C CA . SER A 1 206 ? -3.203 -1.810 12.091 1.00 98.50 206 SER A CA 1
ATOM 1516 C C . SER A 1 206 ? -4.317 -2.834 12.279 1.00 98.50 206 SER A C 1
ATOM 1518 O O . SER A 1 206 ? -5.074 -3.135 11.355 1.00 98.50 206 SER A O 1
ATOM 1520 N N . LYS A 1 207 ? -4.431 -3.399 13.485 1.00 98.69 207 LYS A N 1
ATOM 1521 C CA . LYS A 1 207 ? -5.393 -4.468 13.799 1.00 98.69 207 LYS A CA 1
ATOM 1522 C C . LYS A 1 207 ? -6.399 -4.025 14.853 1.00 98.69 207 LYS A C 1
ATOM 1524 O O . LYS A 1 207 ? -6.015 -3.505 15.897 1.00 98.69 207 LYS A O 1
ATOM 1529 N N . SER A 1 208 ? -7.665 -4.337 14.617 1.00 98.69 208 SER A N 1
ATOM 1530 C CA . SER A 1 208 ? -8.751 -4.258 15.589 1.00 98.69 208 SER A CA 1
ATOM 1531 C C . SER A 1 208 ? -9.156 -5.657 16.057 1.00 98.69 208 SER A C 1
ATOM 1533 O O . SER A 1 208 ? -9.117 -6.624 15.291 1.00 98.69 208 SER A O 1
ATOM 1535 N N . THR A 1 209 ? -9.552 -5.762 17.326 1.00 98.38 209 THR A N 1
ATOM 1536 C CA . THR A 1 209 ? -10.098 -6.992 17.936 1.00 98.38 209 THR A CA 1
ATOM 1537 C C . THR A 1 209 ? -11.460 -6.771 18.606 1.00 98.38 209 THR A C 1
ATOM 1539 O O . THR A 1 209 ? -11.990 -7.670 19.254 1.00 98.38 209 THR A O 1
ATOM 1542 N N . ASP A 1 210 ? -12.046 -5.586 18.423 1.00 98.31 210 ASP A N 1
ATOM 1543 C CA . ASP A 1 210 ? -13.304 -5.138 19.029 1.00 98.31 210 ASP A CA 1
ATOM 1544 C C . ASP A 1 210 ? -14.359 -4.744 17.972 1.00 98.31 210 ASP A C 1
ATOM 1546 O O . ASP A 1 210 ? -15.283 -3.963 18.219 1.00 98.31 210 ASP A O 1
ATOM 1550 N N . GLY A 1 211 ? -14.230 -5.310 16.770 1.00 97.75 211 GLY A N 1
ATOM 1551 C CA . GLY A 1 211 ? -15.157 -5.112 15.661 1.00 97.75 211 GLY A CA 1
ATOM 1552 C C . GLY A 1 211 ? -15.000 -3.764 14.966 1.00 97.75 211 GLY A C 1
ATOM 1553 O O . GLY A 1 211 ? -16.002 -3.227 14.492 1.00 97.75 211 GLY A O 1
ATOM 1554 N N . GLY A 1 212 ? -13.785 -3.207 14.951 1.00 97.56 212 GLY A N 1
ATOM 1555 C CA . GLY A 1 212 ? -13.469 -1.923 14.327 1.00 97.56 212 GLY A CA 1
ATOM 1556 C C . GLY A 1 212 ? -13.725 -0.709 15.217 1.00 97.56 212 GLY A C 1
ATOM 1557 O O . GLY A 1 212 ? -13.835 0.400 14.704 1.00 97.56 212 GLY A O 1
ATOM 1558 N N . SER A 1 213 ? -13.896 -0.895 16.531 1.00 96.75 213 SER A N 1
ATOM 1559 C CA . SER A 1 213 ? -14.110 0.223 17.458 1.00 96.75 213 SER A CA 1
ATOM 1560 C C . SER A 1 213 ? -12.801 0.922 17.817 1.00 96.75 213 SER A C 1
ATOM 1562 O O . SER A 1 213 ? -12.794 2.144 17.964 1.00 96.75 213 SER A O 1
ATOM 1564 N N . THR A 1 214 ? -11.711 0.171 17.934 1.00 97.75 214 THR A N 1
ATOM 1565 C CA . THR A 1 214 ? -10.351 0.687 18.098 1.00 97.75 214 THR A CA 1
ATOM 1566 C C . THR A 1 214 ? -9.365 -0.158 17.298 1.00 97.75 214 THR A C 1
ATOM 1568 O O . THR A 1 214 ? -9.618 -1.332 17.009 1.00 97.75 214 THR A O 1
ATOM 1571 N N . PHE A 1 215 ? -8.232 0.444 16.944 1.00 98.56 215 PHE A N 1
ATOM 1572 C CA . PHE A 1 215 ? -7.111 -0.219 16.289 1.00 98.56 215 PHE A CA 1
ATOM 1573 C C . PHE A 1 215 ? -5.851 -0.083 17.148 1.00 98.56 215 PHE A C 1
ATOM 1575 O O . PHE A 1 215 ? -5.660 0.915 17.840 1.00 98.56 215 PHE A O 1
ATOM 1582 N N . GLY A 1 216 ? -5.006 -1.112 17.132 1.00 97.88 216 GLY A N 1
ATOM 1583 C CA . GLY A 1 216 ? -3.676 -1.061 17.735 1.00 97.88 216 GLY A CA 1
ATOM 1584 C C . GLY A 1 216 ? -2.676 -0.282 16.879 1.00 97.88 216 GLY A C 1
ATOM 1585 O O . GLY A 1 216 ? -2.967 0.088 15.745 1.00 97.88 216 GLY A O 1
ATOM 1586 N N . ASN A 1 217 ? -1.474 -0.085 17.425 1.00 97.50 217 ASN A N 1
ATOM 1587 C CA . ASN A 1 217 ? -0.357 0.531 16.708 1.00 97.50 217 ASN A CA 1
ATOM 1588 C C . ASN A 1 217 ? -0.002 -0.243 15.422 1.00 97.50 217 ASN A C 1
ATOM 1590 O O . ASN A 1 217 ? -0.148 -1.472 15.400 1.00 97.50 217 ASN A O 1
ATOM 1594 N N . PRO A 1 218 ? 0.532 0.447 14.399 1.00 98.00 218 PRO A N 1
ATOM 1595 C CA . PRO A 1 218 ? 0.903 -0.176 13.140 1.00 98.00 218 PRO A CA 1
ATOM 1596 C C . PRO A 1 218 ? 2.020 -1.205 13.339 1.00 98.00 218 PRO A C 1
ATOM 1598 O O . PRO A 1 218 ? 3.014 -0.956 14.026 1.00 98.00 218 PRO A O 1
ATOM 1601 N N . VAL A 1 219 ? 1.862 -2.362 12.701 1.00 98.38 219 VAL A N 1
ATOM 1602 C CA . VAL A 1 219 ? 2.878 -3.410 12.578 1.00 98.38 219 VAL A CA 1
ATOM 1603 C C . VAL A 1 219 ? 3.450 -3.362 11.168 1.00 98.38 219 VAL A C 1
ATOM 1605 O O . VAL A 1 219 ? 2.709 -3.448 10.190 1.00 98.38 219 VAL A O 1
ATOM 1608 N N . VAL A 1 220 ? 4.772 -3.238 11.061 1.00 98.44 220 VAL A N 1
ATOM 1609 C CA . VAL A 1 220 ? 5.475 -3.146 9.775 1.00 98.44 220 VAL A CA 1
ATOM 1610 C C . VAL A 1 220 ? 5.369 -4.468 9.006 1.00 98.44 220 VAL A C 1
ATOM 1612 O O . VAL A 1 220 ? 5.718 -5.537 9.510 1.00 98.44 220 VAL A O 1
ATOM 1615 N N . VAL A 1 221 ? 4.891 -4.372 7.767 1.00 98.75 221 VAL A N 1
ATOM 1616 C CA . VAL A 1 221 ? 4.773 -5.448 6.773 1.00 98.75 221 VAL A CA 1
ATOM 1617 C C . VAL A 1 221 ? 6.060 -5.583 5.966 1.00 98.75 221 VAL A C 1
ATOM 1619 O O . VAL A 1 221 ? 6.547 -6.688 5.717 1.00 98.75 221 VAL A O 1
ATOM 1622 N N . ALA A 1 222 ? 6.586 -4.443 5.523 1.00 98.56 222 ALA A N 1
ATOM 1623 C CA . ALA A 1 222 ? 7.786 -4.320 4.713 1.00 98.56 222 ALA A CA 1
ATOM 1624 C C . ALA A 1 222 ? 8.424 -2.956 4.974 1.00 98.56 222 ALA A C 1
ATOM 1626 O O . ALA A 1 222 ? 7.716 -1.993 5.253 1.00 98.56 222 ALA A O 1
ATOM 1627 N N . MET A 1 223 ? 9.747 -2.880 4.853 1.00 97.75 223 MET A N 1
ATOM 1628 C CA . MET A 1 223 ? 10.506 -1.649 5.056 1.00 97.75 223 MET A CA 1
ATOM 1629 C C . MET A 1 223 ? 11.649 -1.542 4.051 1.00 97.75 223 MET A C 1
ATOM 1631 O O . MET A 1 223 ? 12.250 -2.554 3.677 1.00 97.75 223 MET A O 1
ATOM 1635 N N . ALA A 1 224 ? 11.972 -0.319 3.644 1.00 97.00 224 ALA A N 1
ATOM 1636 C CA . ALA A 1 224 ? 13.113 -0.024 2.791 1.00 97.00 224 ALA A CA 1
ATOM 1637 C C . ALA A 1 224 ? 13.752 1.329 3.143 1.00 97.00 224 ALA A C 1
ATOM 1639 O O . ALA A 1 224 ? 13.178 2.161 3.848 1.00 97.00 224 ALA A O 1
ATOM 1640 N N . ASN A 1 225 ? 14.972 1.554 2.645 1.00 94.94 225 ASN A N 1
ATOM 1641 C CA . ASN A 1 225 ? 15.676 2.820 2.830 1.00 94.94 225 ASN A CA 1
ATOM 1642 C C . ASN A 1 225 ? 15.008 3.925 1.996 1.00 94.94 225 ASN A C 1
ATOM 1644 O O . ASN A 1 225 ? 15.156 3.947 0.774 1.00 94.94 225 ASN A O 1
ATOM 1648 N N . GLY A 1 226 ? 14.354 4.881 2.659 1.00 92.69 226 GLY A N 1
ATOM 1649 C CA . GLY A 1 226 ? 13.616 5.984 2.031 1.00 92.69 226 GLY A CA 1
ATOM 1650 C C . GLY A 1 226 ? 14.472 6.991 1.254 1.00 92.69 226 GLY A C 1
ATOM 1651 O O . GLY A 1 226 ? 13.943 7.915 0.646 1.00 92.69 226 GLY A O 1
ATOM 1652 N N . ARG A 1 227 ? 15.807 6.856 1.255 1.00 90.56 227 ARG A N 1
ATOM 1653 C CA . ARG A 1 227 ? 16.689 7.657 0.383 1.00 90.56 227 ARG A CA 1
ATOM 1654 C C . ARG A 1 227 ? 16.765 7.115 -1.041 1.00 90.56 227 ARG A C 1
ATOM 1656 O O . ARG A 1 227 ? 17.134 7.861 -1.949 1.00 90.56 227 ARG A O 1
ATOM 1663 N N . THR A 1 228 ? 16.501 5.825 -1.217 1.00 92.31 228 THR A N 1
ATOM 1664 C CA . THR A 1 228 ? 16.676 5.111 -2.489 1.00 92.31 228 THR A CA 1
ATOM 1665 C C . THR A 1 228 ? 15.447 4.315 -2.902 1.00 92.31 228 THR A C 1
ATOM 1667 O O . THR A 1 228 ? 15.354 3.970 -4.072 1.00 92.31 228 THR A O 1
ATOM 1670 N N . HIS A 1 229 ? 14.522 4.052 -1.983 1.00 95.12 229 HIS A N 1
ATOM 1671 C CA . HIS A 1 229 ? 13.263 3.355 -2.216 1.00 95.12 229 HIS A CA 1
ATOM 1672 C C . HIS A 1 229 ? 12.073 4.236 -1.848 1.00 95.12 229 HIS A C 1
ATOM 1674 O O . HIS A 1 229 ? 12.207 5.147 -1.030 1.00 95.12 229 HIS A O 1
ATOM 1680 N N . PHE A 1 230 ? 10.908 3.899 -2.392 1.00 95.31 230 PHE A N 1
ATOM 1681 C CA . PHE A 1 230 ? 9.616 4.377 -1.913 1.00 95.31 230 PHE A CA 1
ATOM 1682 C C . PHE A 1 230 ? 8.569 3.286 -2.108 1.00 95.31 230 PHE A C 1
ATOM 1684 O O . PHE A 1 230 ? 8.374 2.813 -3.231 1.00 95.31 230 PHE A O 1
ATOM 1691 N N . LEU A 1 231 ? 7.962 2.848 -1.005 1.00 97.62 231 LEU A N 1
ATOM 1692 C CA . LEU A 1 231 ? 6.925 1.828 -1.010 1.00 97.62 231 LEU A CA 1
ATOM 1693 C C . LEU A 1 231 ? 5.572 2.518 -1.152 1.00 97.62 231 LEU A C 1
ATOM 1695 O O . LEU A 1 231 ? 5.282 3.472 -0.439 1.00 97.62 231 LEU A O 1
ATOM 1699 N N . ASP A 1 232 ? 4.762 2.056 -2.096 1.00 96.75 232 ASP A N 1
ATOM 1700 C CA . ASP A 1 232 ? 3.506 2.711 -2.445 1.00 96.75 232 ASP A CA 1
ATOM 1701 C C . ASP A 1 232 ? 2.452 1.700 -2.904 1.00 96.75 232 ASP A C 1
ATOM 1703 O O . ASP A 1 232 ? 2.789 0.597 -3.350 1.00 96.75 232 ASP A O 1
ATOM 1707 N N . LYS A 1 233 ? 1.180 2.112 -2.886 1.00 94.81 233 LYS A N 1
ATOM 1708 C CA . LYS A 1 233 ? 0.047 1.368 -3.451 1.00 94.81 233 LYS A CA 1
ATOM 1709 C C . LYS A 1 233 ? -0.072 -0.046 -2.892 1.00 94.81 233 LYS A C 1
ATOM 1711 O O . LYS A 1 233 ? 0.006 -1.027 -3.642 1.00 94.81 233 LYS A O 1
ATOM 1716 N N . ASP A 1 234 ? -0.230 -0.150 -1.578 1.00 97.00 234 ASP A N 1
ATOM 1717 C CA . ASP A 1 234 ? -0.488 -1.433 -0.954 1.00 97.00 234 ASP A CA 1
ATOM 1718 C C . ASP A 1 234 ? -1.906 -1.954 -1.231 1.00 97.00 234 ASP A C 1
ATOM 1720 O O . ASP A 1 234 ? -2.835 -1.225 -1.576 1.00 97.00 234 ASP A O 1
ATOM 1724 N N . TRP A 1 235 ? -2.053 -3.270 -1.121 1.00 98.00 235 TRP A N 1
ATOM 1725 C CA . TRP A 1 235 ? -3.334 -3.958 -1.150 1.00 98.00 235 TRP A CA 1
ATOM 1726 C C . TRP A 1 235 ? -3.270 -5.203 -0.288 1.00 98.00 235 TRP A C 1
ATOM 1728 O O . TRP A 1 235 ? -2.268 -5.918 -0.307 1.00 98.00 235 TRP A O 1
ATOM 1738 N N . MET A 1 236 ? -4.347 -5.499 0.433 1.00 98.12 236 MET A N 1
ATOM 1739 C CA . MET A 1 236 ? -4.382 -6.577 1.413 1.00 98.12 236 MET A CA 1
ATOM 1740 C C . MET A 1 236 ? -5.490 -7.591 1.120 1.00 98.12 236 MET A C 1
ATOM 1742 O O . MET A 1 236 ? -6.598 -7.235 0.729 1.00 98.12 236 MET A O 1
ATOM 1746 N N . ALA A 1 237 ? -5.205 -8.867 1.379 1.00 98.12 237 ALA A N 1
ATOM 1747 C CA . ALA A 1 237 ? -6.198 -9.936 1.415 1.00 98.12 237 ALA A CA 1
ATOM 1748 C C . ALA A 1 237 ? -5.936 -10.894 2.583 1.00 98.12 237 ALA A C 1
ATOM 1750 O O . ALA A 1 237 ? -4.789 -11.200 2.914 1.00 98.12 237 ALA A O 1
ATOM 1751 N N . ALA A 1 238 ? -7.011 -11.410 3.177 1.00 98.12 238 ALA A N 1
ATOM 1752 C CA . ALA A 1 238 ? -6.952 -12.540 4.095 1.00 98.12 238 ALA A CA 1
ATOM 1753 C C . ALA A 1 238 ? -7.224 -13.846 3.341 1.00 98.12 238 ALA A C 1
ATOM 1755 O O . ALA A 1 238 ? -8.040 -13.882 2.419 1.00 98.12 238 ALA A O 1
ATOM 1756 N N . ASP A 1 239 ? -6.560 -14.926 3.743 1.00 98.12 239 ASP A N 1
ATOM 1757 C CA . ASP A 1 239 ? -6.894 -16.263 3.261 1.00 98.12 239 ASP A CA 1
ATOM 1758 C C . ASP A 1 239 ? -8.282 -16.666 3.803 1.00 98.12 239 ASP A C 1
ATOM 1760 O O . ASP A 1 239 ? -8.483 -16.676 5.023 1.00 98.12 239 ASP A O 1
ATOM 1764 N N . PRO A 1 240 ? -9.250 -17.002 2.928 1.00 96.06 240 PRO A N 1
ATOM 1765 C CA . PRO A 1 240 ? -10.622 -17.282 3.347 1.00 96.06 240 PRO A CA 1
ATOM 1766 C C . PRO A 1 240 ? -10.770 -18.589 4.141 1.00 96.06 240 PRO A C 1
ATOM 1768 O O . PRO A 1 240 ? -11.778 -18.780 4.818 1.00 96.06 240 PRO A O 1
ATOM 1771 N N . VAL A 1 241 ? -9.795 -19.498 4.057 1.00 97.50 241 VAL A N 1
ATOM 1772 C CA . VAL A 1 241 ? -9.789 -20.790 4.762 1.00 97.50 241 VAL A CA 1
ATOM 1773 C C . VAL A 1 241 ? -8.925 -20.715 6.018 1.00 97.50 241 VAL A C 1
ATOM 1775 O O . VAL A 1 241 ? -9.274 -21.298 7.044 1.00 97.50 241 VAL A O 1
ATOM 1778 N N . THR A 1 242 ? -7.820 -19.967 5.964 1.00 97.81 242 THR A N 1
ATOM 1779 C CA . THR A 1 242 ? -6.924 -19.740 7.106 1.00 97.81 242 THR A CA 1
ATOM 1780 C C . THR A 1 242 ? -6.917 -18.257 7.479 1.00 97.81 242 THR A C 1
ATOM 1782 O O . THR A 1 242 ? -5.957 -17.564 7.153 1.00 97.81 242 THR A O 1
ATOM 1785 N N . PRO A 1 243 ? -7.922 -17.743 8.211 1.00 95.50 243 PRO A N 1
ATOM 1786 C CA . PRO A 1 243 ? -8.092 -16.305 8.466 1.00 95.50 243 PRO A CA 1
ATOM 1787 C C . PRO A 1 243 ? -6.963 -15.642 9.279 1.00 95.50 243 PRO A C 1
ATOM 1789 O O . PRO A 1 243 ? -6.967 -14.432 9.480 1.00 95.50 243 PRO A O 1
ATOM 1792 N N . THR A 1 244 ? -5.988 -16.406 9.777 1.00 97.94 244 THR A N 1
ATOM 1793 C CA . THR A 1 244 ? -4.750 -15.874 10.368 1.00 97.94 244 THR A CA 1
ATOM 1794 C C . THR A 1 244 ? -3.636 -15.666 9.340 1.00 97.94 244 THR A C 1
ATOM 1796 O O . THR A 1 244 ? -2.571 -15.161 9.690 1.00 97.94 244 THR A O 1
ATOM 1799 N N . THR A 1 245 ? -3.846 -16.060 8.087 1.00 98.75 245 THR A N 1
ATOM 1800 C CA . THR A 1 245 ? -2.911 -15.842 6.988 1.00 98.75 245 THR A CA 1
ATOM 1801 C C . THR A 1 245 ? -3.339 -14.613 6.205 1.00 98.75 245 THR A C 1
ATOM 1803 O O . THR A 1 245 ? -4.457 -14.552 5.696 1.00 98.75 245 THR A O 1
ATOM 1806 N N . LEU A 1 246 ? -2.442 -13.636 6.117 1.00 98.88 246 LEU A N 1
ATOM 1807 C CA . LEU A 1 246 ? -2.666 -12.370 5.426 1.00 98.88 246 LEU A CA 1
ATOM 1808 C C . LEU A 1 246 ? -1.598 -12.176 4.355 1.00 98.88 246 LEU A C 1
ATOM 1810 O O . LEU A 1 246 ? -0.454 -12.606 4.519 1.00 98.88 246 LEU A O 1
ATOM 1814 N N . TYR A 1 247 ? -1.978 -11.488 3.291 1.00 98.81 247 TYR A N 1
ATOM 1815 C CA . TYR A 1 247 ? -1.119 -11.129 2.178 1.00 98.81 247 TYR A CA 1
ATOM 1816 C C . TYR A 1 247 ? -1.231 -9.639 1.930 1.00 98.81 247 TYR A C 1
ATOM 1818 O O . TYR A 1 247 ? -2.343 -9.119 1.879 1.00 98.81 247 TYR A O 1
ATOM 1826 N N . VAL A 1 248 ? -0.092 -8.980 1.747 1.00 98.88 248 VAL A N 1
ATOM 1827 C CA . VAL A 1 248 ? -0.037 -7.569 1.368 1.00 98.88 248 VAL A CA 1
ATOM 1828 C C . VAL A 1 248 ? 0.859 -7.435 0.151 1.00 98.88 248 VAL A C 1
ATOM 1830 O O . VAL A 1 248 ? 2.043 -7.771 0.215 1.00 98.88 248 VAL A O 1
ATOM 1833 N N . THR A 1 249 ? 0.288 -6.991 -0.962 1.00 98.81 249 THR A N 1
ATOM 1834 C CA . THR A 1 249 ? 1.033 -6.584 -2.155 1.00 98.81 249 THR A CA 1
ATOM 1835 C C . THR A 1 249 ? 1.302 -5.095 -2.118 1.00 98.81 249 THR A C 1
ATOM 1837 O O . THR A 1 249 ? 0.509 -4.368 -1.538 1.00 98.81 249 THR A O 1
ATOM 1840 N N . PHE A 1 250 ? 2.390 -4.644 -2.726 1.00 98.75 250 PHE A N 1
ATOM 1841 C CA . PHE A 1 250 ? 2.734 -3.228 -2.838 1.00 98.75 250 PHE A CA 1
ATOM 1842 C C . PHE A 1 250 ? 3.731 -3.011 -3.977 1.00 98.75 250 PHE A C 1
ATOM 1844 O O . PHE A 1 250 ? 4.329 -3.960 -4.498 1.00 98.75 250 PHE A O 1
ATOM 1851 N N . THR A 1 251 ? 3.932 -1.749 -4.342 1.00 98.31 251 THR A N 1
ATOM 1852 C CA . THR A 1 251 ? 4.948 -1.322 -5.305 1.00 98.31 251 THR A CA 1
ATOM 1853 C C . THR A 1 251 ? 6.181 -0.803 -4.574 1.00 98.31 251 THR A C 1
ATOM 1855 O O . THR A 1 251 ? 6.057 -0.043 -3.622 1.00 98.31 251 THR A O 1
ATOM 1858 N N . ASP A 1 252 ? 7.373 -1.188 -5.022 1.00 97.88 252 ASP A N 1
ATOM 1859 C CA . ASP A 1 252 ? 8.650 -0.609 -4.591 1.00 97.88 252 ASP A CA 1
ATOM 1860 C C . ASP A 1 252 ? 9.283 0.151 -5.762 1.00 97.88 252 ASP A C 1
ATOM 1862 O O . ASP A 1 252 ? 9.615 -0.442 -6.796 1.00 97.88 252 ASP A O 1
ATOM 1866 N N . PHE A 1 253 ? 9.417 1.468 -5.598 1.00 95.44 253 PHE A N 1
ATOM 1867 C CA . PHE A 1 253 ? 10.161 2.342 -6.499 1.00 95.44 253 PHE A CA 1
ATOM 1868 C C . PHE A 1 253 ? 11.619 2.439 -6.051 1.00 95.44 253 PHE A C 1
ATOM 1870 O O . PHE A 1 253 ? 11.970 3.249 -5.196 1.00 95.44 253 PHE A O 1
ATOM 1877 N N . ASP A 1 254 ? 12.470 1.629 -6.671 1.00 94.69 254 ASP A N 1
ATOM 1878 C CA . ASP A 1 254 ? 13.882 1.456 -6.356 1.00 94.69 254 ASP A CA 1
ATOM 1879 C C . ASP A 1 254 ? 14.775 2.271 -7.312 1.00 94.69 254 ASP A C 1
ATOM 1881 O O . ASP A 1 254 ? 14.841 2.024 -8.514 1.00 94.69 254 ASP A O 1
ATOM 1885 N N . ASN A 1 255 ? 15.519 3.225 -6.753 1.00 91.56 255 ASN A N 1
ATOM 1886 C CA . ASN A 1 255 ? 16.504 4.062 -7.441 1.00 91.56 255 ASN A CA 1
ATOM 1887 C C . ASN A 1 255 ? 17.946 3.772 -6.977 1.00 91.56 255 ASN A C 1
ATOM 1889 O O . ASN A 1 255 ? 18.817 4.640 -7.053 1.00 91.56 255 ASN A O 1
ATOM 1893 N N . THR A 1 256 ? 18.224 2.567 -6.469 1.00 93.25 256 THR A N 1
ATOM 1894 C CA . THR A 1 256 ? 19.581 2.161 -6.055 1.00 93.25 256 THR A CA 1
ATOM 1895 C C . THR A 1 256 ? 20.509 1.888 -7.238 1.00 93.25 256 THR A C 1
ATOM 1897 O O . THR A 1 256 ? 21.726 2.003 -7.100 1.00 93.25 256 THR A O 1
ATOM 1900 N N . GLY A 1 257 ? 19.955 1.482 -8.387 1.00 93.12 257 GLY A N 1
ATOM 1901 C CA . GLY A 1 257 ? 20.722 0.984 -9.534 1.00 93.12 257 GLY A CA 1
ATOM 1902 C C . GLY A 1 257 ? 21.279 -0.431 -9.337 1.00 93.12 257 GLY A C 1
ATOM 1903 O O . GLY A 1 257 ? 21.969 -0.943 -10.214 1.00 93.12 257 GLY A O 1
ATOM 1904 N N . SER A 1 258 ? 20.970 -1.092 -8.215 1.00 93.94 258 SER A N 1
ATOM 1905 C CA . SER A 1 258 ? 21.477 -2.437 -7.905 1.00 93.94 258 SER A CA 1
ATOM 1906 C C . SER A 1 258 ? 20.926 -3.514 -8.845 1.00 93.94 258 SER A C 1
ATOM 1908 O O . SER A 1 258 ? 21.645 -4.446 -9.198 1.00 93.94 258 SER A O 1
ATOM 1910 N N . VAL A 1 259 ? 19.673 -3.362 -9.286 1.00 94.06 259 VAL A N 1
ATOM 1911 C CA . VAL A 1 259 ? 18.998 -4.292 -10.205 1.00 94.06 259 VAL A CA 1
ATOM 1912 C C . VAL A 1 259 ? 19.119 -3.837 -11.659 1.00 94.06 259 VAL A C 1
ATOM 1914 O O . VAL A 1 259 ? 19.455 -4.632 -12.531 1.00 94.06 259 VAL A O 1
ATOM 1917 N N . CYS A 1 260 ? 18.857 -2.556 -11.930 1.00 94.62 260 CYS A N 1
ATOM 1918 C CA . CYS A 1 260 ? 18.759 -2.026 -13.296 1.00 94.62 260 CYS A CA 1
ATOM 1919 C C . CYS A 1 260 ? 20.033 -1.325 -13.799 1.00 94.62 260 CYS A C 1
ATOM 1921 O O . CYS A 1 260 ? 20.064 -0.828 -14.928 1.00 94.62 260 CYS A O 1
ATOM 1923 N N . GLY A 1 261 ? 21.094 -1.284 -12.991 1.00 95.06 261 GLY A N 1
ATOM 1924 C CA . GLY A 1 261 ? 22.368 -0.661 -13.338 1.00 95.06 261 GLY A CA 1
ATOM 1925 C C . GLY A 1 261 ? 22.322 0.868 -13.350 1.00 95.06 261 GLY A C 1
ATOM 1926 O O . GLY A 1 261 ? 21.481 1.501 -12.713 1.00 95.06 261 GLY A O 1
ATOM 1927 N N . PHE A 1 262 ? 23.258 1.465 -14.088 1.00 93.88 262 PHE A N 1
ATOM 1928 C CA . PHE A 1 262 ? 23.443 2.912 -14.178 1.00 93.88 262 PHE A CA 1
ATOM 1929 C C . PHE A 1 262 ? 23.533 3.343 -15.641 1.00 93.88 262 PHE A C 1
ATOM 1931 O O . PHE A 1 262 ? 24.178 2.677 -16.451 1.00 93.88 262 PHE A O 1
ATOM 1938 N N . THR A 1 263 ? 22.957 4.499 -15.963 1.00 91.31 263 THR A N 1
ATOM 1939 C CA . THR A 1 263 ? 23.131 5.175 -17.254 1.00 91.31 263 THR A CA 1
ATOM 1940 C C . THR A 1 263 ? 23.773 6.531 -17.001 1.00 91.31 263 THR A C 1
ATOM 1942 O O . THR A 1 263 ? 23.229 7.340 -16.257 1.00 91.31 263 THR A O 1
ATOM 1945 N N . LEU A 1 264 ? 24.937 6.790 -17.606 1.00 89.25 264 LEU A N 1
ATOM 1946 C CA . LEU A 1 264 ? 25.671 8.057 -17.441 1.00 89.25 264 LEU A CA 1
ATOM 1947 C C . LEU A 1 264 ? 25.921 8.435 -15.962 1.00 89.25 264 LEU A C 1
ATOM 1949 O O . LEU A 1 264 ? 25.846 9.600 -15.586 1.00 89.25 264 LEU A O 1
ATOM 1953 N N . GLY A 1 265 ? 26.194 7.439 -15.110 1.00 88.50 265 GLY A N 1
ATOM 1954 C CA . GLY A 1 265 ? 26.429 7.636 -13.672 1.00 88.50 265 GLY A CA 1
ATOM 1955 C C . GLY A 1 265 ? 25.166 7.850 -12.828 1.00 88.50 265 GLY A C 1
ATOM 1956 O O . GLY A 1 265 ? 25.273 7.996 -11.614 1.00 88.50 265 GLY A O 1
ATOM 1957 N N . VAL A 1 266 ? 23.978 7.829 -13.438 1.00 87.38 266 VAL A N 1
ATOM 1958 C CA . VAL A 1 266 ? 22.686 7.939 -12.749 1.00 87.38 266 VAL A CA 1
ATOM 1959 C C . VAL A 1 266 ? 22.073 6.541 -12.590 1.00 87.38 266 VAL A C 1
ATOM 1961 O O . VAL A 1 266 ? 22.049 5.796 -13.575 1.00 87.38 266 VAL A O 1
ATOM 1964 N N . PRO A 1 267 ? 21.591 6.154 -11.392 1.00 91.75 267 PRO A N 1
ATOM 1965 C CA . PRO A 1 267 ? 20.872 4.897 -11.203 1.00 91.75 267 PRO A CA 1
ATOM 1966 C C . PRO A 1 267 ? 19.668 4.791 -12.140 1.00 91.75 267 PRO A C 1
ATOM 1968 O O . PRO A 1 267 ? 18.864 5.718 -12.243 1.00 91.75 267 PRO A O 1
ATOM 1971 N N . ASN A 1 268 ? 19.535 3.651 -12.806 1.00 92.00 268 ASN A N 1
ATOM 1972 C CA . ASN A 1 268 ? 18.355 3.343 -13.599 1.00 92.00 268 ASN A CA 1
ATOM 1973 C C . ASN A 1 268 ? 17.191 2.983 -12.660 1.00 92.00 268 ASN A C 1
ATOM 1975 O O . ASN A 1 268 ? 17.370 2.084 -11.831 1.00 92.00 268 ASN A O 1
ATOM 1979 N N . PRO A 1 269 ? 16.022 3.644 -12.771 1.00 91.31 269 PRO A N 1
ATOM 1980 C CA . PRO A 1 269 ? 14.880 3.350 -11.916 1.00 91.31 269 PRO A CA 1
ATOM 1981 C C . PRO A 1 269 ? 14.367 1.931 -12.157 1.00 91.31 269 PRO A C 1
ATOM 1983 O O . PRO A 1 269 ? 14.250 1.472 -13.297 1.00 91.31 269 PRO A O 1
ATOM 1986 N N . ASN A 1 270 ? 14.020 1.263 -11.069 1.00 94.44 270 ASN A N 1
ATOM 1987 C CA . ASN A 1 270 ? 13.427 -0.060 -11.025 1.00 94.44 270 ASN A CA 1
ATOM 1988 C C . ASN A 1 270 ? 12.072 0.048 -10.321 1.00 94.44 270 ASN A C 1
ATOM 1990 O O . ASN A 1 270 ? 11.978 0.581 -9.220 1.00 94.44 270 ASN A O 1
ATOM 1994 N N . SER A 1 271 ? 11.014 -0.447 -10.949 1.00 95.00 271 SER A N 1
ATOM 1995 C CA . SER A 1 271 ? 9.681 -0.498 -10.346 1.00 95.00 271 SER A CA 1
ATOM 1996 C C . SER A 1 271 ? 9.284 -1.957 -10.184 1.00 95.00 271 SER A C 1
ATOM 1998 O O . SER A 1 271 ? 9.393 -2.727 -11.139 1.00 95.00 271 SER A O 1
ATOM 2000 N N . ILE A 1 272 ? 8.894 -2.347 -8.969 1.00 97.75 272 ILE A N 1
ATOM 2001 C CA . ILE A 1 272 ? 8.743 -3.751 -8.571 1.00 97.75 272 ILE A CA 1
ATOM 2002 C C . ILE A 1 272 ? 7.381 -3.955 -7.905 1.00 97.75 272 ILE A C 1
ATOM 2004 O O . ILE A 1 272 ? 7.068 -3.262 -6.943 1.00 97.75 272 ILE A O 1
ATOM 2008 N N . ILE A 1 273 ? 6.619 -4.964 -8.331 1.00 98.69 273 ILE A N 1
ATOM 2009 C CA . ILE A 1 273 ? 5.494 -5.489 -7.547 1.00 98.69 273 ILE A CA 1
ATOM 2010 C C . ILE A 1 273 ? 6.028 -6.529 -6.567 1.00 98.69 273 ILE A C 1
ATOM 2012 O O . ILE A 1 273 ? 6.635 -7.525 -6.979 1.00 98.69 273 ILE A O 1
ATOM 2016 N N . LYS A 1 274 ? 5.782 -6.315 -5.276 1.00 98.75 274 LYS A N 1
ATOM 2017 C CA . LYS A 1 274 ? 6.181 -7.211 -4.188 1.00 98.75 274 LYS A CA 1
ATOM 2018 C C . LYS A 1 274 ? 4.966 -7.706 -3.416 1.00 98.75 274 LYS A C 1
ATOM 2020 O O . LYS A 1 274 ? 3.907 -7.087 -3.442 1.00 98.75 274 LYS A O 1
ATOM 2025 N N . ILE A 1 275 ? 5.136 -8.821 -2.712 1.00 98.81 275 ILE A N 1
ATOM 2026 C CA . ILE A 1 275 ? 4.156 -9.358 -1.767 1.00 98.81 275 ILE A CA 1
ATOM 2027 C C . ILE A 1 275 ? 4.839 -9.812 -0.485 1.00 98.81 275 ILE A C 1
ATOM 2029 O O . ILE A 1 275 ? 5.889 -10.448 -0.529 1.00 98.81 275 ILE A O 1
ATOM 2033 N N . SER A 1 276 ? 4.226 -9.525 0.656 1.00 98.75 276 SER A N 1
ATOM 2034 C CA . SER A 1 276 ? 4.594 -10.097 1.947 1.00 98.75 276 SER A CA 1
ATOM 2035 C C . SER A 1 276 ? 3.440 -10.918 2.516 1.00 98.75 276 SER A C 1
ATOM 2037 O O . SER A 1 276 ? 2.270 -10.685 2.200 1.00 98.75 276 SER A O 1
ATOM 2039 N N . LYS A 1 277 ? 3.778 -11.906 3.345 1.00 98.62 277 LYS A N 1
ATOM 2040 C CA . LYS A 1 277 ? 2.834 -12.840 3.960 1.00 98.62 277 LYS A CA 1
ATOM 2041 C C . LYS A 1 277 ? 3.006 -12.857 5.473 1.00 98.62 277 LYS A C 1
ATOM 2043 O O . LYS A 1 277 ? 4.126 -12.974 5.968 1.00 98.62 277 LYS A O 1
ATOM 2048 N N . SER A 1 278 ? 1.888 -12.849 6.186 1.00 98.81 278 SER A N 1
ATOM 2049 C CA . SER A 1 278 ? 1.801 -13.179 7.607 1.00 98.81 278 SER A CA 1
ATOM 2050 C C . SER A 1 278 ? 1.064 -14.504 7.782 1.00 98.81 278 SER A C 1
ATOM 2052 O O . SER A 1 278 ? 0.132 -14.789 7.036 1.00 98.81 278 SER A O 1
ATOM 2054 N N . THR A 1 279 ? 1.455 -15.311 8.769 1.00 98.31 279 THR A N 1
ATOM 2055 C CA . THR A 1 279 ? 0.753 -16.554 9.161 1.00 98.31 279 THR A CA 1
ATOM 2056 C C . THR A 1 279 ? 0.216 -16.510 10.594 1.00 98.31 279 THR A C 1
ATOM 2058 O O . THR A 1 279 ? -0.353 -17.488 11.077 1.00 98.31 279 THR A O 1
ATOM 2061 N N . ASN A 1 280 ? 0.407 -15.391 11.296 1.00 98.25 280 ASN A N 1
ATOM 2062 C CA . ASN A 1 280 ? 0.048 -15.194 12.703 1.00 98.25 280 ASN A CA 1
ATOM 2063 C C . ASN A 1 280 ? -0.868 -13.975 12.886 1.00 98.25 280 ASN A C 1
ATOM 2065 O O . ASN A 1 280 ? -0.723 -13.189 13.822 1.00 98.25 280 ASN A O 1
ATOM 2069 N N . ALA A 1 281 ? -1.837 -13.838 11.982 1.00 98.06 281 ALA A N 1
ATOM 2070 C CA . ALA A 1 281 ? -2.903 -12.848 12.032 1.00 98.06 281 ALA A CA 1
ATOM 2071 C C . ALA A 1 281 ? -2.378 -11.405 12.083 1.00 98.06 281 ALA A C 1
ATOM 2073 O O . ALA A 1 281 ? -2.951 -10.583 12.812 1.00 98.06 281 ALA A O 1
ATOM 2074 N N . GLY A 1 282 ? -1.297 -11.136 11.339 1.00 98.06 282 GLY A N 1
ATOM 2075 C CA . GLY A 1 282 ? -0.662 -9.827 11.219 1.00 98.06 282 GLY A CA 1
ATOM 2076 C C . GLY A 1 282 ? 0.380 -9.499 12.292 1.00 98.06 282 GLY A C 1
ATOM 2077 O O . GLY A 1 282 ? 0.854 -8.371 12.333 1.00 98.06 282 GLY A O 1
ATOM 2078 N N . GLY A 1 283 ? 0.729 -10.443 13.174 1.00 97.94 283 GLY A N 1
ATOM 2079 C CA . GLY A 1 283 ? 1.700 -10.200 14.249 1.00 97.94 283 GLY A CA 1
ATOM 2080 C C . GLY A 1 283 ? 3.146 -10.059 13.763 1.00 97.94 283 GLY A C 1
ATOM 2081 O O . GLY A 1 283 ? 3.928 -9.322 14.356 1.00 97.94 283 GLY A O 1
ATOM 2082 N N . SER A 1 284 ? 3.507 -10.757 12.685 1.00 98.06 284 SER A N 1
ATOM 2083 C CA . SER A 1 284 ? 4.779 -10.603 11.978 1.00 98.06 284 SER A CA 1
ATOM 2084 C C . SER A 1 284 ? 4.645 -10.994 10.505 1.00 98.06 284 SER A C 1
ATOM 2086 O O . SER A 1 284 ? 3.683 -11.661 10.107 1.00 98.06 284 SER A O 1
ATOM 2088 N N . TRP A 1 285 ? 5.625 -10.578 9.704 1.00 98.62 285 TRP A N 1
ATOM 2089 C CA . TRP A 1 285 ? 5.609 -10.690 8.249 1.00 98.62 285 TRP A CA 1
ATOM 2090 C C . TRP A 1 285 ? 6.907 -11.302 7.721 1.00 98.62 285 TRP A C 1
ATOM 2092 O O . TRP A 1 285 ? 7.982 -11.104 8.287 1.00 98.62 285 TRP A O 1
ATOM 2102 N N . GLY A 1 286 ? 6.791 -12.094 6.656 1.00 98.38 286 GLY A N 1
ATOM 2103 C CA . GLY A 1 286 ? 7.935 -12.658 5.947 1.00 98.38 286 GLY A CA 1
ATOM 2104 C C . GLY A 1 286 ? 8.687 -11.613 5.119 1.00 98.38 286 GLY A C 1
ATOM 2105 O O . GLY A 1 286 ? 8.200 -10.511 4.877 1.00 98.38 286 GLY A O 1
ATOM 2106 N N . VAL A 1 287 ? 9.878 -11.980 4.641 1.00 97.88 287 VAL A N 1
ATOM 2107 C CA . VAL A 1 287 ? 10.618 -11.150 3.680 1.00 97.88 287 VAL A CA 1
ATOM 2108 C C . VAL A 1 287 ? 9.790 -11.017 2.392 1.00 97.88 287 VAL A C 1
ATOM 2110 O O . VAL A 1 287 ? 9.339 -12.046 1.878 1.00 97.88 287 VAL A O 1
ATOM 2113 N N . PRO A 1 288 ? 9.592 -9.797 1.854 1.00 98.56 288 PRO A N 1
ATOM 2114 C CA . PRO A 1 288 ? 8.820 -9.612 0.633 1.00 98.56 288 PRO A CA 1
ATOM 2115 C C . PRO A 1 288 ? 9.398 -10.372 -0.567 1.00 98.56 288 PRO A C 1
ATOM 2117 O O . PRO A 1 288 ? 10.603 -10.346 -0.818 1.00 98.56 288 PRO A O 1
ATOM 2120 N N . VAL A 1 289 ? 8.517 -11.000 -1.341 1.00 98.44 289 VAL A N 1
ATOM 2121 C CA . VAL A 1 289 ? 8.830 -11.708 -2.587 1.00 98.44 289 VAL A CA 1
ATOM 2122 C C . VAL A 1 289 ? 8.506 -10.799 -3.770 1.00 98.44 289 VAL A C 1
ATOM 2124 O O . VAL A 1 289 ? 7.401 -10.264 -3.857 1.00 98.44 289 VAL A O 1
ATOM 2127 N N . SER A 1 290 ? 9.450 -10.631 -4.695 1.00 98.06 290 SER A N 1
ATOM 2128 C CA . SER A 1 290 ? 9.211 -9.913 -5.954 1.00 98.06 290 SER A CA 1
ATOM 2129 C C . SER A 1 290 ? 8.396 -10.775 -6.921 1.00 98.06 290 SER A C 1
ATOM 2131 O O . SER A 1 290 ? 8.747 -11.925 -7.177 1.00 98.06 290 SER A O 1
ATOM 2133 N N . ILE A 1 291 ? 7.327 -10.206 -7.477 1.00 98.31 291 ILE A N 1
ATOM 2134 C CA . ILE A 1 291 ? 6.439 -10.857 -8.453 1.00 98.31 291 ILE A CA 1
ATOM 2135 C C . ILE A 1 291 ? 6.828 -10.456 -9.875 1.00 98.31 291 ILE A C 1
ATOM 2137 O O . ILE A 1 291 ? 6.944 -11.301 -10.761 1.00 98.31 291 ILE A O 1
ATOM 2141 N N . ALA A 1 292 ? 7.031 -9.159 -10.092 1.00 97.31 292 ALA A N 1
ATOM 2142 C CA . ALA A 1 292 ? 7.402 -8.589 -11.378 1.00 97.31 292 ALA A CA 1
ATOM 2143 C C . ALA A 1 292 ? 8.206 -7.311 -11.159 1.00 97.31 292 ALA A C 1
ATOM 2145 O O . ALA A 1 292 ? 8.031 -6.637 -10.145 1.00 97.31 292 ALA A O 1
ATOM 2146 N N . HIS A 1 293 ? 9.062 -6.967 -12.116 1.00 96.00 293 HIS A N 1
ATOM 2147 C CA . HIS A 1 293 ? 9.740 -5.680 -12.126 1.00 96.00 293 HIS A CA 1
ATOM 2148 C C . HIS A 1 293 ? 10.034 -5.219 -13.550 1.00 96.00 293 HIS A C 1
ATOM 2150 O O . HIS A 1 293 ? 10.087 -6.035 -14.474 1.00 96.00 293 HIS A O 1
ATOM 2156 N N . VAL A 1 294 ? 10.234 -3.915 -13.714 1.00 94.62 294 VAL A N 1
ATOM 2157 C CA . VAL A 1 294 ? 10.677 -3.312 -14.972 1.00 94.62 294 VAL A CA 1
ATOM 2158 C C . VAL A 1 294 ? 11.756 -2.267 -14.717 1.00 94.62 294 VAL A C 1
ATOM 2160 O O . VAL A 1 294 ? 11.686 -1.498 -13.758 1.00 94.62 294 VAL A O 1
ATOM 2163 N N . CYS A 1 295 ? 12.750 -2.254 -15.603 1.00 93.31 295 CYS A N 1
ATOM 2164 C CA . CYS A 1 295 ? 13.846 -1.296 -15.586 1.00 93.31 295 CYS A CA 1
ATOM 2165 C C . CYS A 1 295 ? 13.573 -0.147 -16.553 1.00 93.31 295 CYS A C 1
ATOM 2167 O O . CYS A 1 295 ? 13.259 -0.381 -17.722 1.00 93.31 295 CYS A O 1
ATOM 2169 N N . GLY A 1 296 ? 13.760 1.083 -16.083 1.00 88.94 296 GLY A N 1
ATOM 2170 C CA . GLY A 1 296 ? 13.801 2.272 -16.925 1.00 88.94 296 GLY A CA 1
ATOM 2171 C C . GLY A 1 296 ? 15.211 2.817 -17.114 1.00 88.94 296 GLY A C 1
ATOM 2172 O O . GLY A 1 296 ? 16.101 2.590 -16.304 1.00 88.94 296 GLY A O 1
ATOM 2173 N N . SER A 1 297 ? 15.418 3.564 -18.194 1.00 85.81 297 SER A N 1
ATOM 2174 C CA . SER A 1 297 ? 16.632 4.340 -18.449 1.00 85.81 297 SER A CA 1
ATOM 2175 C C . SER A 1 297 ? 16.287 5.564 -19.300 1.00 85.81 297 SER A C 1
ATOM 2177 O O . SER A 1 297 ? 15.406 5.483 -20.161 1.00 85.81 297 SER A O 1
ATOM 2179 N N . PRO A 1 298 ? 17.016 6.687 -19.149 1.00 77.31 298 PRO A N 1
ATOM 2180 C CA . PRO A 1 298 ? 16.902 7.824 -20.061 1.00 77.31 298 PRO A CA 1
ATOM 2181 C C . PRO A 1 298 ? 17.047 7.460 -21.549 1.00 77.31 298 PRO A C 1
ATOM 2183 O O . PRO A 1 298 ? 16.536 8.182 -22.399 1.00 77.31 298 PRO A O 1
ATOM 2186 N N . LEU A 1 299 ? 17.732 6.355 -21.872 1.00 80.25 299 LEU A N 1
ATOM 2187 C CA . LEU A 1 299 ? 17.971 5.912 -23.250 1.00 80.25 299 LEU A CA 1
ATOM 2188 C C . LEU A 1 299 ? 16.870 4.999 -23.805 1.00 80.25 299 LEU A C 1
ATOM 2190 O O . LEU A 1 299 ? 16.667 4.964 -25.015 1.00 80.25 299 LEU A O 1
ATOM 2194 N N . THR A 1 300 ? 16.186 4.240 -22.946 1.00 77.56 300 THR A N 1
ATOM 2195 C CA . THR A 1 300 ? 15.241 3.182 -23.359 1.00 77.56 300 THR A CA 1
ATOM 2196 C C . THR A 1 300 ? 13.801 3.447 -22.923 1.00 77.56 300 THR A C 1
ATOM 2198 O O . THR A 1 300 ? 12.921 2.636 -23.197 1.00 77.56 300 THR A O 1
ATOM 2201 N N . GLY A 1 301 ? 13.550 4.572 -22.251 1.00 85.00 301 GLY A N 1
ATOM 2202 C CA . GLY A 1 301 ? 12.254 4.916 -21.677 1.00 85.00 301 GLY A CA 1
ATOM 2203 C C . GLY A 1 301 ? 12.131 4.514 -20.208 1.00 85.00 301 GLY A C 1
ATOM 2204 O O . GLY A 1 301 ? 12.996 3.851 -19.638 1.00 85.00 301 GLY A O 1
ATOM 2205 N N . LEU A 1 302 ? 11.041 4.953 -19.581 1.00 86.50 302 LEU A N 1
ATOM 2206 C CA . LEU A 1 302 ? 10.805 4.830 -18.140 1.00 86.50 302 LEU A CA 1
ATOM 2207 C C . LEU A 1 302 ? 9.535 4.008 -17.851 1.00 86.50 302 LEU A C 1
ATOM 2209 O O . LEU A 1 302 ? 8.563 4.575 -17.349 1.00 86.50 302 LEU A O 1
ATOM 2213 N N . PRO A 1 303 ? 9.491 2.709 -18.210 1.00 90.00 303 PRO A N 1
ATOM 2214 C CA . PRO A 1 303 ? 8.378 1.853 -17.833 1.00 90.00 303 PRO A CA 1
ATOM 2215 C C . PRO A 1 303 ? 8.304 1.696 -16.311 1.00 90.00 303 PRO A C 1
ATOM 2217 O O . PRO A 1 303 ? 9.305 1.829 -15.601 1.00 90.00 303 PRO A O 1
ATOM 2220 N N . PHE A 1 304 ? 7.113 1.394 -15.808 1.00 91.75 304 PHE A N 1
ATOM 2221 C CA . PHE A 1 304 ? 6.891 1.086 -14.396 1.00 91.75 304 PHE A CA 1
ATOM 2222 C C . PHE A 1 304 ? 5.680 0.161 -14.223 1.00 91.75 304 PHE A C 1
ATOM 2224 O O . PHE A 1 304 ? 4.856 0.019 -15.128 1.00 91.75 304 PHE A O 1
ATOM 2231 N N . VAL A 1 305 ? 5.602 -0.498 -13.069 1.00 94.38 305 VAL A N 1
ATOM 2232 C CA . VAL A 1 305 ? 4.481 -1.347 -12.652 1.00 94.38 305 VAL A CA 1
ATOM 2233 C C . VAL A 1 305 ? 3.897 -0.800 -11.357 1.00 94.38 305 VAL A C 1
ATOM 2235 O O . VAL A 1 305 ? 4.645 -0.361 -10.489 1.00 94.38 305 VAL A O 1
ATOM 2238 N N . GLN A 1 306 ? 2.575 -0.805 -11.209 1.00 93.81 306 GLN A N 1
ATOM 2239 C CA . GLN A 1 306 ? 1.942 -0.316 -9.982 1.00 93.81 306 GLN A CA 1
ATOM 2240 C C . GLN A 1 3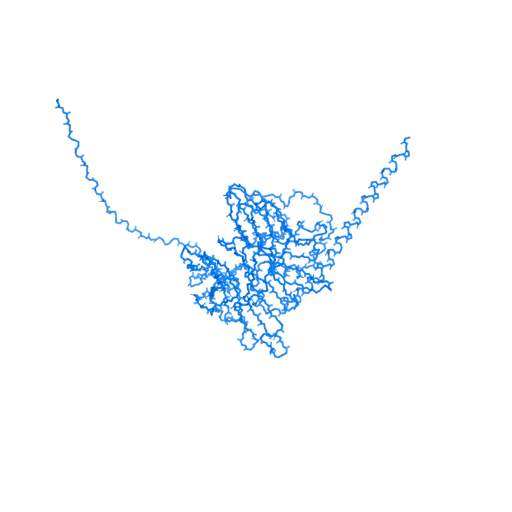06 ? 0.505 -0.828 -9.836 1.00 93.81 306 GLN A C 1
ATOM 2242 O O . GLN A 1 306 ? -0.030 -1.491 -10.727 1.00 93.81 306 GLN A O 1
ATOM 2247 N N . GLY A 1 307 ? -0.120 -0.516 -8.698 1.00 93.75 307 GLY A N 1
ATOM 2248 C CA . GLY A 1 307 ? -1.541 -0.762 -8.463 1.00 93.75 307 GLY A CA 1
ATOM 2249 C C . GLY A 1 307 ? -1.857 -2.243 -8.330 1.00 93.75 307 GLY A C 1
ATOM 2250 O O . GLY A 1 307 ? -2.856 -2.720 -8.862 1.00 93.75 307 GLY A O 1
ATOM 2251 N N . SER A 1 308 ? -0.963 -2.994 -7.684 1.00 97.38 308 SER A N 1
ATOM 2252 C CA . SER A 1 308 ? -1.165 -4.421 -7.481 1.00 97.38 308 SER A CA 1
ATOM 2253 C C . SER A 1 308 ? -2.362 -4.696 -6.583 1.00 97.38 308 SER A C 1
ATOM 2255 O O . SER A 1 308 ? -2.504 -4.067 -5.539 1.00 97.38 308 SER A O 1
ATOM 2257 N N . GLN A 1 309 ? -3.145 -5.706 -6.939 1.00 97.44 309 GLN A N 1
ATOM 2258 C CA . GLN A 1 309 ? -4.201 -6.270 -6.115 1.00 97.44 309 GLN A CA 1
ATOM 2259 C C . GLN A 1 309 ? -4.006 -7.758 -5.924 1.00 97.44 309 GLN A C 1
ATOM 2261 O O . GLN A 1 309 ? -3.598 -8.463 -6.847 1.00 97.44 309 GLN A O 1
ATOM 2266 N N . VAL A 1 310 ? -4.340 -8.235 -4.728 1.00 98.31 310 VAL A N 1
ATOM 2267 C CA . VAL A 1 310 ? -4.221 -9.636 -4.333 1.00 98.31 310 VAL A CA 1
ATOM 2268 C C . VAL A 1 310 ? -5.581 -10.224 -3.983 1.00 98.31 310 VAL A C 1
ATOM 2270 O O . VAL A 1 310 ? -6.376 -9.613 -3.275 1.00 98.31 310 VAL A O 1
ATOM 2273 N N . ALA A 1 311 ? -5.825 -11.446 -4.456 1.00 97.94 311 ALA A N 1
ATOM 2274 C CA . ALA A 1 311 ? -6.965 -12.265 -4.068 1.00 97.94 311 ALA A CA 1
ATOM 2275 C C . ALA A 1 311 ? -6.515 -13.710 -3.801 1.00 97.94 311 ALA A C 1
ATOM 2277 O O . ALA A 1 311 ? -5.723 -14.287 -4.557 1.00 97.94 311 ALA A O 1
ATOM 2278 N N . VAL A 1 312 ? -7.036 -14.310 -2.731 1.00 98.31 312 VAL A N 1
ATOM 2279 C CA . VAL A 1 312 ? -6.651 -15.654 -2.276 1.00 98.31 312 VAL A CA 1
ATOM 2280 C C . VAL A 1 312 ? -7.827 -16.606 -2.443 1.00 98.31 312 VAL A C 1
ATOM 2282 O O . VAL A 1 312 ? -8.937 -16.320 -1.998 1.00 98.31 312 VAL A O 1
ATOM 2285 N N . GLY A 1 313 ? -7.587 -17.731 -3.114 1.00 97.25 313 GLY A N 1
ATOM 2286 C CA . GLY A 1 313 ? -8.603 -18.756 -3.329 1.00 97.25 313 GLY A CA 1
ATOM 2287 C C . GLY A 1 313 ? -8.788 -19.672 -2.122 1.00 97.25 313 GLY A C 1
ATOM 2288 O O . GLY A 1 313 ? -7.898 -19.815 -1.288 1.00 97.25 313 GLY A O 1
ATOM 2289 N N . THR A 1 314 ? -9.904 -20.399 -2.084 1.00 97.38 314 THR A N 1
ATOM 2290 C CA . THR A 1 314 ? -10.158 -21.471 -1.100 1.00 97.38 314 THR A CA 1
ATOM 2291 C C . THR A 1 314 ? -9.203 -22.660 -1.235 1.00 97.38 314 THR A C 1
ATOM 2293 O O . THR A 1 314 ? -9.140 -23.521 -0.367 1.00 97.38 314 THR A O 1
ATOM 2296 N N . ASN A 1 315 ? -8.434 -22.708 -2.321 1.00 97.12 315 ASN A N 1
ATOM 2297 C CA . ASN A 1 315 ? -7.332 -23.643 -2.536 1.00 97.12 315 ASN A CA 1
ATOM 2298 C C . ASN A 1 315 ? -5.965 -23.082 -2.094 1.00 97.12 315 ASN A C 1
ATOM 2300 O O . ASN A 1 315 ? -4.941 -23.648 -2.468 1.00 97.12 315 ASN A O 1
ATOM 2304 N N . HIS A 1 316 ? -5.939 -21.963 -1.361 1.00 97.25 316 HIS A N 1
ATOM 2305 C CA . HIS A 1 316 ? -4.738 -21.241 -0.917 1.00 97.25 316 HIS A CA 1
ATOM 2306 C C . HIS A 1 316 ? -3.841 -20.701 -2.046 1.00 97.25 316 HIS A C 1
ATOM 2308 O O . HIS A 1 316 ? -2.731 -20.223 -1.792 1.00 97.25 316 HIS A O 1
ATOM 2314 N N . ASN A 1 317 ? -4.298 -20.752 -3.302 1.00 98.19 317 ASN A N 1
ATOM 2315 C CA . ASN A 1 317 ? -3.584 -20.113 -4.398 1.00 98.19 317 ASN A CA 1
ATOM 2316 C C . ASN A 1 317 ? -3.725 -18.595 -4.280 1.00 98.19 317 ASN A C 1
ATOM 2318 O O . ASN A 1 317 ? -4.824 -18.078 -4.061 1.00 98.19 317 ASN A O 1
ATOM 2322 N N . VAL A 1 318 ? -2.616 -17.891 -4.487 1.00 98.69 318 VAL A N 1
ATOM 2323 C CA . VAL A 1 318 ? -2.557 -16.429 -4.414 1.00 98.69 318 VAL A CA 1
ATOM 2324 C C . VAL A 1 318 ? -2.516 -15.886 -5.832 1.00 98.69 318 VAL A C 1
ATOM 2326 O O . VAL A 1 318 ? -1.663 -16.276 -6.628 1.00 98.69 318 VAL A O 1
ATOM 2329 N N . ASN A 1 319 ? -3.448 -15.004 -6.155 1.00 98.69 319 ASN A N 1
ATOM 2330 C CA . ASN A 1 319 ? -3.582 -14.391 -7.466 1.00 98.69 319 ASN A CA 1
ATOM 2331 C C . ASN A 1 319 ? -3.269 -12.908 -7.313 1.00 98.69 319 ASN A C 1
ATOM 2333 O O . ASN A 1 319 ? -3.804 -12.273 -6.403 1.00 98.69 319 ASN A O 1
ATOM 2337 N N . VAL A 1 320 ? -2.404 -12.372 -8.172 1.00 98.75 320 VAL A N 1
ATOM 2338 C CA . VAL A 1 320 ? -2.007 -10.964 -8.135 1.00 98.75 320 VAL A CA 1
ATOM 2339 C C . VAL A 1 320 ? -2.141 -10.361 -9.525 1.00 98.75 320 VAL A C 1
ATOM 2341 O O . VAL A 1 320 ? -1.630 -10.924 -10.492 1.00 98.75 320 VAL A O 1
ATOM 2344 N N . SER A 1 321 ? -2.820 -9.222 -9.620 1.00 98.56 321 SER A N 1
ATOM 2345 C CA . SER A 1 321 ? -2.943 -8.426 -10.845 1.00 98.56 321 SER A CA 1
ATOM 2346 C C . SER A 1 321 ? -2.383 -7.031 -10.628 1.00 98.56 321 SER A C 1
ATOM 2348 O O . SER A 1 321 ? -2.521 -6.505 -9.533 1.00 98.56 321 SER A O 1
ATOM 2350 N N . TRP A 1 322 ? -1.78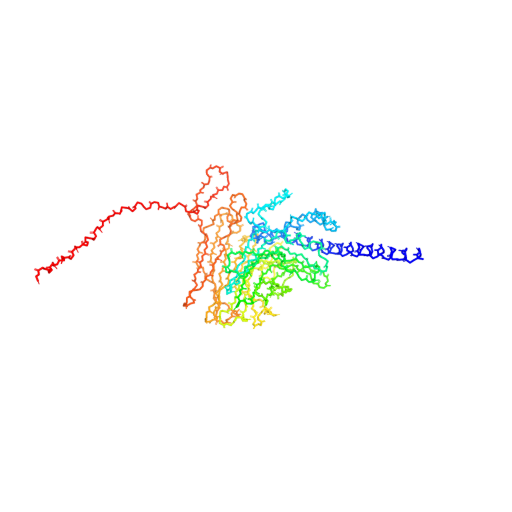1 -6.423 -11.642 1.00 97.88 322 TRP A N 1
ATOM 2351 C CA . TRP A 1 322 ? -1.245 -5.058 -11.577 1.00 97.88 322 TRP A CA 1
ATOM 2352 C C . TRP A 1 322 ? -1.294 -4.404 -12.956 1.00 97.88 322 TRP A C 1
ATOM 2354 O O . TRP A 1 322 ? -1.560 -5.070 -13.959 1.00 97.88 322 TRP A O 1
ATOM 2364 N N . GLU A 1 323 ? -1.010 -3.111 -13.013 1.00 94.31 323 GLU A N 1
ATOM 2365 C CA . GLU A 1 323 ? -0.882 -2.377 -14.265 1.00 94.31 323 GLU A CA 1
ATOM 2366 C C . GLU A 1 323 ? 0.598 -2.215 -14.644 1.00 94.31 323 GLU A C 1
ATOM 2368 O O . GLU A 1 323 ? 1.446 -1.914 -13.799 1.00 94.31 323 GLU A O 1
ATOM 2373 N N . LEU A 1 324 ? 0.921 -2.458 -15.915 1.00 93.62 324 LEU A N 1
ATOM 2374 C CA . LEU A 1 324 ? 2.234 -2.220 -16.512 1.00 93.62 324 LEU A CA 1
ATOM 2375 C C . LEU A 1 324 ? 2.140 -1.062 -17.501 1.00 93.62 324 LEU A C 1
ATOM 2377 O O . LEU A 1 324 ? 1.431 -1.169 -18.499 1.00 93.62 324 LEU A O 1
ATOM 2381 N N . PHE A 1 325 ? 2.962 -0.039 -17.297 1.00 89.12 325 PHE A N 1
ATOM 2382 C CA . PHE A 1 325 ? 3.124 1.096 -18.198 1.00 89.12 325 PHE A CA 1
ATOM 2383 C C . PHE A 1 325 ? 4.390 0.888 -19.036 1.00 89.12 325 PHE A C 1
ATOM 2385 O O . PHE A 1 325 ? 5.499 0.862 -18.500 1.00 89.12 325 PHE A O 1
ATOM 2392 N N . THR A 1 326 ? 4.242 0.696 -20.351 1.00 80.69 326 THR A N 1
ATOM 2393 C CA . THR A 1 326 ? 5.338 0.269 -21.246 1.00 80.69 326 THR A CA 1
ATOM 2394 C C . THR A 1 326 ? 6.106 1.407 -21.911 1.00 80.69 326 THR A C 1
ATOM 2396 O O . THR A 1 326 ? 7.248 1.203 -22.317 1.00 80.69 326 THR A O 1
ATOM 2399 N N . SER A 1 327 ? 5.536 2.608 -22.002 1.00 68.56 327 SER A N 1
ATOM 2400 C CA . SER A 1 327 ? 6.243 3.797 -22.488 1.00 68.56 327 SER A CA 1
ATOM 2401 C C . SER A 1 327 ? 6.124 4.928 -21.474 1.00 68.56 327 SER A C 1
ATOM 2403 O O . SER A 1 327 ? 5.038 5.402 -21.176 1.00 68.56 327 SER A O 1
ATOM 2405 N N . GLY A 1 328 ? 7.263 5.398 -20.963 1.00 59.03 328 GLY A N 1
ATOM 2406 C CA . GLY A 1 328 ? 7.350 6.630 -20.170 1.00 59.03 328 GLY A CA 1
ATOM 2407 C C . GLY A 1 328 ? 7.313 7.899 -21.033 1.00 59.03 328 GLY A C 1
ATOM 2408 O O . GLY A 1 328 ? 7.828 8.930 -20.626 1.00 59.03 328 GLY A O 1
ATOM 2409 N N . THR A 1 329 ? 6.804 7.826 -22.260 1.00 56.50 329 THR A N 1
ATOM 2410 C CA . THR A 1 329 ? 6.632 8.960 -23.174 1.00 56.50 329 THR A CA 1
ATOM 2411 C C . THR A 1 329 ? 5.386 8.718 -24.020 1.00 56.50 329 THR A C 1
ATOM 2413 O O . THR A 1 329 ? 5.076 7.583 -24.377 1.00 56.50 329 THR A O 1
ATOM 2416 N N . SER A 1 330 ? 4.657 9.790 -24.330 1.00 55.94 330 SER A N 1
ATOM 2417 C CA . SER A 1 330 ? 3.446 9.726 -25.152 1.00 55.94 330 SER A CA 1
ATOM 2418 C C . SER A 1 330 ? 3.758 9.258 -26.593 1.00 55.94 330 SER A C 1
ATOM 2420 O O . SER A 1 330 ? 4.742 9.739 -27.163 1.00 55.94 330 SER A O 1
ATOM 2422 N N . PRO A 1 331 ? 2.940 8.371 -27.206 1.00 57.81 331 PRO A N 1
ATOM 2423 C CA . PRO A 1 331 ? 1.732 7.776 -26.642 1.00 57.81 331 PRO A CA 1
ATOM 2424 C C . PRO A 1 331 ? 2.059 6.697 -25.605 1.00 57.81 331 PRO A C 1
ATOM 2426 O O . PRO A 1 331 ? 2.862 5.788 -25.827 1.00 57.81 331 PRO A O 1
ATOM 2429 N N . PHE A 1 332 ? 1.402 6.816 -24.461 1.00 70.50 332 PHE A N 1
ATOM 2430 C CA . PHE A 1 332 ? 1.471 5.864 -23.369 1.00 70.50 332 PHE A CA 1
ATOM 2431 C C . PHE A 1 332 ? 0.739 4.585 -23.752 1.00 70.50 332 PHE A C 1
ATOM 2433 O O . PHE A 1 332 ? -0.354 4.606 -24.318 1.00 70.50 332 PHE A O 1
ATOM 2440 N N . THR A 1 333 ? 1.357 3.462 -23.429 1.00 77.62 333 THR A N 1
ATOM 2441 C CA . THR A 1 333 ? 0.741 2.148 -23.561 1.00 77.62 333 THR A CA 1
ATOM 2442 C C . THR A 1 333 ? 0.733 1.495 -22.194 1.00 77.62 333 THR A C 1
ATOM 2444 O O . THR A 1 333 ? 1.738 1.533 -21.481 1.00 77.62 333 THR A O 1
ATOM 2447 N N . SER A 1 334 ? -0.416 0.935 -21.826 1.00 88.81 334 SER A N 1
ATOM 2448 C CA . SER A 1 334 ? -0.595 0.229 -20.567 1.00 88.81 334 SER A CA 1
ATOM 2449 C C . SER A 1 334 ? -1.207 -1.154 -20.797 1.00 88.81 334 SER A C 1
ATOM 2451 O O . SER A 1 334 ? -1.784 -1.455 -21.851 1.00 88.81 334 SER A O 1
ATOM 2453 N N . SER A 1 335 ? -1.000 -2.070 -19.860 1.00 93.44 335 SER A N 1
ATOM 2454 C CA . SER A 1 335 ? -1.565 -3.415 -19.885 1.00 93.44 335 SER A CA 1
ATOM 2455 C C . SER A 1 335 ? -1.843 -3.917 -18.476 1.00 93.44 335 SER A C 1
ATOM 2457 O O . SER A 1 335 ? -1.014 -3.765 -17.580 1.00 93.44 335 SER A O 1
ATOM 2459 N N . ILE A 1 336 ? -2.977 -4.597 -18.310 1.00 96.44 336 ILE A N 1
ATOM 2460 C CA . ILE A 1 336 ? -3.259 -5.349 -17.092 1.00 96.44 336 ILE A CA 1
ATOM 2461 C C . ILE A 1 336 ? -2.475 -6.651 -17.152 1.00 96.44 336 ILE A C 1
ATOM 2463 O O . ILE A 1 336 ? -2.581 -7.423 -18.112 1.00 96.44 336 ILE A O 1
ATOM 2467 N N . MET A 1 337 ? -1.694 -6.886 -16.111 1.00 98.12 337 MET A N 1
ATOM 2468 C CA . MET A 1 337 ? -0.847 -8.053 -15.933 1.00 98.12 337 MET A CA 1
ATOM 2469 C C . MET A 1 337 ? -1.381 -8.913 -14.791 1.00 98.12 337 MET A C 1
ATOM 2471 O O . MET A 1 337 ? -2.070 -8.426 -13.896 1.00 98.12 337 MET A O 1
ATOM 2475 N N . PHE A 1 338 ? -1.060 -10.202 -14.827 1.00 98.44 338 PHE A N 1
ATOM 2476 C CA . PHE A 1 338 ? -1.508 -11.179 -13.844 1.00 98.44 338 PHE A CA 1
ATOM 2477 C C . PHE A 1 338 ? -0.432 -12.230 -13.579 1.00 98.44 338 PHE A C 1
ATOM 2479 O O . PHE A 1 338 ? 0.190 -12.731 -14.514 1.00 98.44 338 PHE A O 1
ATOM 2486 N N . ALA A 1 339 ? -0.262 -12.629 -12.322 1.00 98.44 339 ALA A N 1
ATOM 2487 C CA . ALA A 1 339 ? 0.510 -13.803 -11.939 1.00 98.44 339 ALA A CA 1
ATOM 2488 C C . ALA A 1 339 ? -0.190 -14.586 -10.828 1.00 98.44 339 ALA A C 1
ATOM 2490 O O . ALA A 1 339 ? -0.941 -14.047 -10.013 1.00 98.44 339 ALA A O 1
ATOM 2491 N N . LYS A 1 340 ? 0.100 -15.886 -10.780 1.00 98.19 340 LYS A N 1
ATOM 2492 C CA . LYS A 1 340 ? -0.465 -16.815 -9.805 1.00 98.19 340 LYS A CA 1
ATOM 2493 C C . LYS A 1 340 ? 0.637 -17.561 -9.066 1.00 98.19 340 LYS A C 1
ATOM 2495 O O . LYS A 1 340 ? 1.606 -18.021 -9.670 1.00 98.19 340 LYS A O 1
ATOM 2500 N N . SER A 1 341 ? 0.437 -17.726 -7.769 1.00 98.62 341 SER A N 1
ATOM 2501 C CA . SER A 1 341 ? 1.202 -18.611 -6.904 1.00 98.62 341 SER A CA 1
ATOM 2502 C C . SER A 1 341 ? 0.358 -19.825 -6.528 1.00 98.62 341 SER A C 1
ATOM 2504 O O . SER A 1 341 ? -0.806 -19.690 -6.143 1.00 98.62 341 SER A O 1
ATOM 2506 N N . THR A 1 342 ? 0.965 -21.010 -6.605 1.00 97.81 342 THR A N 1
ATOM 2507 C CA . THR A 1 342 ? 0.370 -22.278 -6.149 1.00 97.81 342 THR A CA 1
ATOM 2508 C C . THR A 1 342 ? 1.043 -22.852 -4.905 1.00 97.81 342 THR A C 1
ATOM 2510 O O . THR A 1 342 ? 0.822 -24.004 -4.547 1.00 97.81 342 THR A O 1
ATOM 2513 N N . ASN A 1 343 ? 1.897 -22.062 -4.254 1.00 97.19 343 ASN A N 1
ATOM 2514 C CA . ASN A 1 343 ? 2.618 -22.426 -3.035 1.00 97.19 343 ASN A CA 1
ATOM 2515 C C . ASN A 1 343 ? 2.416 -21.366 -1.941 1.00 97.19 343 ASN A C 1
ATOM 2517 O O . ASN A 1 343 ? 3.327 -21.045 -1.181 1.00 97.19 343 ASN A O 1
ATOM 2521 N N . GLY A 1 344 ? 1.208 -20.798 -1.880 1.00 96.06 344 GLY A N 1
ATOM 2522 C CA . GLY A 1 344 ? 0.808 -19.875 -0.824 1.00 96.06 344 GLY A CA 1
ATOM 2523 C C . GLY A 1 344 ? 1.626 -18.585 -0.778 1.00 96.06 344 GLY A C 1
ATOM 2524 O O . GLY A 1 344 ? 1.847 -18.080 0.326 1.00 96.06 344 GLY A O 1
ATOM 2525 N N . GLY A 1 345 ? 2.065 -18.073 -1.933 1.00 97.19 345 GLY A N 1
ATOM 2526 C CA . GLY A 1 345 ? 2.772 -16.798 -2.091 1.00 97.19 345 GLY A CA 1
ATOM 2527 C C . GLY A 1 345 ? 4.298 -16.875 -1.988 1.00 97.19 345 GLY A C 1
ATOM 2528 O O . GLY A 1 345 ? 4.945 -15.837 -2.077 1.00 97.19 345 GLY A O 1
ATOM 2529 N N . SER A 1 346 ? 4.889 -18.064 -1.813 1.00 97.00 346 SER A N 1
ATOM 2530 C CA . SER A 1 346 ? 6.352 -18.214 -1.719 1.00 97.00 346 SER A CA 1
ATOM 2531 C C . SER A 1 346 ? 7.075 -17.962 -3.045 1.00 97.00 346 SER A C 1
ATOM 2533 O O . SER A 1 346 ? 8.210 -17.497 -3.046 1.00 97.00 346 SER A O 1
ATOM 2535 N N . SER A 1 347 ? 6.433 -18.262 -4.175 1.00 97.75 347 SER A N 1
ATOM 2536 C CA . SER A 1 347 ? 6.877 -17.855 -5.510 1.00 97.75 347 SER A CA 1
ATOM 2537 C C . SER A 1 347 ? 5.693 -17.764 -6.474 1.00 97.75 347 SER A C 1
ATOM 2539 O O . SER A 1 347 ? 4.604 -18.271 -6.191 1.00 97.75 347 SER A O 1
ATOM 2541 N N . PHE A 1 348 ? 5.903 -17.112 -7.616 1.00 98.44 348 PHE A N 1
ATOM 2542 C CA . PHE A 1 348 ? 4.885 -16.912 -8.645 1.00 98.44 348 PHE A CA 1
ATOM 2543 C C . PHE A 1 348 ? 5.334 -17.526 -9.969 1.00 98.44 348 PHE A C 1
ATOM 2545 O O . PHE A 1 348 ? 6.523 -17.539 -10.290 1.00 98.44 348 PHE A O 1
ATOM 2552 N N . GLY A 1 349 ? 4.372 -18.049 -10.730 1.00 96.62 349 GLY A N 1
ATOM 2553 C CA . GLY A 1 349 ? 4.599 -18.397 -12.130 1.00 96.62 349 GLY A CA 1
ATOM 2554 C C . GLY A 1 349 ? 4.838 -17.149 -12.983 1.00 96.62 349 GLY A C 1
ATOM 2555 O O . GLY A 1 349 ? 4.666 -16.020 -12.522 1.00 96.62 349 GLY A O 1
ATOM 2556 N N . SER A 1 350 ? 5.208 -17.352 -14.247 1.00 95.88 350 SER A N 1
ATOM 2557 C CA . SER A 1 350 ? 5.403 -16.251 -15.193 1.00 95.88 350 SER A CA 1
ATOM 2558 C C . SER A 1 350 ? 4.157 -15.373 -15.296 1.00 95.88 350 SER A C 1
ATOM 2560 O O . SER A 1 350 ? 3.040 -15.878 -15.436 1.00 95.88 350 SER A O 1
ATOM 2562 N N . ALA A 1 351 ? 4.366 -14.058 -15.254 1.00 97.25 351 ALA A N 1
ATOM 2563 C CA . ALA A 1 351 ? 3.302 -13.094 -15.470 1.00 97.25 351 ALA A CA 1
ATOM 2564 C C . ALA A 1 351 ? 2.734 -13.222 -16.890 1.00 97.25 351 ALA A C 1
ATOM 2566 O O . ALA A 1 351 ? 3.474 -13.413 -17.857 1.00 97.25 351 ALA A O 1
ATOM 2567 N N . VAL A 1 352 ? 1.421 -13.068 -17.015 1.00 96.88 352 VAL A N 1
ATOM 2568 C CA . VAL A 1 352 ? 0.703 -13.039 -18.289 1.00 96.88 352 VAL A CA 1
ATOM 2569 C C . VAL A 1 352 ? 0.011 -11.696 -18.461 1.00 96.88 352 VAL A C 1
ATOM 2571 O O . VAL A 1 352 ? -0.426 -11.074 -17.492 1.00 96.88 352 VAL A O 1
ATOM 2574 N N . LYS A 1 353 ? -0.100 -11.245 -19.709 1.00 96.94 353 LYS A N 1
ATOM 2575 C CA . LYS A 1 353 ? -0.899 -10.073 -20.059 1.00 96.94 353 LYS A CA 1
ATOM 2576 C C . LYS A 1 353 ? -2.372 -10.473 -20.113 1.00 96.94 353 LYS A C 1
ATOM 2578 O O . LYS A 1 353 ? -2.752 -11.276 -20.961 1.00 96.94 353 LYS A O 1
ATOM 2583 N N . ALA A 1 354 ? -3.182 -9.904 -19.226 1.00 95.50 354 ALA A N 1
ATOM 2584 C CA . ALA A 1 354 ? -4.626 -10.109 -19.194 1.00 95.50 354 ALA A CA 1
ATOM 2585 C C . ALA A 1 354 ? -5.342 -9.229 -20.231 1.00 95.50 354 ALA A C 1
ATOM 2587 O O . ALA A 1 354 ? -6.235 -9.703 -20.928 1.00 95.50 354 ALA A O 1
ATOM 2588 N N . ALA A 1 355 ? -4.926 -7.965 -20.369 1.00 94.25 355 ALA A N 1
ATOM 2589 C CA . ALA A 1 355 ? -5.532 -7.027 -21.312 1.00 94.25 355 ALA A CA 1
ATOM 2590 C C . ALA A 1 355 ? -4.555 -5.929 -21.753 1.00 94.25 355 ALA A C 1
ATOM 2592 O O . ALA A 1 355 ? -3.626 -5.578 -21.028 1.00 94.25 355 ALA A O 1
ATOM 2593 N N . THR A 1 356 ? -4.772 -5.374 -22.947 1.00 92.12 356 THR A N 1
ATOM 2594 C CA . THR A 1 356 ? -4.247 -4.044 -23.301 1.00 92.12 356 THR A CA 1
ATOM 2595 C C . THR A 1 356 ? -5.194 -3.003 -22.724 1.00 92.12 356 THR A C 1
ATOM 2597 O O . THR A 1 356 ? -6.403 -3.163 -22.865 1.00 92.12 356 THR A O 1
ATOM 2600 N N . VAL A 1 357 ? -4.646 -1.954 -22.121 1.00 89.38 357 VAL A N 1
ATOM 2601 C CA . VAL A 1 357 ? -5.414 -0.831 -21.587 1.00 89.38 357 VAL A CA 1
ATOM 2602 C C . VAL A 1 357 ? -5.326 0.330 -22.564 1.00 89.38 357 VAL A C 1
ATOM 2604 O O . VAL A 1 357 ? -4.230 0.754 -22.943 1.00 89.38 357 VAL A O 1
ATOM 2607 N N . HIS A 1 358 ? -6.479 0.861 -22.959 1.00 85.75 358 HIS A N 1
ATOM 2608 C CA . HIS A 1 358 ? -6.540 2.184 -23.567 1.00 85.75 358 HIS A CA 1
ATOM 2609 C C . HIS A 1 358 ? -6.633 3.199 -22.437 1.00 85.75 358 HIS A C 1
ATOM 2611 O O . HIS A 1 358 ? -7.605 3.193 -21.688 1.00 85.75 358 HIS A O 1
ATOM 2617 N N . CYS A 1 359 ? -5.633 4.056 -22.287 1.00 78.50 359 CYS A N 1
ATOM 2618 C CA . CYS A 1 359 ? -5.693 5.072 -21.249 1.00 78.50 359 CYS A CA 1
ATOM 2619 C C . CYS A 1 359 ? -6.814 6.072 -21.487 1.00 78.50 359 CYS A C 1
ATOM 2621 O O . CYS A 1 359 ? -7.129 6.398 -22.634 1.00 78.50 359 CYS A O 1
ATOM 2623 N N . THR A 1 360 ? -7.295 6.661 -20.403 1.00 78.38 360 THR A N 1
ATOM 2624 C CA . THR A 1 360 ? -8.181 7.823 -20.396 1.00 78.38 360 THR A CA 1
ATOM 2625 C C . THR A 1 360 ? -7.418 9.102 -20.051 1.00 78.38 360 THR A C 1
ATOM 2627 O O . THR A 1 360 ? -6.407 9.064 -19.352 1.00 78.38 360 THR A O 1
ATOM 2630 N N . GLY A 1 361 ? -7.848 10.244 -20.601 1.00 76.62 361 GLY A N 1
ATOM 2631 C CA . GLY A 1 361 ? -7.158 11.524 -20.376 1.00 76.62 361 GLY A CA 1
ATOM 2632 C C . GLY A 1 361 ? -5.707 11.513 -20.876 1.00 76.62 361 GLY A C 1
ATOM 2633 O O . GLY A 1 361 ? -5.456 11.154 -22.027 1.00 76.62 361 GLY A O 1
ATOM 2634 N N . ASP A 1 362 ? -4.756 11.910 -20.021 1.00 74.25 362 ASP A N 1
ATOM 2635 C CA . ASP A 1 362 ? -3.310 11.828 -20.302 1.00 74.25 362 ASP A CA 1
ATOM 2636 C C . ASP A 1 362 ? -2.644 10.522 -19.803 1.00 74.25 362 ASP A C 1
ATOM 2638 O O . ASP A 1 362 ? -1.415 10.444 -19.799 1.00 74.25 362 ASP A O 1
ATOM 2642 N N . CYS A 1 363 ? -3.446 9.507 -19.433 1.00 76.62 363 CYS A N 1
ATOM 2643 C CA . CYS A 1 363 ? -3.092 8.268 -18.706 1.00 76.62 363 CYS A CA 1
ATOM 2644 C C . CYS A 1 363 ? -2.850 8.396 -17.202 1.00 76.62 363 CYS A C 1
ATOM 2646 O O . CYS A 1 363 ? -2.589 7.388 -16.548 1.00 76.62 363 CYS A O 1
ATOM 2648 N N . PHE A 1 364 ? -2.902 9.601 -16.649 1.00 78.31 364 PHE A N 1
ATOM 2649 C CA . PHE A 1 364 ? -2.698 9.831 -15.221 1.00 78.31 364 PHE A CA 1
ATOM 2650 C C . PHE A 1 364 ? -3.826 10.672 -14.645 1.00 78.31 364 PHE A C 1
ATOM 2652 O O . PHE A 1 364 ? -4.256 10.451 -13.515 1.00 78.31 364 PHE A O 1
ATOM 2659 N N . GLU A 1 365 ? -4.289 11.650 -15.416 1.00 77.00 365 GLU A N 1
ATOM 2660 C CA . GLU A 1 365 ? -5.241 12.663 -15.010 1.00 77.00 365 GLU A CA 1
ATOM 2661 C C . GLU A 1 365 ? -6.271 12.908 -16.125 1.00 77.00 365 GLU A C 1
ATOM 2663 O O . GLU A 1 365 ? -5.958 13.051 -17.313 1.00 77.00 365 GLU A O 1
ATOM 2668 N N . LEU A 1 366 ? -7.532 13.004 -15.718 1.00 74.12 366 LEU A N 1
ATOM 2669 C CA . LEU A 1 366 ? -8.594 13.631 -16.493 1.00 74.12 366 LEU A CA 1
ATOM 2670 C C . LEU A 1 366 ? -8.549 15.156 -16.303 1.00 74.12 366 LEU A C 1
ATOM 2672 O O . LEU A 1 366 ? -7.804 15.702 -15.483 1.00 74.12 366 LEU A O 1
ATOM 2676 N N . GLN A 1 367 ? -9.401 15.869 -17.044 1.00 68.81 367 GLN A N 1
ATOM 2677 C CA . GLN A 1 367 ? -9.606 17.308 -16.862 1.00 68.81 367 GLN A CA 1
ATOM 2678 C C . GLN A 1 367 ? -9.865 17.659 -15.388 1.00 68.81 367 GLN A C 1
ATOM 2680 O O . GLN A 1 367 ? -10.555 16.924 -14.695 1.00 68.81 367 GLN A O 1
ATOM 2685 N N . ALA A 1 368 ? -9.345 18.805 -14.936 1.00 67.25 368 ALA A N 1
ATOM 2686 C CA . ALA A 1 368 ? -9.367 19.247 -13.535 1.00 67.25 368 ALA A CA 1
ATOM 2687 C C . ALA A 1 368 ? -8.514 18.398 -12.566 1.00 67.25 368 ALA A C 1
ATOM 2689 O O . ALA A 1 368 ? -8.759 18.418 -11.363 1.00 67.25 368 ALA A O 1
ATOM 2690 N N . ASN A 1 369 ? -7.484 17.710 -13.078 1.00 67.56 369 ASN A N 1
ATOM 2691 C CA . ASN A 1 369 ? -6.520 16.917 -12.301 1.00 67.56 369 ASN A CA 1
ATOM 2692 C C . ASN A 1 369 ? -7.171 15.770 -11.506 1.00 67.56 369 ASN A C 1
ATOM 2694 O O . ASN A 1 369 ? -6.682 15.369 -10.449 1.00 67.56 369 ASN A O 1
ATOM 2698 N N . PHE A 1 370 ? -8.293 15.230 -11.995 1.00 72.81 370 PHE A N 1
ATOM 2699 C CA . PHE A 1 370 ? -8.840 13.998 -11.435 1.00 72.81 370 PHE A CA 1
ATOM 2700 C C . PHE A 1 370 ? -7.919 12.846 -11.818 1.00 72.81 370 PHE A C 1
ATOM 2702 O O . PHE A 1 370 ? -7.867 12.480 -12.989 1.00 72.81 370 PHE A O 1
ATOM 2709 N N . ARG A 1 371 ? -7.203 12.281 -10.840 1.00 79.31 371 ARG A N 1
ATOM 2710 C CA . ARG A 1 371 ? -6.354 11.109 -11.076 1.00 79.31 371 ARG A CA 1
ATOM 2711 C C . ARG A 1 371 ? -7.191 9.946 -11.606 1.00 79.31 371 ARG A C 1
ATOM 2713 O O . ARG A 1 371 ? -8.251 9.651 -11.056 1.00 79.31 371 ARG A O 1
ATOM 2720 N N . ASP A 1 372 ? -6.696 9.300 -12.651 1.00 78.31 372 ASP A N 1
ATOM 2721 C CA . ASP A 1 372 ? -7.400 8.258 -13.390 1.00 78.31 372 ASP A CA 1
ATOM 2722 C C . ASP A 1 372 ? -6.421 7.179 -13.851 1.00 78.31 372 ASP A C 1
ATOM 2724 O O . ASP A 1 372 ? -6.019 7.118 -15.013 1.00 78.31 372 ASP A O 1
ATOM 2728 N N . PHE A 1 373 ? -6.016 6.347 -12.893 1.00 81.56 373 PHE A N 1
ATOM 2729 C CA . PHE A 1 373 ? -5.256 5.129 -13.151 1.00 81.56 373 PHE A CA 1
ATOM 2730 C C . PHE A 1 373 ? -6.200 3.983 -13.473 1.00 81.56 373 PHE A C 1
ATOM 2732 O O . PHE A 1 373 ? -7.233 3.833 -12.818 1.00 81.56 373 PHE A O 1
ATOM 2739 N N . GLN A 1 374 ? -5.800 3.129 -14.411 1.00 86.44 374 GLN A N 1
ATOM 2740 C CA . GLN A 1 374 ? -6.567 1.958 -14.820 1.00 86.44 374 GLN A CA 1
ATOM 2741 C C . GLN A 1 374 ? -6.235 0.720 -13.977 1.00 86.44 374 GLN A C 1
ATOM 2743 O O . GLN A 1 374 ? -6.303 -0.412 -14.462 1.00 86.44 374 GLN A O 1
ATOM 2748 N N . PHE A 1 375 ? -5.890 0.927 -12.700 1.00 90.62 375 PHE A N 1
ATOM 2749 C CA . PHE A 1 375 ? -5.473 -0.151 -11.813 1.00 90.62 375 PHE A CA 1
ATOM 2750 C C . PHE A 1 375 ? -6.549 -1.240 -11.718 1.00 90.62 375 PHE A C 1
ATOM 2752 O O . PHE A 1 375 ? -7.744 -0.936 -11.632 1.00 90.62 375 PHE A O 1
ATOM 2759 N N . PRO A 1 376 ? -6.147 -2.523 -11.724 1.00 94.44 376 PRO A N 1
ATOM 2760 C CA . PRO A 1 376 ? -7.103 -3.610 -11.690 1.00 94.44 376 PRO A CA 1
ATOM 2761 C C . PRO A 1 376 ? -7.798 -3.702 -10.329 1.00 94.44 376 PRO A C 1
ATOM 2763 O O . PRO A 1 376 ? -7.164 -3.574 -9.288 1.00 94.44 376 PRO A O 1
ATOM 2766 N N . ALA A 1 377 ? -9.078 -4.054 -10.339 1.00 93.56 377 ALA A N 1
ATOM 2767 C CA . ALA A 1 377 ? -9.743 -4.716 -9.222 1.00 93.56 377 ALA A CA 1
ATOM 2768 C C . ALA A 1 377 ? -9.896 -6.205 -9.551 1.00 93.56 377 ALA A C 1
ATOM 2770 O O . ALA A 1 377 ? -10.075 -6.567 -10.717 1.00 93.56 377 ALA A O 1
ATOM 2771 N N . MET A 1 378 ? -9.852 -7.083 -8.549 1.00 95.31 378 MET A N 1
ATOM 2772 C CA . MET A 1 378 ? -9.944 -8.526 -8.784 1.00 95.31 378 MET A CA 1
ATOM 2773 C C . MET A 1 378 ? -10.783 -9.238 -7.727 1.00 95.31 378 MET A C 1
ATOM 2775 O O . MET A 1 378 ? -10.640 -8.999 -6.531 1.00 95.31 378 MET A O 1
ATOM 2779 N N . VAL A 1 379 ? -11.611 -10.183 -8.175 1.00 95.38 379 VAL A N 1
ATOM 2780 C CA . VAL A 1 379 ? -12.280 -11.163 -7.307 1.00 95.38 379 VAL A CA 1
ATOM 2781 C C . VAL A 1 379 ? -12.088 -12.572 -7.854 1.00 95.38 379 VAL A C 1
ATOM 2783 O O . VAL A 1 379 ? -11.755 -12.756 -9.025 1.00 95.38 379 VAL A O 1
ATOM 2786 N N . LEU A 1 380 ? -12.310 -13.577 -7.010 1.00 96.56 380 LEU A N 1
ATOM 2787 C CA . LEU A 1 380 ? -12.321 -14.979 -7.418 1.00 96.56 380 LEU A CA 1
ATOM 2788 C C . LEU A 1 380 ? -13.749 -15.522 -7.371 1.00 96.56 380 LEU A C 1
ATOM 2790 O O . LEU A 1 380 ? -14.491 -15.229 -6.433 1.00 96.56 380 LEU A O 1
ATOM 2794 N N . ASP A 1 381 ? -14.132 -16.325 -8.362 1.00 96.00 381 ASP A N 1
ATOM 2795 C CA . ASP A 1 381 ? -15.389 -17.075 -8.298 1.00 96.00 381 ASP A CA 1
ATOM 2796 C C . ASP A 1 381 ? -15.287 -18.306 -7.376 1.00 96.00 381 ASP A C 1
ATOM 2798 O O . ASP A 1 381 ? -14.220 -18.648 -6.862 1.00 96.00 381 ASP A O 1
ATOM 2802 N N . GLY A 1 382 ? -16.404 -19.017 -7.178 1.00 93.75 382 GLY A N 1
ATOM 2803 C CA . GLY A 1 382 ? -16.446 -20.218 -6.330 1.00 93.75 382 GLY A CA 1
ATOM 2804 C C . GLY A 1 382 ? -15.570 -21.384 -6.815 1.00 93.75 382 GLY A C 1
ATOM 2805 O O . GLY A 1 382 ? -15.324 -22.315 -6.053 1.00 93.75 382 GLY A O 1
ATOM 2806 N N . SER A 1 383 ? -15.081 -21.337 -8.058 1.00 96.75 383 SER A N 1
ATOM 2807 C CA . SER A 1 383 ? -14.115 -22.294 -8.614 1.00 96.75 383 SER A CA 1
ATOM 2808 C C . SER A 1 383 ? -12.669 -21.785 -8.540 1.00 96.75 383 SER A C 1
ATOM 2810 O O . SER A 1 383 ? -11.761 -22.443 -9.046 1.00 96.75 383 SER A O 1
ATOM 2812 N N . ASN A 1 384 ? -12.432 -20.653 -7.868 1.00 96.31 384 ASN A N 1
ATOM 2813 C CA . ASN A 1 384 ? -11.149 -19.961 -7.765 1.00 96.31 384 ASN A CA 1
ATOM 2814 C C . ASN A 1 384 ? -10.610 -19.410 -9.099 1.00 96.31 384 ASN A C 1
ATOM 2816 O O . ASN A 1 384 ? -9.390 -19.261 -9.240 1.00 96.31 384 ASN A O 1
ATOM 2820 N N . ASN A 1 385 ? -11.476 -19.101 -10.072 1.00 96.00 385 ASN A N 1
ATOM 2821 C CA . ASN A 1 385 ? -11.044 -18.388 -11.275 1.00 96.00 385 ASN A CA 1
ATOM 2822 C C . ASN A 1 385 ? -11.025 -16.873 -11.023 1.00 96.00 385 ASN A C 1
ATOM 2824 O O . ASN A 1 385 ? -11.977 -16.353 -10.434 1.00 96.00 385 ASN A O 1
ATOM 2828 N N . PRO A 1 386 ? -9.982 -16.158 -11.479 1.00 96.12 386 PRO A N 1
ATOM 2829 C CA . PRO A 1 386 ? -9.896 -14.713 -11.334 1.00 96.12 386 PRO A CA 1
ATOM 2830 C C . PRO A 1 386 ? -10.784 -13.975 -12.339 1.00 96.12 386 PRO A C 1
ATOM 2832 O O . PRO A 1 386 ? -10.754 -14.252 -13.537 1.00 96.12 386 PRO A O 1
ATOM 2835 N N . HIS A 1 387 ? -11.520 -12.983 -11.840 1.00 97.44 387 HIS A N 1
ATOM 2836 C CA . HIS A 1 387 ? -12.254 -11.984 -12.616 1.00 97.44 387 HIS A CA 1
ATOM 2837 C C . HIS A 1 387 ? -11.616 -10.626 -12.336 1.00 97.44 387 HIS A C 1
ATOM 2839 O O . HIS A 1 387 ? -11.611 -10.179 -11.188 1.00 97.44 387 HIS A O 1
ATOM 2845 N N . ILE A 1 388 ? -11.037 -10.010 -13.368 1.00 97.06 388 ILE A N 1
ATOM 2846 C CA . ILE A 1 388 ? -10.271 -8.762 -13.265 1.00 97.06 388 ILE A CA 1
ATOM 2847 C C . ILE A 1 388 ? -11.045 -7.650 -13.974 1.00 97.06 388 ILE A C 1
ATOM 2849 O O . ILE A 1 388 ? -11.516 -7.842 -15.095 1.00 97.06 388 ILE A O 1
ATOM 2853 N N . PHE A 1 389 ? -11.162 -6.495 -13.325 1.00 94.81 389 PHE A N 1
ATOM 2854 C CA . PHE A 1 389 ? -11.897 -5.323 -13.795 1.00 94.81 389 PHE A CA 1
ATOM 2855 C C . PHE A 1 389 ? -10.954 -4.127 -13.855 1.00 94.81 389 PHE A C 1
ATOM 2857 O O . PHE A 1 389 ? -10.120 -3.964 -12.972 1.00 94.81 389 PHE A O 1
ATOM 2864 N N . TRP A 1 390 ? -11.102 -3.288 -14.872 1.00 91.00 390 TRP A N 1
ATOM 2865 C CA . TRP A 1 390 ? -10.354 -2.044 -15.042 1.00 91.00 390 TRP A CA 1
ATOM 2866 C C . TRP A 1 390 ? -11.225 -1.052 -15.821 1.00 91.00 390 TRP A C 1
ATOM 2868 O O . TRP A 1 390 ? -12.174 -1.459 -16.503 1.00 91.00 390 TRP A O 1
ATOM 2878 N N . ASN A 1 391 ? -10.935 0.244 -15.728 1.00 86.38 391 ASN A N 1
ATOM 2879 C CA . ASN A 1 391 ? -11.484 1.216 -16.670 1.00 86.38 391 ASN A CA 1
ATOM 2880 C C . ASN A 1 391 ? -10.692 1.189 -17.979 1.00 86.38 391 ASN A C 1
ATOM 2882 O O . ASN A 1 391 ? -9.476 1.052 -17.980 1.00 86.38 391 ASN A O 1
ATOM 2886 N N . ASP A 1 392 ? -11.391 1.322 -19.106 1.00 84.69 392 ASP A N 1
ATOM 2887 C CA . ASP A 1 392 ? -10.775 1.327 -20.431 1.00 84.69 392 ASP A CA 1
ATOM 2888 C C . ASP A 1 392 ? -11.271 2.519 -21.254 1.00 84.69 392 ASP A C 1
ATOM 2890 O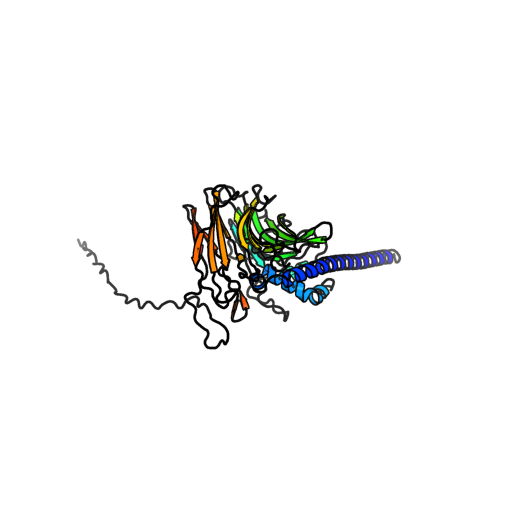 O . ASP A 1 392 ? -12.469 2.801 -21.360 1.00 84.69 392 ASP A O 1
ATOM 2894 N N . GLY A 1 393 ? -10.313 3.227 -21.836 1.00 80.94 393 GLY A N 1
ATOM 2895 C CA . GLY A 1 393 ? -10.483 4.441 -22.610 1.00 80.94 393 GLY A CA 1
ATOM 2896 C C . GLY A 1 393 ? -10.806 4.247 -24.084 1.00 80.94 393 GLY A C 1
ATOM 2897 O O . GLY A 1 393 ? -10.825 5.237 -24.814 1.00 80.94 393 GLY A O 1
ATOM 2898 N N . ALA A 1 394 ? -11.087 3.035 -24.565 1.00 81.69 394 ALA A N 1
ATOM 2899 C CA . ALA A 1 394 ? -11.437 2.829 -25.972 1.00 81.69 394 ALA A CA 1
ATOM 2900 C C . ALA A 1 394 ? -12.693 3.615 -26.399 1.00 81.69 394 ALA A C 1
ATOM 2902 O O . ALA A 1 394 ? -12.874 3.893 -27.584 1.00 81.69 394 ALA A O 1
ATOM 2903 N N . LEU A 1 395 ? -13.563 3.979 -25.447 1.00 75.69 395 LEU A N 1
ATOM 2904 C CA . LEU A 1 395 ? -14.824 4.690 -25.681 1.00 75.69 395 LEU A CA 1
ATOM 2905 C C . LEU A 1 395 ? -14.857 6.066 -24.993 1.00 75.69 395 LEU A C 1
ATOM 2907 O O . LEU A 1 395 ? -15.780 6.379 -24.240 1.00 75.69 395 LEU A O 1
ATOM 2911 N N . GLN A 1 396 ? -13.850 6.898 -25.257 1.00 71.12 396 GLN A N 1
ATOM 2912 C CA . GLN A 1 396 ? -13.786 8.280 -24.769 1.00 71.12 396 GLN A CA 1
ATOM 2913 C C . GLN A 1 396 ? -14.515 9.268 -25.682 1.00 71.12 396 GLN A C 1
ATOM 2915 O O . GLN A 1 396 ? -14.546 9.110 -26.903 1.00 71.12 396 GLN A O 1
ATOM 2920 N N . VAL A 1 397 ? -15.054 10.337 -25.089 1.00 66.06 397 VAL A N 1
ATOM 2921 C CA . VAL A 1 397 ? -15.580 11.490 -25.831 1.00 66.06 397 VAL A CA 1
ATOM 2922 C C . VAL A 1 397 ? -14.686 12.689 -25.544 1.00 66.06 397 VAL A C 1
ATOM 2924 O O . VAL A 1 397 ? -14.484 13.062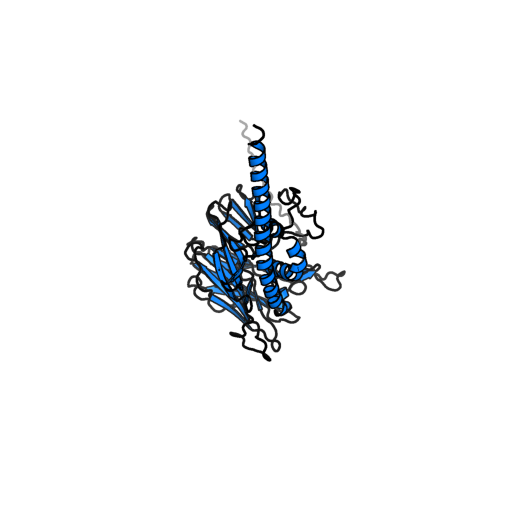 -24.389 1.00 66.06 397 VAL A O 1
ATOM 2927 N N . THR A 1 398 ? -14.135 13.291 -26.598 1.00 61.88 398 THR A N 1
ATOM 2928 C CA . THR A 1 398 ? -13.386 14.550 -26.499 1.00 61.88 398 THR A CA 1
ATOM 2929 C C . THR A 1 398 ? -14.302 15.665 -26.018 1.00 61.88 398 THR A C 1
ATOM 2931 O O . THR A 1 398 ? -15.383 15.852 -26.580 1.00 61.88 398 THR A O 1
ATOM 2934 N N . ASP A 1 399 ? -13.874 16.418 -25.004 1.00 58.09 399 ASP A N 1
ATOM 2935 C CA . ASP A 1 399 ? -14.563 17.652 -24.647 1.00 58.09 399 ASP A CA 1
ATOM 2936 C C . ASP A 1 399 ? -14.215 18.727 -25.682 1.00 58.09 399 ASP A C 1
ATOM 2938 O O . ASP A 1 399 ? -13.079 19.189 -25.767 1.00 58.09 399 ASP A O 1
ATOM 2942 N N . ALA A 1 400 ? -15.203 19.133 -26.481 1.00 54.66 400 ALA A N 1
ATOM 2943 C CA . ALA A 1 400 ? -15.033 20.151 -27.515 1.00 54.66 400 ALA A CA 1
ATOM 2944 C C . ALA A 1 400 ? -14.735 21.558 -26.954 1.00 54.66 400 ALA A C 1
ATOM 2946 O O . ALA A 1 400 ? -14.326 22.435 -27.714 1.00 54.66 400 ALA A O 1
ATOM 2947 N N . LEU A 1 401 ? -14.943 21.787 -25.651 1.00 53.97 401 LEU A N 1
ATOM 2948 C CA . LEU A 1 401 ? -14.626 23.048 -24.970 1.00 53.97 401 LEU A CA 1
ATOM 2949 C C . LEU A 1 401 ? -13.246 23.031 -24.299 1.00 53.97 401 LEU A C 1
ATOM 2951 O O . LEU A 1 401 ? -12.789 24.057 -23.792 1.00 53.97 401 LEU A O 1
ATOM 2955 N N . SER A 1 402 ? -12.568 21.885 -24.312 1.00 49.44 402 SER A N 1
ATOM 2956 C CA . SER A 1 402 ? -11.284 21.699 -23.657 1.00 49.44 402 SER A CA 1
ATOM 2957 C C . SER A 1 402 ? -10.144 21.787 -24.661 1.00 49.44 402 SER A C 1
ATOM 2959 O O . SER A 1 402 ? -10.079 21.032 -25.627 1.00 49.44 402 SER A O 1
ATOM 2961 N N . GLN A 1 403 ? -9.178 22.671 -24.405 1.00 43.81 403 GLN A N 1
ATOM 2962 C CA . GLN A 1 403 ? -7.929 22.697 -25.174 1.00 43.81 403 GLN A CA 1
ATOM 2963 C C . GLN A 1 403 ? -7.001 21.510 -24.829 1.00 43.81 403 GLN A C 1
ATOM 2965 O O . GLN A 1 403 ? -5.930 21.409 -25.429 1.00 43.81 403 GLN A O 1
ATOM 2970 N N . ARG A 1 404 ? -7.356 20.646 -23.849 1.00 43.03 404 ARG A N 1
ATOM 2971 C CA . ARG A 1 404 ? -6.469 19.591 -23.311 1.00 43.03 404 ARG A CA 1
ATOM 2972 C C . ARG A 1 404 ? -7.123 18.277 -22.812 1.00 43.03 404 ARG A C 1
ATOM 2974 O O . ARG A 1 404 ? -6.391 17.498 -22.212 1.00 43.03 404 ARG A O 1
ATOM 2981 N N . GLY A 1 405 ? -8.417 17.969 -22.999 1.00 46.16 405 GLY A N 1
ATOM 2982 C CA . GLY A 1 405 ? -8.988 16.794 -22.303 1.00 46.16 405 GLY A CA 1
ATOM 2983 C C . GLY A 1 405 ? -10.256 16.129 -22.853 1.00 46.16 405 GLY A C 1
ATOM 2984 O O . GLY A 1 405 ? -11.082 16.741 -23.525 1.00 46.16 405 GLY A O 1
ATOM 2985 N N . HIS A 1 406 ? -10.389 14.839 -22.524 1.00 45.47 406 HIS A N 1
ATOM 2986 C CA . HIS A 1 406 ? -11.524 13.948 -22.791 1.00 45.47 406 HIS A CA 1
ATOM 2987 C C . HIS A 1 406 ? -12.274 13.634 -21.477 1.00 45.47 406 HIS A C 1
ATOM 2989 O O . HIS A 1 406 ? -11.659 13.627 -20.410 1.00 45.47 406 HIS A O 1
ATOM 2995 N N . PHE A 1 407 ? -13.574 13.322 -21.544 1.00 44.03 407 PHE A N 1
ATOM 2996 C CA . PHE A 1 407 ? -14.339 12.742 -20.426 1.00 44.03 407 PHE A CA 1
ATOM 2997 C C . PHE A 1 407 ? -14.700 11.274 -20.707 1.00 44.03 407 PHE A C 1
ATOM 2999 O O . PHE A 1 407 ? -14.948 10.888 -21.856 1.00 44.03 407 PHE A O 1
ATOM 3006 N N . ILE A 1 408 ? -14.831 10.475 -19.642 1.00 41.31 408 ILE A N 1
ATOM 3007 C CA . ILE A 1 408 ? -15.505 9.169 -19.670 1.00 41.31 408 ILE A CA 1
ATOM 3008 C C . ILE A 1 408 ? -16.970 9.390 -19.279 1.00 41.31 408 ILE A C 1
ATOM 3010 O O . ILE A 1 408 ? -17.269 9.849 -18.178 1.00 41.31 408 ILE A O 1
ATOM 3014 N N . TRP A 1 409 ? -17.907 9.053 -20.165 1.00 34.50 409 TRP A N 1
ATOM 3015 C CA . TRP A 1 409 ? -19.323 8.997 -19.798 1.00 34.50 409 TRP A CA 1
ATOM 3016 C C . TRP A 1 409 ? -19.611 7.699 -19.037 1.00 34.50 409 TRP A C 1
ATOM 3018 O O . TRP A 1 409 ? -19.624 6.621 -19.632 1.00 34.50 409 TRP A O 1
ATOM 3028 N N . LEU A 1 410 ? -19.964 7.797 -17.754 1.00 38.88 410 LEU A N 1
ATOM 3029 C CA . LEU A 1 410 ? -20.709 6.738 -17.072 1.00 38.88 410 LEU A CA 1
ATOM 3030 C C . LEU A 1 410 ? -22.163 6.778 -17.571 1.00 38.88 410 LEU A C 1
ATOM 3032 O O . LEU A 1 410 ? -23.037 7.415 -16.997 1.00 38.88 410 LEU A O 1
ATOM 3036 N N . THR A 1 411 ? -22.398 6.084 -18.686 1.00 33.75 411 THR A N 1
ATOM 3037 C CA . THR A 1 411 ? -23.698 5.771 -19.305 1.00 33.75 411 THR A CA 1
ATOM 3038 C C . THR A 1 411 ? -24.532 6.953 -19.836 1.00 33.75 411 THR A C 1
ATOM 3040 O O . THR A 1 411 ? -25.116 7.739 -19.102 1.00 33.75 411 THR A O 1
ATOM 3043 N N . ARG A 1 412 ? -24.776 6.969 -21.154 1.00 28.34 412 ARG A N 1
ATOM 3044 C CA . ARG A 1 412 ? -26.169 7.096 -21.607 1.00 28.34 412 ARG A CA 1
ATOM 3045 C C . ARG A 1 412 ? -26.730 5.678 -21.614 1.00 28.34 412 ARG A C 1
ATOM 3047 O O . ARG A 1 412 ? -26.086 4.813 -22.217 1.00 28.34 412 ARG A O 1
ATOM 3054 N N . PRO A 1 413 ? -27.908 5.398 -21.031 1.00 31.77 413 PRO A N 1
ATOM 3055 C CA . PRO A 1 413 ? -28.612 4.197 -21.427 1.00 31.77 413 PRO A CA 1
ATOM 3056 C C . PRO A 1 413 ? -28.773 4.321 -22.937 1.00 31.77 413 PRO A C 1
ATOM 3058 O O . PRO A 1 413 ? -29.339 5.303 -23.427 1.00 31.77 413 PRO A O 1
ATOM 3061 N N . ARG A 1 414 ? -28.267 3.349 -23.700 1.00 29.30 414 ARG A N 1
ATOM 3062 C CA . ARG A 1 414 ? -28.830 3.143 -25.028 1.00 29.30 414 ARG A CA 1
ATOM 3063 C C . ARG A 1 414 ? -30.327 3.017 -24.776 1.00 29.30 414 ARG A C 1
ATOM 3065 O O . ARG A 1 414 ? -30.761 2.055 -24.141 1.00 29.30 414 ARG A O 1
ATOM 3072 N N . GLN A 1 415 ? -31.112 3.979 -25.258 1.00 32.28 415 GLN A N 1
ATOM 3073 C CA . GLN A 1 415 ? -32.470 3.676 -25.665 1.00 32.28 415 GLN A CA 1
ATOM 3074 C C . GLN A 1 415 ? -32.318 2.571 -26.709 1.00 32.28 415 GLN A C 1
ATOM 3076 O O . GLN A 1 415 ? -32.216 2.812 -27.908 1.00 32.28 415 GLN A O 1
ATOM 3081 N N . HIS A 1 416 ? -32.268 1.326 -26.244 1.00 30.38 416 HIS A N 1
ATOM 3082 C CA . HIS A 1 416 ? -32.828 0.253 -27.014 1.00 30.38 416 HIS A CA 1
ATOM 3083 C C . HIS A 1 416 ? -34.258 0.709 -27.256 1.00 30.38 416 HIS A C 1
ATOM 3085 O O . HIS A 1 416 ? -35.087 0.687 -26.344 1.00 30.38 416 HIS A O 1
ATOM 3091 N N . GLN A 1 417 ? -34.537 1.148 -28.482 1.00 30.42 417 GLN A N 1
ATOM 3092 C CA . GLN A 1 417 ? -35.852 0.950 -29.050 1.00 30.42 417 GLN A CA 1
ATOM 3093 C C . GLN A 1 417 ? -36.134 -0.549 -28.937 1.00 30.42 417 GLN A C 1
ATOM 3095 O O . GLN A 1 417 ? -35.872 -1.342 -29.838 1.00 30.42 417 GLN A O 1
ATOM 3100 N N . ARG A 1 418 ? -36.649 -0.958 -27.777 1.00 29.02 418 ARG A N 1
ATOM 3101 C CA . ARG A 1 418 ? -37.445 -2.157 -27.667 1.00 29.02 418 ARG A CA 1
ATOM 3102 C C . ARG A 1 418 ? -38.683 -1.829 -28.484 1.00 29.02 418 ARG A C 1
ATOM 3104 O O . ARG A 1 418 ? -39.630 -1.232 -27.982 1.00 29.02 418 ARG A O 1
ATOM 3111 N N . ARG A 1 419 ? -38.682 -2.232 -29.758 1.00 26.59 419 ARG A N 1
ATOM 3112 C CA . ARG A 1 419 ? -39.922 -2.704 -30.364 1.00 26.59 419 ARG A CA 1
ATOM 3113 C C . ARG A 1 419 ? -40.396 -3.833 -29.459 1.00 26.59 419 ARG A C 1
ATOM 3115 O O . ARG A 1 419 ? -39.953 -4.970 -29.574 1.00 26.59 419 ARG A O 1
ATOM 3122 N N . ALA A 1 420 ? -41.240 -3.478 -28.499 1.00 25.83 420 ALA A N 1
ATOM 3123 C CA . ALA A 1 420 ? -42.070 -4.422 -27.796 1.00 25.83 420 ALA A CA 1
ATOM 3124 C C . ALA A 1 420 ? -43.007 -5.020 -28.848 1.00 25.83 420 ALA A C 1
ATOM 3126 O O . ALA A 1 420 ? -44.072 -4.482 -29.141 1.00 25.83 420 ALA A O 1
ATOM 3127 N N . VAL A 1 421 ? -42.588 -6.124 -29.466 1.00 27.20 421 VAL A N 1
ATOM 3128 C CA . VAL A 1 421 ? -43.542 -7.060 -30.048 1.00 27.20 421 VAL A CA 1
ATOM 3129 C C . VAL A 1 421 ? -44.235 -7.687 -28.850 1.00 27.20 421 VAL A C 1
ATOM 3131 O O . VAL A 1 421 ? -43.741 -8.627 -28.234 1.00 27.20 421 VAL A O 1
ATOM 3134 N N . ALA A 1 422 ? -45.358 -7.088 -28.462 1.00 26.59 422 ALA A N 1
ATOM 3135 C CA . ALA A 1 422 ? -46.280 -7.674 -27.514 1.00 26.59 422 ALA A CA 1
ATOM 3136 C C . ALA A 1 422 ? -46.859 -8.950 -28.142 1.00 26.59 422 ALA A C 1
ATOM 3138 O O . ALA A 1 422 ? -47.902 -8.923 -28.796 1.00 26.59 422 ALA A O 1
ATOM 3139 N N . GLN A 1 423 ? -46.196 -10.090 -27.944 1.00 27.55 423 GLN A N 1
ATOM 3140 C CA . GLN A 1 423 ? -46.878 -11.374 -28.024 1.00 27.55 423 GLN A CA 1
ATOM 3141 C C . GLN A 1 423 ? -47.810 -11.453 -26.813 1.00 27.55 423 GLN A C 1
ATOM 3143 O O . GLN A 1 423 ? -47.428 -11.862 -25.719 1.00 27.55 423 GLN A O 1
ATOM 3148 N N . ARG A 1 424 ? -49.061 -11.020 -27.012 1.00 27.23 424 ARG A N 1
ATOM 3149 C CA . ARG A 1 424 ? -50.183 -11.393 -26.147 1.00 27.23 424 ARG A CA 1
ATOM 3150 C C . ARG A 1 424 ? -50.252 -12.921 -26.116 1.00 27.23 424 ARG A C 1
ATOM 3152 O O . ARG A 1 424 ? -50.833 -13.526 -27.017 1.00 27.23 424 ARG A O 1
ATOM 3159 N N . GLN A 1 425 ? -49.726 -13.544 -25.065 1.00 27.53 425 GLN A N 1
ATOM 3160 C CA . GLN A 1 425 ? -50.245 -14.838 -24.644 1.00 27.53 425 GLN A CA 1
ATOM 3161 C C . GLN A 1 425 ? -51.698 -14.608 -24.221 1.00 27.53 425 GLN A C 1
ATOM 3163 O O . GLN A 1 425 ? -51.991 -14.023 -23.180 1.00 27.53 425 GLN A O 1
ATOM 3168 N N . ARG A 1 426 ? -52.630 -14.997 -25.094 1.00 27.97 426 ARG A N 1
ATOM 3169 C CA . ARG A 1 426 ? -54.049 -15.068 -24.756 1.00 27.97 426 ARG A CA 1
ATOM 3170 C C . ARG A 1 426 ? -54.204 -16.167 -23.708 1.00 27.97 426 ARG A C 1
ATOM 3172 O O . ARG A 1 426 ? -54.198 -17.345 -24.056 1.00 27.97 426 ARG A O 1
ATOM 3179 N N . HIS A 1 427 ? -54.372 -15.796 -22.443 1.00 29.66 427 HIS A N 1
ATOM 3180 C CA . HIS A 1 427 ? -55.042 -16.676 -21.497 1.00 29.66 427 HIS A CA 1
ATOM 3181 C C . HIS A 1 427 ? -56.459 -16.931 -22.019 1.00 29.66 427 HIS A C 1
ATOM 3183 O O . HIS A 1 427 ? -57.271 -16.013 -22.141 1.00 29.66 427 HIS A O 1
ATOM 3189 N N . ARG A 1 428 ? -56.724 -18.182 -22.405 1.00 29.48 428 ARG A N 1
ATOM 3190 C CA . ARG A 1 428 ? -58.081 -18.671 -22.648 1.00 29.48 428 ARG A CA 1
ATOM 3191 C C . ARG A 1 428 ? -58.786 -18.762 -21.288 1.00 29.48 428 ARG A C 1
ATOM 3193 O O . ARG A 1 428 ? -58.242 -19.418 -20.402 1.00 29.48 428 ARG A O 1
ATOM 3200 N N . PRO A 1 429 ? -59.963 -18.146 -21.105 1.00 30.16 429 PRO A N 1
ATOM 3201 C CA . PRO A 1 429 ? -60.752 -18.359 -19.903 1.00 30.16 429 PRO A CA 1
ATOM 3202 C C . PRO A 1 429 ? -61.297 -19.794 -19.883 1.00 30.16 429 PRO A C 1
ATOM 3204 O O . PRO A 1 429 ? -61.835 -20.288 -20.876 1.00 30.16 429 PRO A O 1
ATOM 3207 N N . VAL A 1 430 ? -61.131 -20.458 -18.740 1.00 34.28 430 VAL A N 1
ATOM 3208 C CA . VAL A 1 430 ? -61.789 -21.724 -18.399 1.00 34.28 430 VAL A CA 1
ATOM 3209 C C . VAL A 1 430 ? -63.286 -21.435 -18.198 1.00 34.28 430 VAL A C 1
ATOM 3211 O O . VAL A 1 430 ? -63.604 -20.521 -17.437 1.00 34.28 430 VAL A O 1
ATOM 3214 N N . PRO A 1 431 ? -64.222 -22.156 -18.843 1.00 31.36 431 PRO A N 1
ATOM 3215 C CA . PRO A 1 431 ? -65.647 -21.942 -18.617 1.00 31.36 431 PRO A CA 1
ATOM 3216 C C . PRO A 1 431 ? -66.062 -22.522 -17.263 1.00 31.36 431 PRO A C 1
ATOM 3218 O O . PRO A 1 431 ? -65.931 -23.723 -17.022 1.00 31.36 431 PRO A O 1
ATOM 3221 N N . THR A 1 432 ? -66.623 -21.681 -16.401 1.00 32.94 432 THR A N 1
ATOM 3222 C CA . THR A 1 432 ? -67.419 -22.103 -15.251 1.00 32.94 432 THR A CA 1
ATOM 3223 C C . THR A 1 432 ? -68.710 -22.751 -15.757 1.00 32.94 432 THR A C 1
ATOM 3225 O O . THR A 1 432 ? -69.578 -22.093 -16.328 1.00 32.94 432 THR A O 1
ATOM 3228 N N . ARG A 1 433 ? -68.855 -24.068 -15.565 1.00 32.00 433 ARG A N 1
ATOM 3229 C CA . ARG A 1 433 ? -70.170 -24.717 -15.626 1.00 32.00 433 ARG A CA 1
ATOM 3230 C C . ARG A 1 433 ? -70.894 -24.431 -14.317 1.00 32.00 433 ARG A C 1
ATOM 3232 O O . ARG A 1 433 ? -70.419 -24.818 -13.254 1.00 32.00 433 ARG A O 1
ATOM 3239 N N . GLY A 1 434 ? -72.029 -23.749 -14.416 1.00 28.39 434 GLY A N 1
ATOM 3240 C CA . GLY A 1 434 ? -72.982 -23.633 -13.324 1.00 28.39 434 GLY A CA 1
ATOM 3241 C C . GLY A 1 434 ? -73.612 -24.989 -13.009 1.00 28.39 434 GLY A C 1
ATOM 3242 O O . GLY A 1 434 ? -74.034 -25.707 -13.914 1.00 28.39 434 GLY A O 1
ATOM 3243 N N . CYS A 1 435 ? -73.699 -25.305 -11.720 1.00 30.70 435 CYS A N 1
ATOM 3244 C CA . CYS A 1 435 ? -74.713 -26.208 -11.201 1.00 30.70 435 CYS A CA 1
ATOM 3245 C C . CYS A 1 435 ? -75.912 -25.357 -10.782 1.00 30.70 435 CYS A C 1
ATOM 3247 O O . CYS A 1 435 ? -75.802 -24.537 -9.876 1.00 30.70 435 CYS A O 1
ATOM 3249 N N . ASN A 1 436 ? -77.042 -25.570 -11.450 1.00 35.12 436 ASN A N 1
ATOM 3250 C CA . ASN A 1 436 ? -78.368 -25.312 -10.909 1.00 35.12 436 ASN A CA 1
ATOM 3251 C C . ASN A 1 436 ? -79.188 -26.585 -11.131 1.00 35.12 436 ASN A C 1
ATOM 3253 O O . ASN A 1 436 ? -79.691 -26.811 -12.234 1.00 35.12 436 ASN A O 1
ATOM 3257 N N . ARG A 1 437 ? -79.245 -27.423 -10.097 1.00 35.75 437 ARG A N 1
ATOM 3258 C CA . ARG A 1 437 ? -80.432 -28.081 -9.531 1.00 35.75 437 ARG A CA 1
ATOM 3259 C C . ARG A 1 437 ? -80.007 -28.961 -8.370 1.00 35.75 437 ARG A C 1
ATOM 3261 O O . ARG A 1 437 ? -78.988 -29.667 -8.531 1.00 35.75 437 ARG A O 1
#

pLDDT: mean 79.62, std 22.82, range [25.83, 98.88]

Sequence (437 aa):
MRNALAGIIAGFLLFAVAGHLALGQDAQQKRQAITTRLALAKTFFDRMPPLQRKALSAGAQNFRNLAENWAEVGMLLGRPASATNAFSDPLLPDTDSSSVLGGRVHSESGTAWCGSNVVVGANDSGSFIETLPVSGIGLSFNGFWRSTNAGTSFSDKGFMPPGTNVNNILSGDPVNVCTNSLTFYESSLLESTDSVGNPLTEISISKSTDGGSTFGNPVVVAMANGRTHFLDKDWMAADPVTPTTLYVTFTDFDNTGSVCGFTLGVPNPNSIIKISKSTNAGGSWGVPVSIAHVCGSPLTGLPFVQGSQVAVGTNHNVNVSWELFTSGTSPFTSSIMFAKSTNGGSSFGSAVKAATVHCTGDCFELQANFRDFQFPAMVLDGSNNPHIFWNDGALQVTDALSQRGHFIWLTRPRQHQRRAVAQRQRHRPVPTRGCNR

Radius of gyration: 26.65 Å; chains: 1; bounding box: 107×62×88 Å

Foldseek 3Di:
DVVVVVVVVVVVVVVVVVVLVVLQVQLVVLLVLQLLQLCLLLVQLVPPDPVVNLVFDVLSVQSVVCSVCVVPVSVVQSDPPPDDVPLDDDPDDDPPPPDPPDDCQWDQKAWEDADQKIKIKTQGPSLQVVCRSDGQFAGESIWMWMGNGNVPDIGTLRGAGQDRASNKYQRTNWHKYAQHQQKIKTKTWIWGADPVGFTKTFIWMWIGRGRNNHTDHTDTADIDGSNFKHKGQKEKDAANQQRLKIKIKIKIWGQPLPPQHDDPNGRWIKIWIWMWMGNGNRPDIDHIDTADMDTHDPVQARKYKGQKYWDAANQLKIKIKTKIWRHNDPVIWIFIKIWIDNPNNPYTDDIDTPGTAAAFFSCQAAPPRHGAHQTWDWDADNVRDIDIGGDHDPDWDADPVDPGHIDDDPDDPPPPPPPPPPPPPDDDDDDDDDDDD